Protein AF-A0A7W9QH91-F1 (afdb_monomer_lite)

Secondary structure (DSSP, 8-state):
-PPPHHHHHHHHHTT-PPPP--HHHHHHHHHHS---TT-EEEEET-TTSHHHHHHHHTT-EEEEEES-HHHHHHHHHH-TT--EEEEE--TTTS-SGGG-S--EEEEEEES-GGG-SSHHHHHHHHHTTEEEEEEEEEEEEBGGGS-GGGGGG-B-HHHHHHHHTT-SEEEEEEETTEEEEEEESPPPPP-----SSPP----EEEEEEEEB-TTSPEEEEEETTSSEE-SB----TT--HHHHHHHHHHHHH--EEEEEEEEEEEEEEETTEEEEEEEEEEEEEES----S-TTTEEEEEEE-GGGGGGS--B-HHHHHHHHHHSTTSSTTPPP-EEEE-SS--PPPP---HHHHHHHHHHHHHHHHTTS---HHHHHHHHHS-GGGGSTTS-HHHHT-SSPPEEEEE-TTS-EEEEE--HHHHHHHHHHHTPPTT----

pLDDT: mean 86.79, std 11.4, range [30.81, 98.25]

Structure (mmCIF, N/CA/C/O backbone):
data_AF-A0A7W9QH91-F1
#
_entry.id   AF-A0A7W9QH91-F1
#
loop_
_atom_site.group_PDB
_atom_site.id
_atom_site.type_symbol
_atom_site.label_atom_id
_atom_site.label_alt_id
_atom_site.label_comp_id
_atom_site.label_asym_id
_atom_site.label_entity_id
_atom_site.label_seq_id
_atom_site.pdbx_PDB_ins_code
_atom_site.Cartn_x
_atom_site.Cartn_y
_atom_site.Cartn_z
_atom_site.occupancy
_atom_site.B_iso_or_equiv
_atom_site.auth_seq_id
_atom_site.auth_comp_id
_atom_site.auth_asym_id
_atom_site.auth_atom_id
_atom_site.pdbx_PDB_model_num
ATOM 1 N N . MET A 1 1 ? 11.210 18.051 -19.429 1.00 39.50 1 MET A N 1
ATOM 2 C CA . MET A 1 1 ? 10.645 18.575 -20.689 1.00 39.50 1 MET A CA 1
ATOM 3 C C . MET A 1 1 ? 11.330 17.782 -21.788 1.00 39.50 1 MET A C 1
ATOM 5 O O . MET A 1 1 ? 12.544 17.876 -21.886 1.00 39.50 1 MET A O 1
ATOM 9 N N . GLY A 1 2 ? 10.613 16.846 -22.415 1.00 57.00 2 GLY A N 1
ATOM 10 C CA . GLY A 1 2 ? 11.206 15.866 -23.334 1.00 57.00 2 GLY A CA 1
ATOM 11 C C . GLY A 1 2 ? 11.461 16.463 -24.717 1.00 57.00 2 GLY A C 1
ATOM 12 O O . GLY A 1 2 ? 10.735 17.367 -25.125 1.00 57.00 2 GLY A O 1
ATOM 13 N N . ILE A 1 3 ? 12.482 15.958 -25.407 1.00 70.44 3 ILE A N 1
ATOM 14 C CA . ILE A 1 3 ? 12.780 16.294 -26.805 1.00 70.44 3 ILE A CA 1
ATOM 15 C C . ILE A 1 3 ? 11.671 15.689 -27.682 1.00 70.44 3 ILE A C 1
ATOM 17 O O . ILE A 1 3 ? 11.313 14.524 -27.507 1.00 70.44 3 ILE A O 1
ATOM 21 N N . THR A 1 4 ? 11.084 16.477 -28.581 1.00 80.62 4 THR A N 1
ATOM 22 C CA . THR A 1 4 ? 9.963 16.056 -29.435 1.00 80.62 4 THR A CA 1
ATOM 23 C C . THR A 1 4 ? 10.433 15.413 -30.744 1.00 80.62 4 THR A C 1
ATOM 25 O O . THR A 1 4 ? 11.606 15.473 -31.111 1.00 80.62 4 THR A O 1
ATOM 28 N N . ARG A 1 5 ? 9.497 14.801 -31.487 1.00 79.44 5 ARG A N 1
ATOM 29 C CA . ARG A 1 5 ? 9.769 14.207 -32.812 1.00 79.44 5 ARG A CA 1
ATOM 30 C C . ARG A 1 5 ? 10.289 15.240 -33.806 1.00 79.44 5 ARG A C 1
ATOM 32 O O . ARG A 1 5 ? 11.162 14.939 -34.620 1.00 79.44 5 ARG A O 1
ATOM 39 N N . THR A 1 6 ? 9.744 16.450 -33.720 1.00 75.81 6 THR A N 1
ATOM 40 C CA . THR A 1 6 ? 10.135 17.588 -34.548 1.00 75.81 6 THR A CA 1
ATOM 41 C C . THR A 1 6 ? 11.549 18.041 -34.203 1.00 75.81 6 THR A C 1
ATOM 43 O O . THR A 1 6 ? 12.358 18.164 -35.114 1.00 75.81 6 THR A O 1
ATOM 46 N N . ASP A 1 7 ? 11.881 18.164 -32.913 1.00 79.19 7 ASP A N 1
ATOM 47 C CA . ASP A 1 7 ? 13.221 18.579 -32.468 1.00 79.19 7 ASP A CA 1
ATOM 48 C C . ASP A 1 7 ? 14.314 17.628 -32.988 1.00 79.19 7 ASP A C 1
ATOM 50 O O . ASP A 1 7 ? 15.347 18.068 -33.494 1.00 79.19 7 ASP A O 1
ATOM 54 N N . TRP A 1 8 ? 14.075 16.312 -32.927 1.00 78.00 8 TRP A N 1
ATOM 55 C CA . TRP A 1 8 ? 15.007 15.328 -33.485 1.00 78.00 8 TRP A CA 1
ATOM 56 C C . TRP A 1 8 ? 15.075 15.368 -35.010 1.00 78.00 8 TRP A C 1
ATOM 58 O O . TRP A 1 8 ? 16.164 15.307 -35.577 1.00 78.00 8 TRP A O 1
ATOM 68 N N . SER A 1 9 ? 13.933 15.492 -35.689 1.00 73.94 9 SER A N 1
ATOM 69 C CA . SER A 1 9 ? 13.912 15.566 -37.155 1.00 73.94 9 SER A CA 1
ATOM 70 C C . SER A 1 9 ? 14.670 16.802 -37.656 1.00 73.94 9 SER A C 1
ATOM 72 O O . SER A 1 9 ? 15.427 16.709 -38.623 1.00 73.94 9 SER A O 1
ATOM 74 N N . GLU A 1 10 ? 14.542 17.940 -36.968 1.00 71.81 10 GLU A N 1
ATOM 75 C CA . GLU A 1 10 ? 15.291 19.164 -37.264 1.00 71.81 10 GLU A CA 1
ATOM 76 C C . GLU A 1 10 ? 16.797 19.003 -37.015 1.00 71.81 10 GLU A C 1
ATOM 78 O O . GLU A 1 10 ? 17.588 19.420 -37.861 1.00 71.81 10 GLU A O 1
ATOM 83 N N . HIS A 1 11 ? 17.205 18.349 -35.918 1.00 77.88 11 HIS A N 1
ATOM 84 C CA . HIS A 1 11 ? 18.616 18.065 -35.622 1.00 77.88 11 HIS A CA 1
ATOM 85 C C . HIS A 1 11 ? 19.309 17.329 -36.782 1.00 77.88 11 HIS A C 1
ATOM 87 O O . HIS A 1 11 ? 20.344 17.782 -37.279 1.00 77.88 11 HIS A O 1
ATOM 93 N N . TYR A 1 12 ? 18.698 16.247 -37.275 1.00 73.44 12 TYR A N 1
ATOM 94 C CA . TYR A 1 12 ? 19.248 15.475 -38.393 1.00 73.44 12 TYR A CA 1
ATOM 95 C C . TYR A 1 12 ? 19.186 16.230 -39.725 1.00 73.44 12 TYR A C 1
ATOM 97 O O . TYR A 1 12 ? 20.162 16.223 -40.473 1.00 73.44 12 TYR A O 1
ATOM 105 N N . THR A 1 13 ? 18.093 16.951 -40.000 1.00 71.19 13 THR A N 1
ATOM 106 C CA . THR A 1 13 ? 17.942 17.738 -41.241 1.00 71.19 13 THR A CA 1
ATOM 107 C C . THR A 1 13 ? 18.985 18.860 -41.345 1.00 71.19 13 THR A C 1
ATOM 109 O O . THR A 1 13 ? 19.393 19.245 -42.439 1.00 71.19 13 THR A O 1
ATOM 112 N N . GLN A 1 14 ? 19.476 19.370 -40.211 1.00 66.75 14 GLN A N 1
ATOM 113 C CA . GLN A 1 14 ? 20.559 20.357 -40.151 1.00 66.75 14 GLN A CA 1
ATOM 114 C C . GLN A 1 14 ? 21.968 19.749 -40.307 1.00 66.75 14 GLN A C 1
ATOM 116 O O . GLN A 1 14 ? 22.961 20.466 -40.177 1.00 66.75 14 GLN A O 1
ATOM 121 N N . GLY A 1 15 ? 22.082 18.442 -40.575 1.00 57.88 15 GLY A N 1
ATOM 122 C CA . GLY A 1 15 ? 23.361 17.747 -40.741 1.00 57.88 15 GLY A CA 1
ATOM 123 C C . GLY A 1 15 ? 24.136 17.552 -39.435 1.00 57.88 15 GLY A C 1
ATOM 124 O O . GLY A 1 15 ? 25.331 17.251 -39.468 1.00 57.88 15 GLY A O 1
ATOM 125 N N . GLN A 1 16 ? 23.486 17.732 -38.280 1.00 58.44 16 GLN A N 1
ATOM 126 C CA . GLN A 1 16 ? 24.086 17.435 -36.984 1.00 58.44 16 GLN A CA 1
ATOM 127 C C . GLN A 1 16 ? 23.989 15.923 -36.749 1.00 58.44 16 GLN A C 1
ATOM 129 O O . GLN A 1 16 ? 22.940 15.390 -36.405 1.00 58.44 16 GLN A O 1
ATOM 134 N N . GLY A 1 17 ? 25.082 15.216 -37.038 1.00 59.66 17 GLY A N 1
ATOM 135 C CA . GLY A 1 17 ? 25.190 13.771 -36.842 1.00 59.66 17 GLY A CA 1
ATOM 136 C C . GLY A 1 17 ? 25.764 13.392 -35.476 1.00 59.66 17 GLY A C 1
ATOM 137 O O . GLY A 1 17 ? 26.413 14.192 -34.798 1.00 59.66 17 GLY A O 1
ATOM 138 N N . PHE A 1 18 ? 25.581 12.126 -35.102 1.00 67.00 18 PHE A N 1
ATOM 139 C CA . PHE A 1 18 ? 26.245 11.522 -33.946 1.00 67.00 18 PHE A CA 1
ATOM 140 C C . PHE A 1 18 ? 27.646 11.002 -34.290 1.00 67.00 18 PHE A C 1
ATOM 142 O O . PHE A 1 18 ? 28.084 10.995 -35.441 1.00 67.00 18 PHE A O 1
ATOM 149 N N . ARG A 1 19 ? 28.377 10.564 -33.260 1.00 74.75 19 ARG A N 1
ATOM 150 C CA . ARG A 1 19 ? 29.697 9.938 -33.391 1.00 74.75 19 ARG A CA 1
ATOM 151 C C . ARG A 1 19 ? 29.643 8.746 -34.361 1.00 74.75 19 ARG A C 1
ATOM 153 O O . ARG A 1 19 ? 28.911 7.786 -34.114 1.00 74.75 19 ARG A O 1
ATOM 160 N N . ARG A 1 20 ? 30.482 8.801 -35.404 1.00 80.69 20 ARG A N 1
ATOM 161 C CA . ARG A 1 20 ? 30.681 7.728 -36.397 1.00 80.69 20 ARG A CA 1
ATOM 162 C C . ARG A 1 20 ? 30.977 6.381 -35.732 1.00 80.69 20 ARG A C 1
ATOM 164 O O . ARG A 1 20 ? 31.660 6.340 -34.707 1.00 80.69 20 ARG A O 1
ATOM 171 N N . LEU A 1 21 ? 30.511 5.296 -36.344 1.00 81.06 21 LEU A N 1
ATOM 172 C CA . LEU A 1 21 ? 30.774 3.923 -35.918 1.00 81.06 21 LEU A CA 1
ATOM 173 C C . LEU A 1 21 ? 32.267 3.572 -36.049 1.00 81.06 21 LEU A C 1
ATOM 175 O O . LEU A 1 21 ? 32.806 3.498 -37.158 1.00 81.06 21 LEU A O 1
ATOM 179 N N . GLY A 1 22 ? 32.933 3.342 -34.915 1.00 82.50 22 GLY A N 1
ATOM 180 C CA . GLY A 1 22 ? 34.349 2.976 -34.852 1.00 82.50 22 GLY A CA 1
ATOM 181 C C . GLY A 1 22 ? 34.604 1.474 -35.014 1.00 82.50 22 GLY A C 1
ATOM 182 O O . GLY A 1 22 ? 33.701 0.651 -34.873 1.00 82.50 22 GLY A O 1
ATOM 183 N N . ASP A 1 23 ? 35.856 1.099 -35.281 1.00 83.44 23 ASP A N 1
ATOM 184 C CA . ASP A 1 23 ? 36.238 -0.307 -35.495 1.00 83.44 23 ASP A CA 1
ATOM 185 C C . ASP A 1 23 ? 36.131 -1.165 -34.225 1.00 83.44 23 ASP A C 1
ATOM 187 O O . ASP A 1 23 ? 35.782 -2.340 -34.307 1.00 83.44 23 ASP A O 1
ATOM 191 N N . GLU A 1 24 ? 36.352 -0.571 -33.049 1.00 82.94 24 GLU A N 1
ATOM 192 C CA . GLU A 1 24 ? 36.159 -1.233 -31.749 1.00 82.94 24 GLU A CA 1
ATOM 193 C C . GLU A 1 24 ? 34.698 -1.678 -31.568 1.00 82.94 24 GLU A C 1
ATOM 195 O O . GLU A 1 24 ? 34.418 -2.811 -31.188 1.00 82.94 24 GLU A O 1
ATOM 200 N N . GLU A 1 25 ? 33.751 -0.819 -31.944 1.00 84.75 25 GLU A N 1
ATOM 201 C CA . GLU A 1 25 ? 32.314 -1.071 -31.814 1.00 84.75 25 GLU A CA 1
ATOM 202 C C . GLU A 1 25 ? 31.830 -2.120 -32.824 1.00 84.75 25 GLU A C 1
ATOM 204 O O . GLU A 1 25 ? 31.001 -2.967 -32.491 1.00 84.75 25 GLU A O 1
ATOM 209 N N . LYS A 1 26 ? 32.401 -2.129 -34.036 1.00 85.06 26 LYS A N 1
ATOM 210 C CA . LYS A 1 26 ? 32.183 -3.208 -35.015 1.00 85.06 26 LYS A CA 1
ATOM 211 C C . LYS A 1 26 ? 32.724 -4.545 -34.509 1.00 85.06 26 LYS A C 1
ATOM 213 O O . LYS A 1 26 ? 32.071 -5.569 -34.697 1.00 85.06 26 LYS A O 1
ATOM 218 N N . GLY A 1 27 ? 33.885 -4.538 -33.850 1.00 85.50 27 GLY A N 1
ATOM 219 C CA . GLY A 1 27 ? 34.471 -5.728 -33.230 1.00 85.50 27 GLY A CA 1
ATOM 220 C C . GLY A 1 27 ? 33.530 -6.369 -32.209 1.00 85.50 27 GLY A C 1
ATOM 221 O O . GLY A 1 27 ? 33.305 -7.576 -32.262 1.00 85.50 27 GLY A O 1
ATOM 222 N N . LEU A 1 28 ? 32.889 -5.555 -31.364 1.00 85.69 28 LEU A N 1
ATOM 223 C CA . LEU A 1 28 ? 31.916 -6.032 -30.372 1.00 85.69 28 LEU A CA 1
ATOM 224 C C . LEU A 1 28 ? 30.691 -6.695 -31.001 1.00 85.69 28 LEU A C 1
ATOM 226 O O . LEU A 1 28 ? 30.222 -7.712 -30.489 1.00 85.69 28 LEU A O 1
ATOM 230 N N . LEU A 1 29 ? 30.179 -6.135 -32.104 1.00 85.75 29 LEU A N 1
ATOM 231 C CA . LEU A 1 29 ? 29.064 -6.730 -32.845 1.00 85.75 29 LEU A CA 1
ATOM 232 C C . LEU A 1 29 ? 29.437 -8.125 -33.360 1.00 85.75 29 LEU A C 1
ATOM 234 O O . LEU A 1 29 ? 28.665 -9.063 -33.188 1.00 85.75 29 LEU A O 1
ATOM 238 N N . VAL A 1 30 ? 30.637 -8.279 -33.925 1.00 85.69 30 VAL A N 1
ATOM 239 C CA . VAL A 1 30 ? 31.124 -9.568 -34.441 1.00 85.69 30 VAL A CA 1
ATOM 240 C C . VAL A 1 30 ? 31.369 -10.580 -33.316 1.00 85.69 30 VAL A C 1
ATOM 242 O O . VAL A 1 30 ? 31.029 -11.753 -33.463 1.00 85.69 30 VAL A O 1
ATOM 245 N N . GLU A 1 31 ? 31.950 -10.147 -32.197 1.00 88.56 31 GLU A N 1
ATOM 246 C CA . GLU A 1 31 ? 32.343 -11.033 -31.097 1.00 88.56 31 GLU A CA 1
ATOM 247 C C . GLU A 1 31 ? 31.149 -11.511 -30.257 1.00 88.56 31 GLU A C 1
ATOM 249 O O . GLU A 1 31 ? 31.036 -12.698 -29.941 1.00 88.56 31 GLU A O 1
ATOM 254 N N . HIS A 1 32 ? 30.243 -10.602 -29.887 1.00 85.50 32 HIS A N 1
ATOM 255 C CA . HIS A 1 32 ? 29.190 -10.894 -28.909 1.00 85.50 32 HIS A CA 1
ATOM 256 C C . HIS A 1 32 ? 27.824 -11.199 -29.524 1.00 85.50 32 HIS A C 1
ATOM 258 O O . HIS A 1 32 ? 26.950 -11.707 -28.810 1.00 85.50 32 HIS A O 1
ATOM 264 N N . ALA A 1 33 ? 27.664 -10.949 -30.825 1.00 81.06 33 ALA A N 1
ATOM 265 C CA . ALA A 1 33 ? 26.475 -11.270 -31.601 1.00 81.06 33 ALA A CA 1
ATOM 266 C C . ALA A 1 33 ? 26.855 -11.944 -32.937 1.00 81.06 33 ALA A C 1
ATOM 268 O O . ALA A 1 33 ? 26.673 -11.366 -34.008 1.00 81.06 33 ALA A O 1
ATOM 269 N N . PRO A 1 34 ? 27.401 -13.176 -32.905 1.00 82.44 34 PRO A N 1
ATOM 270 C CA . PRO A 1 34 ? 27.697 -13.909 -34.129 1.00 82.44 34 PRO A CA 1
ATOM 271 C C . PRO A 1 34 ? 26.404 -14.187 -34.903 1.00 82.44 34 PRO A C 1
ATOM 273 O O . PRO A 1 34 ? 25.415 -14.648 -34.329 1.00 82.44 34 PRO A O 1
ATOM 276 N N . VAL A 1 35 ? 26.421 -13.929 -36.211 1.00 85.19 35 VAL A N 1
ATOM 277 C CA . VAL A 1 35 ? 25.226 -14.014 -37.060 1.00 85.19 35 VAL A CA 1
ATOM 278 C C . VAL A 1 35 ? 24.808 -15.478 -37.241 1.00 85.19 35 VAL A C 1
ATOM 280 O O . VAL A 1 35 ? 25.550 -16.253 -37.855 1.00 85.19 35 VAL A O 1
ATOM 283 N N . PRO A 1 36 ? 23.632 -15.904 -36.742 1.00 85.25 36 PRO A N 1
ATOM 284 C CA . PRO A 1 36 ? 23.117 -17.224 -37.062 1.00 85.25 36 PRO A CA 1
ATOM 285 C C . PRO A 1 36 ? 22.621 -17.253 -38.513 1.00 85.25 36 PRO A C 1
ATOM 287 O O . PRO A 1 36 ? 22.356 -16.224 -39.134 1.00 85.25 36 PRO A O 1
ATOM 290 N N . LYS A 1 37 ? 22.455 -18.451 -39.079 1.00 82.56 37 LYS A N 1
ATOM 291 C CA . LYS A 1 37 ? 21.921 -18.594 -40.440 1.00 82.56 37 LYS A CA 1
ATOM 292 C C . LYS A 1 37 ? 20.510 -17.988 -40.520 1.00 82.56 37 LYS A C 1
ATOM 294 O O . LYS A 1 37 ? 19.587 -18.529 -39.919 1.00 82.56 37 LYS A O 1
ATOM 299 N N . GLY A 1 38 ? 20.351 -16.910 -41.293 1.00 84.12 38 GLY A N 1
ATOM 300 C CA . GLY A 1 38 ? 19.089 -16.163 -41.388 1.00 84.12 38 GLY A CA 1
ATOM 301 C C . GLY A 1 38 ? 18.797 -15.294 -40.160 1.00 84.12 38 GLY A C 1
ATOM 302 O O . GLY A 1 38 ? 17.635 -15.137 -39.783 1.00 84.12 38 GLY A O 1
ATOM 303 N N . GLY A 1 39 ? 19.845 -14.795 -39.497 1.00 92.44 39 GLY A N 1
ATOM 304 C CA . GLY A 1 39 ? 19.714 -14.003 -38.284 1.00 92.44 39 GLY A CA 1
ATOM 305 C C . GLY A 1 39 ? 18.920 -12.715 -38.490 1.00 92.44 39 GLY A C 1
ATOM 306 O O . GLY A 1 39 ? 19.026 -12.068 -39.531 1.00 92.44 39 GLY A O 1
ATOM 307 N N . ARG A 1 40 ? 18.150 -12.313 -37.477 1.00 96.31 40 ARG A N 1
ATOM 308 C CA . ARG A 1 40 ? 17.398 -11.053 -37.438 1.00 96.31 40 ARG A CA 1
ATOM 309 C C . ARG A 1 40 ? 17.952 -10.124 -36.372 1.00 96.31 40 ARG A C 1
ATOM 311 O O . ARG A 1 40 ? 18.160 -10.552 -35.234 1.00 96.31 40 ARG A O 1
ATOM 318 N N . ALA A 1 41 ? 18.121 -8.856 -36.730 1.00 97.56 41 ALA A N 1
ATOM 319 C CA . ALA A 1 41 ? 18.550 -7.818 -35.807 1.00 97.56 41 ALA A CA 1
ATOM 320 C C . ALA A 1 41 ? 17.584 -6.627 -35.800 1.00 97.56 41 ALA A C 1
ATOM 322 O O . ALA A 1 41 ? 17.043 -6.258 -36.841 1.00 97.56 41 ALA A O 1
ATOM 323 N N . LEU A 1 42 ? 17.393 -6.035 -34.624 1.00 97.94 42 LEU A N 1
ATOM 324 C CA . LEU A 1 42 ? 16.683 -4.774 -34.431 1.00 97.94 42 LEU A CA 1
ATOM 325 C C . LEU A 1 42 ? 17.672 -3.713 -33.940 1.00 97.94 42 LEU A C 1
ATOM 327 O O . LEU A 1 42 ? 18.285 -3.891 -32.890 1.00 97.94 42 LEU A O 1
ATOM 331 N N . ASP A 1 43 ? 17.805 -2.619 -34.677 1.00 98.06 43 ASP A N 1
ATOM 332 C CA . ASP A 1 43 ? 18.594 -1.443 -34.301 1.00 98.06 43 ASP A CA 1
ATOM 333 C C . ASP A 1 43 ? 17.644 -0.348 -33.797 1.00 98.06 43 ASP A C 1
ATOM 335 O O . ASP A 1 43 ? 16.830 0.174 -34.561 1.00 98.06 43 ASP A O 1
ATOM 339 N N . VAL A 1 44 ? 17.681 -0.059 -32.493 1.00 97.56 44 VAL A N 1
ATOM 340 C CA . VAL A 1 44 ? 16.734 0.838 -31.819 1.00 97.56 44 VAL A CA 1
ATOM 341 C C . VAL A 1 44 ? 17.346 2.219 -31.606 1.00 97.56 44 VAL A C 1
ATOM 343 O O . VAL A 1 44 ? 18.348 2.377 -30.900 1.00 97.56 44 VAL A O 1
ATOM 346 N N . GLY A 1 45 ? 16.683 3.235 -32.156 1.00 95.62 45 GLY A N 1
ATOM 347 C CA . GLY A 1 45 ? 17.256 4.567 -32.321 1.00 95.62 45 GLY A CA 1
ATOM 348 C C . GLY A 1 45 ? 18.354 4.539 -33.381 1.00 95.62 45 GLY A C 1
ATOM 349 O O . GLY A 1 45 ? 19.481 4.947 -33.104 1.00 95.62 45 GLY A O 1
ATOM 350 N N . CYS A 1 46 ? 18.052 3.970 -34.555 1.00 95.44 46 CYS A N 1
ATOM 351 C CA . CYS A 1 46 ? 19.047 3.702 -35.595 1.00 95.44 46 CYS A CA 1
ATOM 352 C C . CYS A 1 46 ? 19.645 4.973 -36.228 1.00 95.44 46 CYS A C 1
ATOM 354 O O . CYS A 1 46 ? 20.670 4.899 -36.914 1.00 95.44 46 CYS A O 1
ATOM 356 N N . GLY A 1 47 ? 19.022 6.139 -36.026 1.00 93.31 47 GLY A N 1
ATOM 357 C CA . GLY A 1 47 ? 19.440 7.409 -36.606 1.00 93.31 47 GLY A CA 1
ATOM 358 C C . GLY A 1 47 ? 19.573 7.317 -38.126 1.00 93.31 47 GLY A C 1
ATOM 359 O O . GLY A 1 47 ? 18.688 6.810 -38.813 1.00 93.31 47 GLY A O 1
ATOM 360 N N . THR A 1 48 ? 20.719 7.758 -38.651 1.00 93.25 48 THR A N 1
ATOM 361 C CA . THR A 1 48 ? 21.043 7.697 -40.087 1.00 93.25 48 THR A CA 1
ATOM 362 C C . THR A 1 48 ? 21.524 6.316 -40.558 1.00 93.25 48 THR A C 1
ATOM 364 O O . THR A 1 48 ? 21.941 6.176 -41.703 1.00 93.25 48 THR A O 1
ATOM 367 N N . GLY A 1 49 ? 21.482 5.284 -39.705 1.00 91.94 49 GLY A N 1
ATOM 368 C CA . GLY A 1 49 ? 21.570 3.889 -40.141 1.00 91.94 49 GLY A CA 1
ATOM 369 C C . GLY A 1 49 ? 22.955 3.236 -40.152 1.00 91.94 49 GLY A C 1
ATOM 370 O O . GLY A 1 49 ? 23.076 2.124 -40.662 1.00 91.94 49 GLY A O 1
ATOM 371 N N . GLU A 1 50 ? 23.999 3.850 -39.580 1.00 91.81 50 GLU A N 1
ATOM 372 C CA . GLU A 1 50 ? 25.366 3.287 -39.624 1.00 91.81 50 GLU A CA 1
ATOM 373 C C . GLU A 1 50 ? 25.460 1.866 -39.029 1.00 91.81 50 GLU A C 1
ATOM 375 O O . GLU A 1 50 ? 26.106 0.988 -39.608 1.00 91.81 50 GLU A O 1
ATOM 380 N N . VAL A 1 51 ? 24.801 1.617 -37.889 1.00 93.94 51 VAL A N 1
ATOM 381 C CA . VAL A 1 51 ? 24.751 0.279 -37.269 1.00 93.94 51 VAL A CA 1
ATOM 382 C C . VAL A 1 51 ? 23.890 -0.661 -38.092 1.00 93.94 51 VAL A C 1
ATOM 384 O O . VAL A 1 51 ? 24.328 -1.770 -38.389 1.00 93.94 51 VAL A O 1
ATOM 387 N N . SER A 1 52 ? 22.708 -0.212 -38.507 1.00 96.75 52 SER A N 1
ATOM 388 C CA . SER A 1 52 ? 21.799 -0.995 -39.342 1.00 96.75 52 SER A CA 1
ATOM 389 C C . SER A 1 52 ? 22.478 -1.530 -40.613 1.00 96.75 52 SER A C 1
ATOM 391 O O . SER A 1 52 ? 22.382 -2.720 -40.913 1.00 96.75 52 SER A O 1
ATOM 393 N N . VAL A 1 53 ? 23.239 -0.692 -41.324 1.00 95.06 53 VAL A N 1
ATOM 394 C CA . VAL A 1 53 ? 23.984 -1.093 -42.531 1.00 95.06 53 VAL A CA 1
ATOM 395 C C . VAL A 1 53 ? 25.135 -2.041 -42.197 1.00 95.06 53 VAL A C 1
ATOM 397 O O . VAL A 1 53 ? 25.348 -3.029 -42.903 1.00 95.06 53 VAL A O 1
ATOM 400 N N . CYS A 1 54 ? 25.859 -1.788 -41.101 1.00 93.38 54 CYS A N 1
ATOM 401 C CA . CYS A 1 54 ? 26.897 -2.700 -40.625 1.00 93.38 54 CYS A CA 1
ATOM 402 C C . CYS A 1 54 ? 26.318 -4.098 -40.355 1.00 93.38 54 CYS A C 1
ATOM 404 O O . CYS A 1 54 ? 26.860 -5.091 -40.837 1.00 93.38 54 CYS A O 1
ATOM 406 N N . LEU A 1 55 ? 25.193 -4.185 -39.643 1.00 95.06 55 LEU A N 1
ATOM 407 C CA . LEU A 1 55 ? 24.508 -5.444 -39.350 1.00 95.06 55 LEU A CA 1
ATOM 408 C C . LEU A 1 55 ? 24.047 -6.164 -40.626 1.00 95.06 55 LEU A C 1
ATOM 410 O O . LEU A 1 55 ? 24.254 -7.372 -40.746 1.00 95.06 55 LEU A O 1
ATOM 414 N N . ALA A 1 56 ? 23.499 -5.433 -41.601 1.00 94.69 56 ALA A N 1
ATOM 415 C CA . ALA A 1 56 ? 23.097 -6.002 -42.886 1.00 94.69 56 ALA A CA 1
ATOM 416 C C . ALA A 1 56 ? 24.302 -6.598 -43.638 1.00 94.69 56 ALA A C 1
ATOM 418 O O . ALA A 1 56 ? 24.243 -7.733 -44.109 1.00 94.69 56 ALA A O 1
ATOM 419 N N . SER A 1 57 ? 25.442 -5.893 -43.666 1.00 91.50 57 SER A N 1
ATOM 420 C CA . SER A 1 57 ? 26.685 -6.391 -44.286 1.00 91.50 57 SER A CA 1
ATOM 421 C C . SER A 1 57 ? 27.289 -7.618 -43.592 1.00 91.50 57 SER A C 1
ATOM 423 O O . SER A 1 57 ? 27.996 -8.399 -44.228 1.00 91.50 57 SER A O 1
ATOM 425 N N . LEU A 1 58 ? 26.986 -7.817 -42.305 1.00 90.94 58 LEU A N 1
ATOM 426 C CA . LEU A 1 58 ? 27.346 -9.024 -41.557 1.00 90.94 58 LEU A CA 1
ATOM 427 C C . LEU A 1 58 ? 26.395 -10.202 -41.847 1.00 90.94 58 LEU A C 1
ATOM 429 O O . LEU A 1 58 ? 26.690 -11.330 -41.457 1.00 90.94 58 LEU A O 1
ATOM 433 N N . GLY A 1 59 ? 25.285 -9.964 -42.555 1.00 92.81 59 GLY A N 1
ATOM 434 C CA . GLY A 1 59 ? 24.329 -10.983 -42.987 1.00 92.81 59 GLY A CA 1
ATOM 435 C C . GLY A 1 59 ? 23.041 -11.059 -42.162 1.00 92.81 59 GLY A C 1
ATOM 436 O O . GLY A 1 59 ? 22.302 -12.036 -42.298 1.00 92.81 59 GLY A O 1
ATOM 437 N N . TYR A 1 60 ? 22.759 -10.068 -41.309 1.00 95.56 60 TYR A N 1
ATOM 438 C CA . TYR A 1 60 ? 21.461 -9.964 -40.641 1.00 95.56 60 TYR A CA 1
ATOM 439 C C . TYR A 1 60 ? 20.374 -9.458 -41.593 1.00 95.56 60 TYR A C 1
ATOM 441 O O . TYR A 1 60 ? 20.604 -8.578 -42.415 1.00 95.56 60 TYR A O 1
ATOM 449 N N . THR A 1 61 ? 19.146 -9.936 -41.405 1.00 96.12 61 THR A N 1
ATOM 450 C CA . THR A 1 61 ? 17.945 -9.198 -41.813 1.00 96.12 61 THR A CA 1
ATOM 451 C C . THR A 1 61 ? 17.653 -8.138 -40.752 1.00 96.12 61 THR A C 1
ATOM 453 O O . THR A 1 61 ? 17.438 -8.488 -39.588 1.00 96.12 61 THR A O 1
ATOM 456 N N . VAL A 1 62 ? 17.679 -6.859 -41.133 1.00 97.56 62 VAL A N 1
ATOM 457 C CA . VAL A 1 62 ? 17.703 -5.743 -40.176 1.00 97.56 62 VAL A CA 1
ATOM 458 C C . VAL A 1 62 ? 16.425 -4.918 -40.218 1.00 97.56 62 VAL A C 1
ATOM 460 O O . VAL A 1 62 ? 16.014 -4.435 -41.274 1.00 97.56 62 VAL A O 1
ATOM 463 N N . ASP A 1 63 ? 15.866 -4.698 -39.031 1.00 98.12 63 ASP A N 1
ATOM 464 C CA . ASP A 1 63 ? 14.859 -3.681 -38.761 1.00 98.12 63 ASP A CA 1
ATOM 465 C C . ASP A 1 63 ? 15.541 -2.491 -38.072 1.00 98.12 63 ASP A C 1
ATOM 467 O O . ASP A 1 63 ? 16.062 -2.631 -36.967 1.00 98.12 63 ASP A O 1
ATOM 471 N N . GLY A 1 64 ? 15.575 -1.332 -38.730 1.00 97.56 64 GLY A N 1
ATOM 472 C CA . GLY A 1 64 ? 16.081 -0.081 -38.161 1.00 97.56 64 GLY A CA 1
ATOM 473 C C . GLY A 1 64 ? 14.911 0.775 -37.698 1.00 97.56 64 GLY A C 1
ATOM 474 O O . GLY A 1 64 ? 14.138 1.244 -38.534 1.00 97.56 64 GLY A O 1
ATOM 475 N N . ALA A 1 65 ? 14.749 0.945 -36.386 1.00 97.56 65 ALA A N 1
ATOM 476 C CA . ALA A 1 65 ? 13.653 1.705 -35.799 1.00 97.56 65 ALA A CA 1
ATOM 477 C C . ALA A 1 65 ? 14.152 3.038 -35.236 1.00 97.56 65 ALA A C 1
ATOM 479 O O . ALA A 1 65 ? 15.048 3.055 -34.392 1.00 97.56 65 ALA A O 1
ATOM 480 N N . ASP A 1 66 ? 13.541 4.147 -35.647 1.00 96.31 66 ASP A N 1
ATOM 481 C CA . ASP A 1 66 ? 13.825 5.468 -35.081 1.00 96.31 66 ASP A CA 1
ATOM 482 C C . ASP A 1 66 ? 12.549 6.296 -34.922 1.00 96.31 66 ASP A C 1
ATOM 484 O O . ASP A 1 66 ? 11.602 6.187 -35.703 1.00 96.31 66 ASP A O 1
ATOM 488 N N . PHE A 1 67 ? 12.527 7.149 -33.905 1.00 92.62 67 PHE A N 1
ATOM 489 C CA . PHE A 1 67 ? 11.416 8.051 -33.636 1.00 92.62 67 PHE A CA 1
ATOM 490 C C . PHE A 1 67 ? 11.364 9.223 -34.633 1.00 92.62 67 PHE A C 1
ATOM 492 O O . PHE A 1 67 ? 10.290 9.770 -34.893 1.00 92.62 67 PHE A O 1
ATOM 499 N N . ALA A 1 68 ? 12.503 9.615 -35.211 1.00 92.06 68 ALA A N 1
ATOM 500 C CA . ALA A 1 68 ? 12.630 10.766 -36.096 1.00 92.06 68 ALA A CA 1
ATOM 501 C C . ALA A 1 68 ? 12.583 10.361 -37.578 1.00 92.06 68 ALA A C 1
ATOM 503 O O . ALA A 1 68 ? 13.517 9.758 -38.102 1.00 92.06 68 ALA A O 1
ATOM 504 N N . GLU A 1 69 ? 11.526 10.761 -38.294 1.00 90.44 69 GLU A N 1
ATOM 505 C CA . GLU A 1 69 ? 11.392 10.439 -39.727 1.00 90.44 69 GLU A CA 1
ATOM 506 C C . GLU A 1 69 ? 12.533 11.054 -40.551 1.00 90.44 69 GLU A C 1
ATOM 508 O O . GLU A 1 69 ? 13.073 10.390 -41.430 1.00 90.44 69 GLU A O 1
ATOM 513 N N . GLY A 1 70 ? 12.973 12.274 -40.213 1.00 89.25 70 GLY A N 1
ATOM 514 C CA . GLY A 1 70 ? 14.084 12.930 -40.912 1.00 89.25 70 GLY A CA 1
ATOM 515 C C . GLY A 1 70 ? 15.401 12.143 -40.837 1.00 89.25 70 GLY A C 1
ATOM 516 O O . GLY A 1 70 ? 16.174 12.142 -41.792 1.00 89.25 70 GLY A O 1
ATOM 517 N N . ALA A 1 71 ? 15.639 11.405 -39.745 1.00 90.44 71 ALA A N 1
ATOM 518 C CA . ALA A 1 71 ? 16.804 10.527 -39.632 1.00 90.44 71 ALA A CA 1
ATOM 519 C C . ALA A 1 71 ? 16.720 9.354 -40.621 1.00 90.44 71 ALA A C 1
ATOM 521 O O . ALA A 1 71 ? 17.704 9.018 -41.280 1.00 90.44 71 ALA A O 1
ATOM 522 N N . LEU A 1 72 ? 15.524 8.777 -40.775 1.00 93.75 72 LEU A N 1
ATOM 523 C CA . LEU A 1 72 ? 15.261 7.664 -41.688 1.00 93.75 72 LEU A CA 1
ATOM 524 C C . LEU A 1 72 ? 15.281 8.099 -43.158 1.00 93.75 72 LEU A C 1
ATOM 526 O O . LEU A 1 72 ? 15.748 7.352 -44.015 1.00 93.75 72 LEU A O 1
ATOM 530 N N . GLU A 1 73 ? 14.794 9.298 -43.480 1.00 93.31 73 GLU A N 1
ATOM 531 C CA . GLU A 1 73 ? 14.922 9.889 -44.820 1.00 93.31 73 GLU A CA 1
ATOM 532 C C . GLU A 1 73 ? 16.393 10.069 -45.215 1.00 93.31 73 GLU A C 1
ATOM 534 O O . GLU A 1 73 ? 16.791 9.689 -46.323 1.00 93.31 73 GLU A O 1
ATOM 539 N N . GLN A 1 74 ? 17.220 10.568 -44.290 1.00 91.31 74 GLN A N 1
ATOM 540 C CA . GLN A 1 74 ? 18.661 10.674 -44.501 1.00 91.31 74 GLN A CA 1
ATOM 541 C C . GLN A 1 74 ? 19.313 9.290 -44.632 1.00 91.31 74 GLN A C 1
ATOM 543 O O . GLN A 1 74 ? 20.088 9.081 -45.561 1.00 91.31 74 GLN A O 1
ATOM 548 N N . ALA A 1 75 ? 18.942 8.317 -43.789 1.00 93.44 75 ALA A N 1
ATOM 549 C CA . ALA A 1 75 ? 19.445 6.942 -43.873 1.00 93.44 75 ALA A CA 1
ATOM 550 C C . ALA A 1 75 ? 19.188 6.314 -45.253 1.00 93.44 75 ALA A C 1
ATOM 552 O O . ALA A 1 75 ? 20.089 5.731 -45.855 1.00 93.44 75 ALA A O 1
ATOM 553 N N . ARG A 1 76 ? 17.973 6.482 -45.795 1.00 94.19 76 ARG A N 1
ATOM 554 C CA . ARG A 1 76 ? 17.602 6.002 -47.140 1.00 94.19 76 ARG A CA 1
ATOM 555 C C . ARG A 1 76 ? 18.392 6.701 -48.250 1.00 94.19 76 ARG A C 1
ATOM 557 O O . ARG A 1 76 ? 18.665 6.086 -49.276 1.00 94.19 76 ARG A O 1
ATOM 564 N N . THR A 1 77 ? 18.747 7.970 -48.051 1.00 93.38 77 THR A N 1
ATOM 565 C CA . THR A 1 77 ? 19.520 8.764 -49.017 1.00 93.38 77 THR A CA 1
ATOM 566 C C . THR A 1 77 ? 21.000 8.384 -49.011 1.00 93.38 77 THR A C 1
ATOM 568 O O . THR A 1 77 ? 21.595 8.229 -50.076 1.00 93.38 77 THR A O 1
ATOM 571 N N . ASP A 1 78 ? 21.587 8.202 -47.827 1.00 91.88 78 ASP A N 1
ATOM 572 C CA . ASP A 1 78 ? 23.003 7.858 -47.657 1.00 91.88 78 ASP A CA 1
ATOM 573 C C . ASP A 1 78 ? 23.292 6.390 -47.999 1.00 91.88 78 ASP A C 1
ATOM 575 O O . ASP A 1 78 ? 24.411 6.042 -48.391 1.00 91.88 78 ASP A O 1
ATOM 579 N N . HIS A 1 79 ? 22.283 5.524 -47.869 1.00 92.56 79 HIS A N 1
ATOM 580 C CA . HIS A 1 79 ? 22.403 4.078 -48.039 1.00 92.56 79 HIS A CA 1
ATOM 581 C C . HIS A 1 79 ? 21.322 3.504 -48.976 1.00 92.56 79 HIS A C 1
ATOM 583 O O . HIS A 1 79 ? 20.543 2.642 -48.560 1.00 92.56 79 HIS A O 1
ATOM 589 N N . PRO A 1 80 ? 21.274 3.932 -50.254 1.00 90.69 80 PRO A N 1
ATOM 590 C CA . PRO A 1 80 ? 20.216 3.535 -51.187 1.00 90.69 80 PRO A CA 1
ATOM 591 C C . PRO A 1 80 ? 20.220 2.034 -51.514 1.00 90.69 80 PRO A C 1
ATOM 593 O O . PRO A 1 80 ? 19.172 1.476 -51.827 1.00 90.69 80 PRO A O 1
ATOM 596 N N . ASP A 1 81 ? 21.381 1.382 -51.410 1.00 91.69 81 ASP A N 1
ATOM 597 C CA . ASP A 1 81 ? 21.566 -0.040 -51.725 1.00 91.69 81 ASP A CA 1
ATOM 598 C C . ASP A 1 81 ? 21.482 -0.954 -50.484 1.00 91.69 81 ASP A C 1
ATOM 600 O O . ASP A 1 81 ? 21.706 -2.160 -50.583 1.00 91.69 81 ASP A O 1
ATOM 604 N N . ALA A 1 82 ? 21.206 -0.404 -49.294 1.00 90.81 82 ALA A N 1
ATOM 605 C CA . ALA A 1 82 ? 21.151 -1.193 -48.068 1.00 90.81 82 ALA A CA 1
ATOM 606 C C . ALA A 1 82 ? 19.816 -1.940 -47.923 1.00 90.81 82 ALA A C 1
ATOM 608 O O . ALA A 1 82 ? 18.744 -1.336 -47.896 1.00 90.81 82 ALA A O 1
ATOM 609 N N . GLU A 1 83 ? 19.884 -3.260 -47.734 1.00 91.81 83 GLU A N 1
ATOM 610 C CA . GLU A 1 83 ? 18.722 -4.109 -47.440 1.00 91.81 83 GLU A CA 1
ATOM 611 C C . GLU A 1 83 ? 18.308 -3.997 -45.958 1.00 91.81 83 GLU A C 1
ATOM 613 O O . GLU A 1 83 ? 18.466 -4.926 -45.166 1.00 91.81 83 GLU A O 1
ATOM 618 N N . VAL A 1 84 ? 17.789 -2.828 -45.568 1.00 96.56 84 VAL A N 1
ATOM 619 C CA . VAL A 1 84 ? 17.302 -2.531 -44.209 1.00 96.56 84 VAL A CA 1
ATOM 620 C C . VAL A 1 84 ? 15.844 -2.084 -44.258 1.00 96.56 84 VAL A C 1
ATOM 622 O O . VAL A 1 84 ? 15.458 -1.243 -45.074 1.00 96.56 84 VAL A O 1
ATOM 625 N N . ARG A 1 85 ? 15.017 -2.603 -43.343 1.00 96.81 85 ARG A N 1
ATOM 626 C CA . ARG A 1 85 ? 13.648 -2.118 -43.153 1.00 96.81 85 ARG A CA 1
ATOM 627 C C . ARG A 1 85 ? 13.640 -0.949 -42.167 1.00 96.81 85 ARG A C 1
ATOM 629 O O . ARG A 1 85 ? 13.753 -1.144 -40.962 1.00 96.81 85 ARG A O 1
ATOM 636 N N . TRP A 1 86 ? 13.476 0.263 -42.691 1.00 97.12 86 TRP A N 1
ATOM 637 C CA . TRP A 1 86 ? 13.412 1.505 -41.913 1.00 97.12 86 TRP A CA 1
ATOM 638 C C . TRP A 1 86 ? 11.999 1.762 -41.375 1.00 97.12 86 TRP A C 1
ATOM 640 O O . TRP A 1 86 ? 11.074 1.997 -42.159 1.00 97.12 86 TRP A O 1
ATOM 650 N N . LEU A 1 87 ? 11.836 1.738 -40.054 1.00 96.31 87 LEU A N 1
ATOM 651 C CA . LEU A 1 87 ? 10.560 1.855 -39.352 1.00 96.31 87 LEU A CA 1
ATOM 652 C C . LEU A 1 87 ? 10.539 3.129 -38.508 1.00 96.31 87 LEU A C 1
ATOM 654 O O . LEU A 1 87 ? 11.306 3.254 -37.556 1.00 96.31 87 LEU A O 1
ATOM 658 N N . CYS A 1 88 ? 9.633 4.059 -38.816 1.00 95.62 88 CYS A N 1
ATOM 659 C CA . CYS A 1 88 ? 9.427 5.193 -37.926 1.00 95.62 88 CYS A CA 1
ATOM 660 C C . CYS A 1 88 ? 8.520 4.783 -36.768 1.00 95.62 88 CYS A C 1
ATOM 662 O O . CYS A 1 88 ? 7.322 4.574 -36.967 1.00 95.62 88 CYS A O 1
ATOM 664 N N . LEU A 1 89 ? 9.115 4.604 -35.590 1.00 94.75 89 LEU A N 1
ATOM 665 C CA . LEU A 1 89 ? 8.464 4.005 -34.432 1.00 94.75 89 LEU A CA 1
ATOM 666 C C . LEU A 1 89 ? 8.996 4.623 -33.137 1.00 94.75 89 LEU A C 1
ATOM 668 O O . LEU A 1 89 ? 10.196 4.572 -32.864 1.00 94.75 89 LEU A O 1
ATOM 672 N N . ASP A 1 90 ? 8.096 5.143 -32.302 1.00 93.38 90 ASP A N 1
ATOM 673 C CA . ASP A 1 90 ? 8.399 5.404 -30.898 1.00 93.38 90 ASP A CA 1
ATOM 674 C C . ASP A 1 90 ? 8.421 4.070 -30.142 1.00 93.38 90 ASP A C 1
ATOM 676 O O . ASP A 1 90 ? 7.384 3.552 -29.728 1.00 93.38 90 ASP A O 1
ATOM 680 N N . ILE A 1 91 ? 9.611 3.501 -29.946 1.00 93.81 91 ILE A N 1
ATOM 681 C CA . ILE A 1 91 ? 9.769 2.206 -29.267 1.00 93.81 91 ILE A CA 1
ATOM 682 C C . ILE A 1 91 ? 9.223 2.203 -27.828 1.00 93.81 91 ILE A C 1
ATOM 684 O O . ILE A 1 91 ? 8.977 1.141 -27.253 1.00 93.81 91 ILE A O 1
ATOM 688 N N . GLU A 1 92 ? 9.066 3.382 -27.223 1.00 91.38 92 GLU A N 1
ATOM 689 C CA . GLU A 1 92 ? 8.571 3.535 -25.867 1.00 91.38 92 GLU A CA 1
ATOM 690 C C . GLU A 1 92 ? 7.034 3.541 -25.828 1.00 91.38 92 GLU A C 1
ATOM 692 O O . GLU A 1 92 ? 6.452 3.032 -24.862 1.00 91.38 92 GLU A O 1
ATOM 697 N N . ARG A 1 93 ? 6.365 4.085 -26.854 1.00 89.69 93 ARG A N 1
ATOM 698 C CA . ARG A 1 93 ? 4.928 4.421 -26.796 1.00 89.69 93 ARG A CA 1
ATOM 699 C C . ARG A 1 93 ? 4.058 3.792 -27.876 1.00 89.69 93 ARG A C 1
ATOM 701 O O . ARG A 1 93 ? 2.875 3.575 -27.615 1.00 89.69 93 ARG A O 1
ATOM 708 N N . ASP A 1 94 ? 4.606 3.530 -29.054 1.00 90.19 94 ASP A N 1
ATOM 709 C CA . ASP A 1 94 ? 3.833 3.030 -30.185 1.00 90.19 94 ASP A CA 1
ATOM 710 C C . ASP A 1 94 ? 3.567 1.519 -30.076 1.00 90.19 94 ASP A C 1
ATOM 712 O O . ASP A 1 94 ? 4.229 0.777 -29.345 1.00 90.19 94 ASP A O 1
ATOM 716 N N . ASP A 1 95 ? 2.577 1.048 -30.837 1.00 85.50 95 ASP A N 1
ATOM 717 C CA . ASP A 1 95 ? 2.305 -0.380 -30.995 1.00 85.50 95 ASP A CA 1
ATOM 718 C C . ASP A 1 95 ? 3.488 -1.060 -31.715 1.00 85.50 95 ASP A C 1
ATOM 720 O O . ASP A 1 95 ? 3.828 -0.655 -32.830 1.00 85.50 95 ASP A O 1
ATOM 724 N N . PRO A 1 96 ? 4.109 -2.114 -31.145 1.00 86.62 96 PRO A N 1
ATOM 725 C CA . PRO A 1 96 ? 5.200 -2.832 -31.793 1.00 86.62 96 PRO A CA 1
ATOM 726 C C . PRO A 1 96 ? 4.756 -3.697 -32.985 1.00 86.62 96 PRO A C 1
ATOM 728 O O . PRO A 1 96 ? 5.605 -4.357 -33.580 1.00 86.62 96 PRO A O 1
ATOM 731 N N . ALA A 1 97 ? 3.471 -3.729 -33.360 1.00 87.06 97 ALA A N 1
ATOM 732 C CA . ALA A 1 97 ? 2.971 -4.478 -34.516 1.00 87.06 97 ALA A CA 1
ATOM 733 C C . ALA A 1 97 ? 3.810 -4.329 -35.812 1.00 87.06 97 ALA A C 1
ATOM 735 O O . ALA A 1 97 ? 4.021 -5.351 -36.474 1.00 87.06 97 ALA A O 1
ATOM 736 N N . PRO A 1 98 ? 4.366 -3.150 -36.178 1.00 90.50 98 PRO A N 1
ATOM 737 C CA . PRO A 1 98 ? 5.238 -3.007 -37.350 1.00 90.50 98 PRO A CA 1
ATOM 738 C C . PRO A 1 98 ? 6.523 -3.852 -37.299 1.00 90.50 98 PRO A C 1
ATOM 740 O O . PRO A 1 98 ? 7.023 -4.278 -38.345 1.00 90.50 98 PRO A O 1
ATOM 743 N N . LEU A 1 99 ? 7.033 -4.156 -36.099 1.00 90.00 99 LEU A N 1
ATOM 744 C CA . LEU A 1 99 ? 8.185 -5.045 -35.895 1.00 90.00 99 LEU A CA 1
ATOM 745 C C . LEU A 1 99 ? 7.864 -6.504 -36.263 1.00 90.00 99 LEU A C 1
ATOM 747 O O . LEU A 1 99 ? 8.774 -7.297 -36.503 1.00 90.00 99 LEU A O 1
ATOM 751 N N . GLY A 1 100 ? 6.578 -6.852 -36.363 1.00 89.44 100 GLY A N 1
ATOM 752 C CA . GLY A 1 100 ? 6.106 -8.208 -36.602 1.00 89.44 100 GLY A CA 1
ATOM 753 C C . GLY A 1 100 ? 6.165 -9.091 -35.352 1.00 89.44 100 GLY A C 1
ATOM 754 O O . GLY A 1 100 ? 6.491 -8.653 -34.248 1.00 89.44 100 GLY A O 1
ATOM 755 N N . ASN A 1 101 ? 5.816 -10.366 -35.528 1.00 87.19 101 ASN A N 1
ATOM 756 C CA . ASN A 1 101 ? 5.800 -11.349 -34.438 1.00 87.19 101 ASN A CA 1
ATOM 757 C C . ASN A 1 101 ? 7.080 -12.182 -34.342 1.00 87.19 101 ASN A C 1
ATOM 759 O O . ASN A 1 101 ? 7.281 -12.868 -33.341 1.00 87.19 101 ASN A O 1
ATOM 763 N N . ASP A 1 102 ? 7.935 -12.115 -35.359 1.00 90.69 102 ASP A N 1
ATOM 764 C CA . ASP A 1 102 ? 9.176 -12.869 -35.398 1.00 90.69 102 ASP A CA 1
ATOM 765 C C . ASP A 1 102 ? 10.154 -12.361 -34.333 1.00 90.69 102 ASP A C 1
ATOM 767 O O . ASP A 1 102 ? 10.315 -11.156 -34.118 1.00 90.69 102 ASP A O 1
ATOM 771 N N . LEU A 1 103 ? 10.845 -13.301 -33.691 1.00 93.94 103 LEU A N 1
ATOM 772 C CA . LEU A 1 103 ? 11.868 -13.012 -32.691 1.00 93.94 103 LEU A CA 1
ATOM 773 C C . LEU A 1 103 ? 13.187 -12.563 -33.346 1.00 93.94 103 LEU A C 1
ATOM 775 O O . LEU A 1 103 ? 13.458 -12.878 -34.512 1.00 93.94 103 LEU A O 1
ATOM 779 N N . TYR A 1 104 ? 14.005 -11.850 -32.577 1.00 95.88 104 TYR A N 1
ATOM 780 C CA . TYR A 1 104 ? 15.321 -11.339 -32.953 1.00 95.88 104 TYR A CA 1
ATOM 781 C C . TYR A 1 104 ? 16.440 -12.167 -32.322 1.00 95.88 104 TYR A C 1
ATOM 783 O O . TYR A 1 104 ? 16.306 -12.672 -31.209 1.00 95.88 104 TYR A O 1
ATOM 791 N N . ASP A 1 105 ? 17.568 -12.277 -33.013 1.00 95.69 105 ASP A N 1
ATOM 792 C CA . ASP A 1 105 ? 18.804 -12.817 -32.436 1.00 95.69 105 ASP A CA 1
ATOM 793 C C . ASP A 1 105 ? 19.621 -11.711 -31.762 1.00 95.69 105 ASP A C 1
ATOM 795 O O . ASP A 1 105 ? 20.377 -11.975 -30.827 1.00 95.69 105 ASP A O 1
ATOM 799 N N . LEU A 1 106 ? 19.441 -10.470 -32.222 1.00 97.00 106 LEU A N 1
ATOM 800 C CA . LEU A 1 106 ? 20.127 -9.292 -31.717 1.00 97.00 106 LEU A CA 1
ATOM 801 C C . LEU A 1 106 ? 19.168 -8.100 -31.623 1.00 97.00 106 LEU A C 1
ATOM 803 O O . LEU A 1 106 ? 18.463 -7.782 -32.576 1.00 97.00 106 LEU A O 1
ATOM 807 N N . VAL A 1 107 ? 19.183 -7.404 -30.492 1.00 97.31 107 VAL A N 1
ATOM 808 C CA . VAL A 1 107 ? 18.612 -6.058 -30.359 1.00 97.31 107 VAL A CA 1
ATOM 809 C C . VAL A 1 107 ? 19.736 -5.127 -29.920 1.00 97.31 107 VAL A C 1
ATOM 811 O O . VAL A 1 107 ? 20.422 -5.426 -28.944 1.00 97.31 107 VAL A O 1
ATOM 814 N N . VAL A 1 108 ? 19.947 -4.026 -30.637 1.00 97.50 108 VAL A N 1
ATOM 815 C CA . VAL A 1 108 ? 21.019 -3.062 -30.368 1.00 97.50 108 VAL A CA 1
ATOM 816 C C . VAL A 1 108 ? 20.433 -1.713 -29.980 1.00 97.50 108 VAL A C 1
ATOM 818 O O . VAL A 1 108 ? 19.550 -1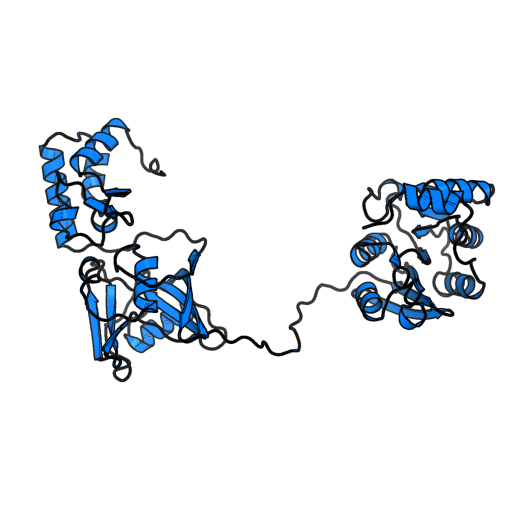.192 -30.650 1.00 97.50 108 VAL A O 1
ATOM 821 N N . PHE A 1 109 ? 20.975 -1.132 -28.915 1.00 96.88 109 PHE A N 1
ATOM 822 C CA . PHE A 1 109 ? 20.830 0.274 -28.561 1.00 96.88 109 PHE A CA 1
ATOM 823 C C . PHE A 1 109 ? 22.205 0.920 -28.628 1.00 96.88 109 PHE A C 1
ATOM 825 O O . PHE A 1 109 ? 23.031 0.709 -27.739 1.00 96.88 109 PHE A O 1
ATOM 832 N N . ARG A 1 110 ? 22.474 1.720 -29.657 1.00 95.06 110 ARG A N 1
ATOM 833 C CA . ARG A 1 110 ? 23.723 2.478 -29.752 1.00 95.06 110 ARG A CA 1
ATOM 834 C C . ARG A 1 110 ? 23.454 3.947 -29.481 1.00 95.06 110 ARG A C 1
ATOM 836 O O . ARG A 1 110 ? 22.805 4.609 -30.275 1.00 95.06 110 ARG A O 1
ATOM 843 N N . LEU A 1 111 ? 24.008 4.464 -28.385 1.00 93.19 111 LEU A N 1
ATOM 844 C CA . LEU A 1 111 ? 23.920 5.873 -27.979 1.00 93.19 111 LEU A CA 1
ATOM 845 C C . LEU A 1 111 ? 22.475 6.406 -27.881 1.00 93.19 111 LEU A C 1
ATOM 847 O O . LEU A 1 111 ? 22.274 7.612 -27.815 1.00 93.19 111 LEU A O 1
ATOM 851 N N . SER A 1 112 ? 21.478 5.517 -27.840 1.00 94.19 112 SER A N 1
ATOM 852 C CA . SER A 1 112 ? 20.053 5.851 -27.892 1.00 94.19 112 SER A CA 1
ATOM 853 C C . SER A 1 112 ? 19.342 5.629 -26.554 1.00 94.19 112 SER A C 1
ATOM 855 O O . SER A 1 112 ? 18.415 6.360 -26.211 1.00 94.19 112 SER A O 1
ATOM 857 N N . VAL A 1 113 ? 19.808 4.673 -25.739 1.00 94.44 113 VAL A N 1
ATOM 858 C CA . VAL A 1 113 ? 19.143 4.273 -24.482 1.00 94.44 113 VAL A CA 1
ATOM 859 C C . VAL A 1 113 ? 19.003 5.425 -23.476 1.00 94.44 113 VAL A C 1
ATOM 861 O O . VAL A 1 113 ? 18.038 5.472 -22.715 1.00 94.44 113 VAL A O 1
ATOM 864 N N . ALA A 1 114 ? 19.934 6.386 -23.482 1.00 93.56 114 ALA A N 1
ATOM 865 C CA . ALA A 1 114 ? 19.901 7.544 -22.591 1.00 93.56 114 ALA A CA 1
ATOM 866 C C . ALA A 1 114 ? 18.691 8.459 -22.857 1.00 93.56 114 ALA A C 1
ATOM 868 O O . ALA A 1 114 ? 18.253 9.158 -21.948 1.00 93.56 114 ALA A O 1
ATOM 869 N N . PHE A 1 115 ? 18.102 8.408 -24.054 1.00 92.31 115 PHE A N 1
ATOM 870 C CA . PHE A 1 115 ? 16.953 9.236 -24.428 1.00 92.31 115 PHE A CA 1
ATOM 871 C C . PHE A 1 115 ? 15.591 8.610 -24.098 1.00 92.31 115 PHE A C 1
ATOM 873 O O . PHE A 1 115 ? 14.581 9.307 -24.153 1.00 92.31 115 PHE A O 1
ATOM 880 N N . LEU A 1 116 ? 15.551 7.327 -23.724 1.00 93.38 116 LEU A N 1
ATOM 881 C CA . LEU A 1 116 ? 14.326 6.676 -23.253 1.00 93.38 116 LEU A CA 1
ATOM 882 C C . LEU A 1 116 ? 14.000 7.103 -21.820 1.00 93.38 116 LEU A C 1
ATOM 884 O O . LEU A 1 116 ? 14.914 7.241 -21.001 1.00 93.38 116 LEU A O 1
ATOM 888 N N . HIS A 1 117 ? 12.711 7.232 -21.492 1.00 91.75 117 HIS A N 1
ATOM 889 C CA . HIS A 1 117 ? 12.290 7.469 -20.107 1.00 91.75 117 HIS A CA 1
ATOM 890 C C . HIS A 1 117 ? 12.122 6.129 -19.376 1.00 91.75 117 HIS A C 1
ATOM 892 O O . HIS A 1 117 ? 12.785 5.888 -18.369 1.00 91.75 117 HIS A O 1
ATOM 898 N N . ASP A 1 118 ? 11.338 5.205 -19.935 1.00 91.75 118 ASP A N 1
ATOM 899 C CA . ASP A 1 118 ? 11.075 3.882 -19.354 1.00 91.75 118 ASP A CA 1
ATOM 900 C C . ASP A 1 118 ? 12.095 2.800 -19.788 1.00 91.75 118 ASP A C 1
ATOM 902 O O . ASP A 1 118 ? 11.719 1.719 -20.260 1.00 91.75 118 ASP A O 1
ATOM 906 N N . ARG A 1 119 ? 13.405 3.057 -19.638 1.00 93.44 119 ARG A N 1
ATOM 907 C CA . ARG A 1 119 ? 14.499 2.181 -20.133 1.00 93.44 119 ARG A CA 1
ATOM 908 C C . ARG A 1 119 ? 14.315 0.703 -19.782 1.00 93.44 119 ARG A C 1
ATOM 910 O O . ARG A 1 119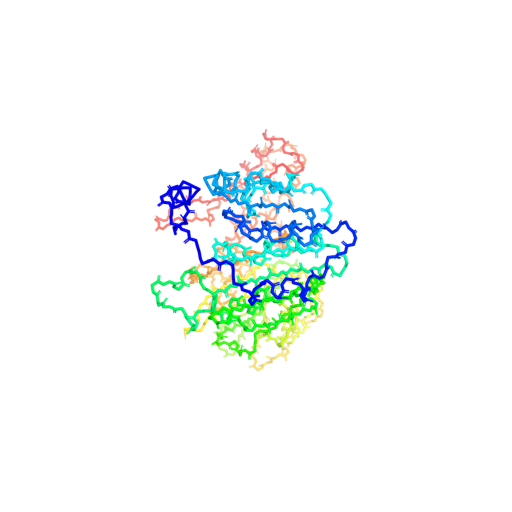 ? 14.308 -0.145 -20.672 1.00 93.44 119 ARG A O 1
ATOM 917 N N . THR A 1 120 ? 14.122 0.392 -18.500 1.00 89.81 120 THR A N 1
ATOM 918 C CA . THR A 1 120 ? 13.963 -0.986 -18.006 1.00 89.81 120 THR A CA 1
ATOM 919 C C . THR A 1 120 ? 12.743 -1.676 -18.626 1.00 89.81 120 THR A C 1
ATOM 921 O O . THR A 1 120 ? 12.836 -2.829 -19.050 1.00 89.81 120 THR A O 1
ATOM 924 N N . ARG A 1 121 ? 11.608 -0.970 -18.770 1.00 90.50 121 ARG A N 1
ATOM 925 C CA . ARG A 1 121 ? 10.401 -1.504 -19.431 1.00 90.50 121 ARG A CA 1
ATOM 926 C C . ARG A 1 121 ? 10.681 -1.841 -20.891 1.00 90.50 121 ARG A C 1
ATOM 928 O O . ARG A 1 121 ? 10.320 -2.933 -21.334 1.00 90.50 121 ARG A O 1
ATOM 935 N N . VAL A 1 122 ? 11.301 -0.920 -21.631 1.00 93.06 122 VAL A N 1
ATOM 936 C CA . VAL A 1 122 ? 11.614 -1.100 -23.057 1.00 93.06 122 VAL A CA 1
ATOM 937 C C . VAL A 1 122 ? 12.562 -2.282 -23.245 1.00 93.06 122 VAL A C 1
ATOM 939 O O . VAL A 1 122 ? 12.260 -3.194 -24.016 1.00 93.06 122 VAL A O 1
ATOM 942 N N . LEU A 1 123 ? 13.657 -2.332 -22.482 1.00 92.88 123 LEU A N 1
ATOM 943 C CA . LEU A 1 123 ? 14.635 -3.414 -22.561 1.00 92.88 123 LEU A CA 1
ATOM 944 C C . LEU A 1 123 ? 14.027 -4.781 -22.233 1.00 92.88 123 LEU A C 1
ATOM 946 O O . LEU A 1 123 ? 14.277 -5.733 -22.966 1.00 92.88 123 LEU A O 1
ATOM 950 N N . HIS A 1 124 ? 13.189 -4.902 -21.198 1.00 89.12 124 HIS A N 1
ATOM 951 C CA . HIS A 1 124 ? 12.509 -6.170 -20.910 1.00 89.12 124 HIS A CA 1
ATOM 952 C C . HIS A 1 124 ? 11.451 -6.533 -21.959 1.00 89.12 124 HIS A C 1
ATOM 954 O O . HIS A 1 124 ? 11.283 -7.712 -22.275 1.00 89.12 124 HIS A O 1
ATOM 960 N N . THR A 1 125 ? 10.746 -5.548 -22.521 1.00 90.31 125 THR A N 1
ATOM 961 C CA . THR A 1 125 ? 9.750 -5.778 -23.582 1.00 90.31 125 THR A CA 1
ATOM 962 C C . THR A 1 125 ? 10.417 -6.330 -24.837 1.00 90.31 125 THR A C 1
ATOM 964 O O . THR A 1 125 ? 9.965 -7.333 -25.389 1.00 90.31 125 THR A O 1
ATOM 967 N N . LEU A 1 126 ? 11.533 -5.732 -25.249 1.00 92.38 126 LEU A N 1
ATOM 968 C CA . LEU A 1 126 ? 12.325 -6.209 -26.381 1.00 92.38 126 LEU A CA 1
ATOM 969 C C . LEU A 1 126 ? 13.125 -7.469 -26.045 1.00 92.38 126 LEU A C 1
ATOM 971 O O . LEU A 1 126 ? 13.305 -8.321 -26.908 1.00 92.38 126 LEU A O 1
ATOM 975 N N . GLY A 1 127 ? 13.517 -7.660 -24.786 1.00 91.56 127 GLY A N 1
ATOM 976 C CA . GLY A 1 127 ? 14.111 -8.904 -24.301 1.00 91.56 127 GLY A CA 1
ATOM 977 C C . GLY A 1 127 ? 13.185 -10.108 -24.497 1.00 91.56 127 GLY A C 1
ATOM 978 O O . GLY A 1 127 ? 13.644 -11.174 -24.890 1.00 91.56 127 GLY A O 1
ATOM 979 N N . ARG A 1 128 ? 11.863 -9.939 -24.342 1.00 89.88 128 ARG A N 1
ATOM 980 C CA . ARG A 1 128 ? 10.864 -10.980 -24.679 1.00 89.88 128 ARG A CA 1
ATOM 981 C C . ARG A 1 128 ? 10.734 -11.243 -26.181 1.00 89.88 128 ARG A C 1
ATOM 983 O O . ARG A 1 128 ? 10.145 -12.248 -26.569 1.00 89.88 128 ARG A O 1
ATOM 990 N N . ARG A 1 129 ? 11.241 -10.338 -27.019 1.00 91.81 129 ARG A N 1
ATOM 991 C CA . ARG A 1 129 ? 11.318 -10.500 -28.475 1.00 91.81 129 ARG A CA 1
ATOM 992 C C . ARG A 1 129 ? 12.645 -11.123 -28.913 1.00 91.81 129 ARG A C 1
ATOM 994 O O . ARG A 1 129 ? 12.816 -11.336 -30.107 1.00 91.81 129 ARG A O 1
ATOM 1001 N N . LEU A 1 130 ? 13.562 -11.439 -27.995 1.00 93.31 130 LEU A N 1
ATOM 1002 C CA . LEU A 1 130 ? 14.763 -12.207 -28.314 1.00 93.31 130 LEU A CA 1
ATOM 1003 C C . LEU A 1 130 ? 14.446 -13.703 -28.408 1.00 93.31 130 LEU A C 1
ATOM 1005 O O . LEU A 1 130 ? 13.622 -14.234 -27.662 1.00 93.31 130 LEU A O 1
ATOM 1009 N N . ARG A 1 131 ? 15.133 -14.398 -29.316 1.00 92.81 131 ARG A N 1
ATOM 1010 C CA . ARG A 1 131 ? 15.196 -15.863 -29.323 1.00 92.81 131 ARG A CA 1
ATOM 1011 C C . ARG A 1 131 ? 15.951 -16.370 -28.099 1.00 92.81 131 ARG A C 1
ATOM 1013 O O . ARG A 1 131 ? 16.703 -15.637 -27.458 1.00 92.81 131 ARG A O 1
ATOM 1020 N N . GLU A 1 132 ? 15.793 -17.655 -27.803 1.00 88.69 132 GLU A N 1
ATOM 1021 C CA . GLU A 1 132 ? 16.663 -18.325 -26.841 1.00 88.69 132 GLU A CA 1
ATOM 1022 C C . GLU A 1 132 ? 18.130 -18.194 -27.290 1.00 88.69 132 GLU A C 1
ATOM 1024 O O . GLU A 1 132 ? 18.463 -18.460 -28.443 1.00 88.69 132 GLU A O 1
ATOM 1029 N N . GLY A 1 133 ? 18.995 -17.711 -26.395 1.00 87.62 133 GLY A N 1
ATOM 1030 C CA . GLY A 1 133 ? 20.389 -17.379 -26.717 1.00 87.62 133 GLY A CA 1
ATOM 1031 C C . GLY A 1 133 ? 20.598 -16.039 -27.440 1.00 87.62 133 GLY A C 1
ATOM 1032 O O . GLY A 1 133 ? 21.746 -15.652 -27.656 1.00 87.62 133 GLY A O 1
ATOM 1033 N N . GLY A 1 134 ? 19.525 -15.312 -27.771 1.00 93.19 134 GLY A N 1
ATOM 1034 C CA . GLY A 1 134 ? 19.589 -13.969 -28.344 1.00 93.19 134 GLY A CA 1
ATOM 1035 C C . GLY A 1 134 ? 20.227 -12.951 -27.395 1.00 93.19 134 GLY A C 1
ATOM 1036 O O . GLY A 1 134 ? 20.284 -13.148 -26.177 1.00 93.19 134 GLY A O 1
ATOM 1037 N N . THR A 1 135 ? 20.730 -11.857 -27.965 1.00 95.50 135 THR A N 1
ATOM 1038 C CA . THR A 1 135 ? 21.519 -10.852 -27.245 1.00 95.50 135 THR A CA 1
ATOM 1039 C C . THR A 1 135 ? 20.891 -9.464 -27.337 1.00 95.50 135 THR A C 1
ATOM 1041 O O . THR A 1 135 ? 20.518 -9.002 -28.412 1.00 95.50 135 THR A O 1
ATOM 1044 N N . MET A 1 136 ? 20.816 -8.778 -26.198 1.00 96.12 136 MET A N 1
ATOM 1045 C CA . MET A 1 136 ? 20.578 -7.339 -26.116 1.00 96.12 136 MET A CA 1
ATOM 1046 C C . MET A 1 136 ? 21.930 -6.644 -25.939 1.00 96.12 136 MET A C 1
ATOM 1048 O O . MET A 1 136 ? 22.627 -6.908 -24.959 1.00 96.12 136 MET A O 1
ATOM 1052 N N . LEU A 1 137 ? 22.306 -5.776 -26.875 1.00 96.88 137 LEU A N 1
ATOM 1053 C CA . LEU A 1 137 ? 23.548 -5.011 -26.826 1.00 96.88 137 LEU A CA 1
ATOM 1054 C C . LEU A 1 137 ? 23.240 -3.530 -26.619 1.00 96.88 137 LEU A C 1
ATOM 1056 O O . LEU A 1 137 ? 22.635 -2.894 -27.476 1.00 96.88 137 LEU A O 1
ATOM 1060 N N . VAL A 1 138 ? 23.701 -2.963 -25.509 1.00 96.88 138 VAL A N 1
ATOM 1061 C CA . VAL A 1 138 ? 23.545 -1.535 -25.216 1.00 96.88 138 VAL A CA 1
ATOM 1062 C C . VAL A 1 138 ? 24.909 -0.869 -25.162 1.00 96.88 138 VAL A C 1
ATOM 1064 O O . VAL A 1 138 ? 25.720 -1.218 -24.315 1.00 96.88 138 VAL A O 1
ATOM 1067 N N . ILE A 1 139 ? 25.156 0.106 -26.029 1.00 95.44 139 ILE A N 1
ATOM 1068 C CA . ILE A 1 139 ? 26.364 0.934 -26.029 1.00 95.44 139 ILE A CA 1
ATOM 1069 C C . ILE A 1 139 ? 25.958 2.344 -25.615 1.00 95.44 139 ILE A C 1
ATOM 1071 O O . ILE A 1 139 ? 25.183 2.994 -26.316 1.00 95.44 139 ILE A O 1
ATOM 1075 N N . THR A 1 140 ? 26.462 2.825 -24.482 1.00 94.94 140 THR A N 1
ATOM 1076 C CA . THR A 1 140 ? 26.058 4.122 -23.920 1.00 94.94 140 THR A CA 1
ATOM 1077 C C . THR A 1 140 ? 27.231 4.856 -23.264 1.00 94.94 140 THR A C 1
ATOM 1079 O O . THR A 1 140 ? 28.063 4.205 -22.623 1.00 94.94 140 THR A O 1
ATOM 1082 N N . PRO A 1 141 ? 27.305 6.198 -23.360 1.00 94.12 141 PRO A N 1
ATOM 1083 C CA . PRO A 1 141 ? 28.302 6.984 -22.640 1.00 94.12 141 PRO A CA 1
ATOM 1084 C C . PRO A 1 141 ? 28.145 6.840 -21.124 1.00 94.12 141 PRO A C 1
ATOM 1086 O O . PRO A 1 141 ? 27.023 6.723 -20.616 1.00 94.12 141 PRO A O 1
ATOM 1089 N N . LEU A 1 142 ? 29.263 6.891 -20.397 1.00 93.81 142 LEU A N 1
ATOM 1090 C CA . LEU A 1 142 ? 29.268 6.878 -18.933 1.00 93.81 142 LEU A CA 1
ATOM 1091 C C . LEU A 1 142 ? 29.317 8.298 -18.368 1.00 93.81 142 LEU A C 1
ATOM 1093 O O . LEU A 1 142 ? 30.089 9.146 -18.822 1.00 93.81 142 LEU A O 1
ATOM 1097 N N . ALA A 1 143 ? 28.528 8.548 -17.325 1.00 92.62 143 ALA A N 1
ATOM 1098 C CA . ALA A 1 143 ? 28.442 9.846 -16.664 1.00 92.62 143 ALA A CA 1
ATOM 1099 C C . ALA A 1 143 ? 29.802 10.328 -16.141 1.00 92.62 143 ALA A C 1
ATOM 1101 O O . ALA A 1 143 ? 30.120 11.506 -16.258 1.00 92.62 143 ALA A O 1
ATOM 1102 N N . ALA A 1 144 ? 30.624 9.410 -15.620 1.00 90.56 144 ALA A N 1
ATOM 1103 C CA . ALA A 1 144 ? 31.958 9.711 -15.100 1.00 90.56 144 ALA A CA 1
ATOM 1104 C C . ALA A 1 144 ? 32.939 10.225 -16.173 1.00 90.56 144 ALA A C 1
ATOM 1106 O O . ALA A 1 144 ? 33.893 10.926 -15.845 1.00 90.56 144 ALA A O 1
ATOM 1107 N N . SER A 1 145 ? 32.700 9.894 -17.444 1.00 88.75 145 SER A N 1
ATOM 1108 C CA . SER A 1 145 ? 33.545 10.270 -18.585 1.00 88.75 145 SER A CA 1
ATOM 1109 C C . SER A 1 145 ? 32.915 11.359 -19.460 1.00 88.75 145 SER A C 1
ATOM 1111 O O . SER A 1 145 ? 33.500 11.757 -20.464 1.00 88.75 145 SER A O 1
ATOM 1113 N N . THR A 1 146 ? 31.739 11.866 -19.079 1.00 88.19 146 THR A N 1
ATOM 1114 C CA . THR A 1 146 ? 30.963 12.842 -19.852 1.00 88.19 146 THR A CA 1
ATOM 1115 C C . THR A 1 146 ? 30.939 14.193 -19.137 1.00 88.19 146 THR A C 1
ATOM 1117 O O . THR A 1 146 ? 30.768 14.264 -17.922 1.00 88.19 146 THR A O 1
ATOM 1120 N N . SER A 1 147 ? 31.097 15.295 -19.879 1.00 87.06 147 SER A N 1
ATOM 1121 C CA . SER A 1 147 ? 31.022 16.640 -19.295 1.00 87.06 147 SER A CA 1
ATOM 1122 C C . SER A 1 147 ? 29.633 16.934 -18.712 1.00 87.06 147 SER A C 1
ATOM 1124 O O . SER A 1 147 ? 28.622 16.407 -19.177 1.00 87.06 147 SER A O 1
ATOM 1126 N N . ALA A 1 148 ? 29.563 17.831 -17.723 1.00 84.44 148 ALA A N 1
ATOM 1127 C CA . ALA A 1 148 ? 28.307 18.175 -17.048 1.00 84.44 148 ALA A CA 1
ATOM 1128 C C . ALA A 1 148 ? 27.205 18.654 -18.018 1.00 84.44 148 ALA A C 1
ATOM 1130 O O . ALA A 1 148 ? 26.047 18.271 -17.873 1.00 84.44 148 ALA A O 1
ATOM 1131 N N . GLU A 1 149 ? 27.567 19.418 -19.054 1.00 84.31 149 GLU A N 1
ATOM 1132 C CA . GLU A 1 149 ? 26.643 19.908 -20.093 1.00 84.31 149 GLU A CA 1
ATOM 1133 C C . GLU A 1 149 ? 25.988 18.770 -20.897 1.00 84.31 149 GLU A C 1
ATOM 1135 O O . GLU A 1 149 ? 24.854 18.888 -21.359 1.00 84.31 149 GLU A O 1
ATOM 1140 N N . LYS A 1 150 ? 26.683 17.635 -21.024 1.00 84.31 150 LYS A N 1
ATOM 1141 C CA . LYS A 1 150 ? 26.239 16.446 -21.760 1.00 84.31 150 LYS A CA 1
ATOM 1142 C C . LYS A 1 150 ? 25.771 15.319 -20.834 1.00 84.31 150 LYS A C 1
ATOM 1144 O O . LYS A 1 150 ? 25.544 14.205 -21.288 1.00 84.31 150 LYS A O 1
ATOM 1149 N N . ARG A 1 151 ? 25.569 15.576 -19.537 1.00 85.19 151 ARG A N 1
ATOM 1150 C CA . ARG A 1 151 ? 25.172 14.536 -18.568 1.00 85.19 151 ARG A CA 1
ATOM 1151 C C . ARG A 1 151 ? 23.891 13.790 -18.966 1.00 85.19 151 ARG A C 1
ATOM 1153 O O . ARG A 1 151 ? 23.758 12.618 -18.629 1.00 85.19 151 ARG A O 1
ATOM 1160 N N . HIS A 1 152 ? 22.984 14.455 -19.681 1.00 85.94 152 HIS A N 1
ATOM 1161 C CA . HIS A 1 152 ? 21.698 13.911 -20.121 1.00 85.94 152 HIS A CA 1
ATOM 1162 C C . HIS A 1 152 ? 21.801 12.817 -21.201 1.00 85.94 152 HIS A C 1
ATOM 1164 O O . HIS A 1 152 ? 20.819 12.120 -21.424 1.00 85.94 152 HIS A O 1
ATOM 1170 N N . ILE A 1 153 ? 22.965 12.640 -21.841 1.00 89.44 153 ILE A N 1
ATOM 1171 C CA . ILE A 1 153 ? 23.205 11.578 -22.839 1.00 89.44 153 ILE A CA 1
ATOM 1172 C C . ILE A 1 153 ? 24.031 10.407 -22.289 1.00 89.44 153 ILE A C 1
ATOM 1174 O O . ILE A 1 153 ? 24.516 9.581 -23.056 1.00 89.44 153 ILE A O 1
ATOM 1178 N N . ALA A 1 154 ? 24.241 10.353 -20.974 1.00 92.50 154 ALA A N 1
ATOM 1179 C CA . ALA A 1 154 ? 25.098 9.370 -20.326 1.00 92.50 154 ALA A CA 1
ATOM 1180 C C . ALA A 1 154 ? 24.378 8.684 -19.160 1.00 92.50 154 ALA A C 1
ATOM 1182 O O . ALA A 1 154 ? 23.498 9.273 -18.532 1.00 92.50 154 ALA A O 1
ATOM 1183 N N . LEU A 1 155 ? 24.783 7.459 -18.832 1.00 94.25 155 LEU A N 1
ATOM 1184 C CA . LEU A 1 155 ? 24.285 6.725 -17.664 1.00 94.25 155 LEU A CA 1
ATOM 1185 C C . LEU A 1 155 ? 25.356 6.687 -16.568 1.00 94.25 155 LEU A C 1
ATOM 1187 O O . LEU A 1 155 ? 26.548 6.600 -16.865 1.00 94.25 155 LEU A O 1
ATOM 1191 N N . ASP A 1 156 ? 24.947 6.795 -15.306 1.00 94.31 156 ASP A N 1
ATOM 1192 C CA . ASP A 1 156 ? 25.832 6.529 -14.166 1.00 94.31 156 ASP A CA 1
ATOM 1193 C C . ASP A 1 156 ? 25.724 5.066 -13.720 1.00 94.31 156 ASP A C 1
ATOM 1195 O O . ASP A 1 156 ? 24.995 4.269 -14.307 1.00 94.31 156 ASP A O 1
ATOM 1199 N N . GLU A 1 157 ? 26.496 4.695 -12.702 1.00 93.94 157 GLU A N 1
ATOM 1200 C CA . GLU A 1 157 ? 26.545 3.319 -12.206 1.00 93.94 157 GLU A CA 1
ATOM 1201 C C . GLU A 1 157 ? 25.203 2.839 -11.636 1.00 93.94 157 GLU A C 1
ATOM 1203 O O . GLU A 1 157 ? 24.882 1.659 -11.774 1.00 93.94 157 GLU A O 1
ATOM 1208 N N . ASP A 1 158 ? 24.394 3.738 -11.068 1.00 94.00 158 ASP A N 1
ATOM 1209 C CA . ASP A 1 158 ? 23.070 3.395 -10.545 1.00 94.00 158 ASP A CA 1
ATOM 1210 C C . ASP A 1 158 ? 22.099 3.078 -11.692 1.00 94.00 158 ASP A C 1
ATOM 1212 O O . ASP A 1 158 ? 21.414 2.054 -11.657 1.00 94.00 158 ASP A O 1
ATOM 1216 N N . GLU A 1 159 ? 22.102 3.882 -12.761 1.00 94.56 159 GLU A N 1
ATOM 1217 C CA . GLU A 1 159 ? 21.318 3.606 -13.971 1.00 94.56 159 GLU A CA 1
ATOM 1218 C C . GLU A 1 159 ? 21.778 2.321 -14.675 1.00 94.56 159 GLU A C 1
ATOM 1220 O O . GLU A 1 159 ? 20.947 1.523 -15.107 1.00 94.56 159 GLU A O 1
ATOM 1225 N N . ILE A 1 160 ? 23.089 2.069 -14.767 1.00 94.62 160 ILE A N 1
ATOM 1226 C CA . ILE A 1 160 ? 23.619 0.819 -15.337 1.00 94.62 160 ILE A CA 1
ATOM 1227 C C . ILE A 1 160 ? 23.195 -0.382 -14.479 1.00 94.62 160 ILE A C 1
ATOM 1229 O O . ILE A 1 160 ? 22.777 -1.410 -15.018 1.00 94.62 160 ILE A O 1
ATOM 1233 N N . SER A 1 161 ? 23.250 -0.259 -13.152 1.00 92.69 161 SER A N 1
ATOM 1234 C CA . SER A 1 161 ? 22.777 -1.289 -12.223 1.00 92.69 161 SER A CA 1
ATOM 1235 C C . SER A 1 161 ? 21.285 -1.580 -12.427 1.00 92.69 161 SER A C 1
ATOM 1237 O O . SER A 1 161 ? 20.902 -2.735 -12.611 1.00 92.69 161 SER A O 1
ATOM 1239 N N . ALA A 1 162 ? 20.443 -0.546 -12.517 1.00 91.62 162 ALA A N 1
ATOM 1240 C CA . ALA A 1 162 ? 19.009 -0.696 -12.767 1.00 91.62 162 ALA A CA 1
ATOM 1241 C C . ALA A 1 162 ? 18.695 -1.319 -14.141 1.00 91.62 162 ALA A C 1
ATOM 1243 O O . ALA A 1 162 ? 17.776 -2.130 -14.256 1.00 91.62 162 ALA A O 1
ATOM 1244 N N . LEU A 1 163 ? 19.461 -0.964 -15.177 1.00 91.94 163 LEU A N 1
ATOM 1245 C CA . LEU A 1 163 ? 19.273 -1.447 -16.549 1.00 91.94 163 LEU A CA 1
ATOM 1246 C C . LEU A 1 163 ? 19.656 -2.924 -16.721 1.00 91.94 163 LEU A C 1
ATOM 1248 O O . LEU A 1 163 ? 19.064 -3.643 -17.527 1.00 91.94 163 LEU A O 1
ATOM 1252 N N . THR A 1 164 ? 20.676 -3.356 -15.979 1.00 91.88 164 THR A N 1
ATOM 1253 C CA . THR A 1 164 ? 21.220 -4.720 -16.022 1.00 91.88 164 THR A CA 1
ATOM 1254 C C . THR A 1 164 ? 20.586 -5.651 -14.990 1.00 91.88 164 THR A C 1
ATOM 1256 O O . THR A 1 164 ? 20.702 -6.873 -15.111 1.00 91.88 164 THR A O 1
ATOM 1259 N N . CYS A 1 165 ? 19.877 -5.095 -14.005 1.00 87.62 165 CYS A N 1
ATOM 1260 C CA . CYS A 1 165 ? 19.095 -5.860 -13.047 1.00 87.62 165 CYS A CA 1
ATOM 1261 C C . CYS A 1 165 ? 18.048 -6.713 -13.772 1.00 87.62 165 CYS A C 1
ATOM 1263 O O . CYS A 1 165 ? 17.370 -6.257 -14.692 1.00 87.62 165 CYS A O 1
ATOM 1265 N N . GLY A 1 166 ? 17.923 -7.975 -13.360 1.00 86.06 166 GLY A N 1
ATOM 1266 C CA . GLY A 1 166 ? 16.962 -8.879 -13.972 1.00 86.06 166 GLY A CA 1
ATOM 1267 C C . GLY A 1 166 ? 17.366 -9.338 -15.373 1.00 86.06 166 GLY A C 1
ATOM 1268 O O . GLY A 1 166 ? 16.508 -9.556 -16.211 1.00 86.06 166 GLY A O 1
ATOM 1269 N N . TRP A 1 167 ? 18.651 -9.507 -15.662 1.00 90.38 167 TRP A N 1
ATOM 1270 C CA . TRP A 1 167 ? 19.099 -10.308 -16.804 1.00 90.38 167 TRP A CA 1
ATOM 1271 C C . TRP A 1 167 ? 19.842 -11.533 -16.283 1.00 90.38 167 TRP A C 1
ATOM 1273 O O . TRP A 1 167 ? 20.569 -11.448 -15.296 1.00 90.38 167 TRP A O 1
ATOM 1283 N N . THR A 1 168 ? 19.657 -12.687 -16.930 1.00 89.38 168 THR A N 1
ATOM 1284 C CA . THR A 1 168 ? 20.309 -13.937 -16.493 1.00 89.38 168 THR A CA 1
ATOM 1285 C C . THR A 1 168 ? 21.830 -13.843 -16.622 1.00 89.38 168 THR A C 1
ATOM 1287 O O . THR A 1 168 ? 22.575 -14.389 -15.810 1.00 89.38 168 THR A O 1
ATOM 1290 N N . SER A 1 169 ? 22.301 -13.147 -17.656 1.00 91.38 169 SER A N 1
ATOM 1291 C CA . SER A 1 169 ? 23.714 -12.887 -17.883 1.00 91.38 169 SER A CA 1
ATOM 1292 C C . SER A 1 169 ? 23.913 -11.434 -18.282 1.00 91.38 169 SER A C 1
ATOM 1294 O O . SER A 1 169 ? 23.216 -10.924 -19.161 1.00 91.38 169 SER A O 1
ATOM 1296 N N . VAL A 1 170 ? 24.881 -10.797 -17.627 1.00 94.38 170 VAL A N 1
ATOM 1297 C CA . VAL A 1 170 ? 25.311 -9.424 -17.875 1.00 94.38 170 VAL A CA 1
ATOM 1298 C C . VAL A 1 170 ? 26.818 -9.451 -18.064 1.00 94.38 170 VAL A C 1
ATOM 1300 O O . VAL A 1 170 ? 27.551 -9.910 -17.186 1.00 94.38 170 VAL A O 1
ATOM 1303 N N . HIS A 1 171 ? 27.290 -8.945 -19.197 1.00 95.00 171 HIS A N 1
ATOM 1304 C CA . HIS A 1 171 ? 28.709 -8.734 -19.440 1.00 95.00 171 HIS A CA 1
ATOM 1305 C C . HIS A 1 171 ? 28.950 -7.280 -19.845 1.00 95.00 171 HIS A C 1
ATOM 1307 O O . HIS A 1 171 ? 28.349 -6.787 -20.797 1.00 95.00 171 HIS A O 1
ATOM 1313 N N . ARG A 1 172 ? 29.803 -6.582 -19.089 1.00 95.12 172 ARG A N 1
ATOM 1314 C CA . ARG A 1 172 ? 30.135 -5.170 -19.302 1.00 95.12 172 ARG A CA 1
ATOM 1315 C C . ARG A 1 172 ? 31.541 -5.047 -19.871 1.00 95.12 172 ARG A C 1
ATOM 1317 O O . ARG A 1 172 ? 32.480 -5.598 -19.303 1.00 95.12 172 ARG A O 1
ATOM 1324 N N . ILE A 1 173 ? 31.670 -4.265 -20.934 1.00 94.50 173 ILE A N 1
ATOM 1325 C CA . ILE A 1 173 ? 32.922 -4.014 -21.647 1.00 94.50 173 ILE A CA 1
ATOM 1326 C C . ILE A 1 173 ? 33.134 -2.502 -21.729 1.00 94.50 173 ILE A C 1
ATOM 1328 O O . ILE A 1 173 ? 32.195 -1.750 -22.000 1.00 94.50 173 ILE A O 1
ATOM 1332 N N . ALA A 1 174 ? 34.355 -2.043 -21.461 1.00 91.06 174 ALA A N 1
ATOM 1333 C CA . ALA A 1 174 ? 34.728 -0.643 -21.641 1.00 91.06 174 ALA A CA 1
ATOM 1334 C C . ALA A 1 174 ? 35.021 -0.369 -23.122 1.00 91.06 174 ALA A C 1
ATOM 1336 O O . ALA A 1 174 ? 35.731 -1.150 -23.748 1.00 91.06 174 ALA A O 1
ATOM 1337 N N . VAL A 1 175 ? 34.481 0.726 -23.661 1.00 86.94 175 VAL A N 1
ATOM 1338 C CA . VAL A 1 175 ? 34.617 1.113 -25.075 1.00 86.94 175 VAL A CA 1
ATOM 1339 C C . VAL A 1 175 ? 34.898 2.609 -25.134 1.00 86.94 175 VAL A C 1
ATOM 1341 O O . VAL A 1 175 ? 33.980 3.432 -25.121 1.00 86.94 175 VAL A O 1
ATOM 1344 N N . GLY A 1 176 ? 36.176 2.985 -25.112 1.00 84.06 176 GLY A N 1
ATOM 1345 C CA . GLY A 1 176 ? 36.587 4.381 -24.940 1.00 84.06 176 GLY A CA 1
ATOM 1346 C C . GLY A 1 176 ? 35.991 5.031 -23.678 1.00 84.06 176 GLY A C 1
ATOM 1347 O O . GLY A 1 176 ? 36.307 4.638 -22.559 1.00 84.06 176 GLY A O 1
ATOM 1348 N N . ASP A 1 177 ? 35.141 6.042 -23.868 1.00 84.44 177 ASP A N 1
ATOM 1349 C CA . ASP A 1 177 ? 34.391 6.793 -22.842 1.00 84.44 177 ASP A CA 1
ATOM 1350 C C . ASP A 1 177 ? 32.975 6.236 -22.570 1.00 84.44 177 ASP A C 1
ATOM 1352 O O . ASP A 1 177 ? 32.183 6.823 -21.825 1.00 84.44 177 ASP A O 1
ATOM 1356 N N . SER A 1 178 ? 32.646 5.105 -23.190 1.00 90.31 178 SER A N 1
ATOM 1357 C CA . SER A 1 178 ? 31.348 4.439 -23.132 1.00 90.31 178 SER A CA 1
ATOM 1358 C C . SER A 1 178 ? 31.463 3.046 -22.510 1.00 90.31 178 SER A C 1
ATOM 1360 O O . SER A 1 178 ? 32.549 2.483 -22.355 1.00 90.31 178 SER A O 1
ATOM 1362 N N . ALA A 1 179 ? 30.319 2.468 -22.159 1.00 93.62 179 ALA A N 1
ATOM 1363 C CA . ALA A 1 179 ? 30.201 1.060 -21.812 1.00 93.62 179 ALA A CA 1
ATOM 1364 C C . ALA A 1 179 ? 29.345 0.336 -22.851 1.00 93.62 179 ALA A C 1
ATOM 1366 O O . ALA A 1 179 ? 28.308 0.853 -23.270 1.00 93.62 179 ALA A O 1
ATOM 1367 N N . ALA A 1 180 ? 29.764 -0.875 -23.210 1.00 95.81 180 ALA A N 1
ATOM 1368 C CA . ALA A 1 180 ? 28.929 -1.852 -23.887 1.00 95.81 180 ALA A CA 1
ATOM 1369 C C . ALA A 1 180 ? 28.421 -2.880 -22.869 1.00 95.81 180 ALA A C 1
ATOM 1371 O O . ALA A 1 180 ? 29.199 -3.466 -22.114 1.00 95.81 180 ALA A O 1
ATOM 1372 N N . LEU A 1 181 ? 27.109 -3.084 -22.839 1.00 96.25 181 LEU A N 1
ATOM 1373 C CA . LEU A 1 181 ? 26.419 -4.048 -21.996 1.00 96.25 181 LEU A CA 1
ATOM 1374 C C . LEU A 1 181 ? 25.843 -5.143 -22.891 1.00 96.25 181 LEU A C 1
ATOM 1376 O O . LEU A 1 181 ? 24.999 -4.870 -23.742 1.00 96.25 181 LEU A O 1
ATOM 1380 N N . VAL A 1 182 ? 26.295 -6.373 -22.685 1.00 96.06 182 VAL A N 1
ATOM 1381 C CA . VAL A 1 182 ? 25.800 -7.574 -23.360 1.00 96.06 182 VAL A CA 1
ATOM 1382 C C . VAL A 1 182 ? 24.884 -8.302 -22.384 1.00 96.06 182 VAL A C 1
ATOM 1384 O O . VAL A 1 182 ? 25.350 -8.824 -21.368 1.00 96.06 182 VAL A O 1
ATOM 1387 N N . LEU A 1 183 ? 23.584 -8.317 -22.674 1.00 94.69 183 LEU A N 1
ATOM 1388 C CA . LEU A 1 183 ? 22.553 -8.869 -21.795 1.00 94.69 183 LEU A CA 1
ATOM 1389 C C . LEU A 1 183 ? 21.874 -10.069 -22.460 1.00 94.69 183 LEU A C 1
ATOM 1391 O O . LEU A 1 183 ? 21.540 -10.024 -23.648 1.00 94.69 183 LEU A O 1
ATOM 1395 N N . ARG A 1 184 ? 21.686 -11.156 -21.703 1.00 92.31 184 ARG A N 1
ATOM 1396 C CA . ARG A 1 184 ? 21.092 -12.408 -22.204 1.00 92.31 184 ARG A CA 1
ATOM 1397 C C . ARG A 1 184 ? 20.157 -13.060 -21.189 1.00 92.31 184 ARG A C 1
ATOM 1399 O O . ARG A 1 184 ? 20.371 -12.972 -19.978 1.00 92.31 184 ARG A O 1
ATOM 1406 N N . GLY A 1 185 ? 19.187 -13.803 -21.723 1.00 81.25 185 GLY A N 1
ATOM 1407 C CA . GLY A 1 185 ? 18.212 -14.588 -20.963 1.00 81.25 185 GLY A CA 1
ATOM 1408 C C . GLY A 1 185 ? 17.091 -13.743 -20.341 1.00 81.25 185 GLY A C 1
ATOM 1409 O O . GLY A 1 185 ? 17.234 -12.528 -20.210 1.00 81.25 185 GLY A O 1
ATOM 1410 N N . PRO A 1 186 ? 15.955 -14.369 -19.985 1.00 64.38 186 PRO A N 1
ATOM 1411 C CA . PRO A 1 186 ? 14.813 -13.671 -19.407 1.00 64.38 186 PRO A CA 1
ATOM 1412 C C . PRO A 1 186 ? 15.127 -13.090 -18.023 1.00 64.38 186 PRO A C 1
ATOM 1414 O O . PRO A 1 186 ? 16.132 -13.420 -17.385 1.00 64.38 186 PRO A O 1
ATOM 1417 N N . CYS A 1 187 ? 14.220 -12.222 -17.574 1.00 63.56 187 CYS A N 1
ATOM 1418 C CA . CYS A 1 187 ? 14.291 -11.595 -16.266 1.00 63.56 187 CYS A CA 1
ATOM 1419 C C . CYS A 1 187 ? 14.047 -12.593 -15.141 1.00 63.56 187 CYS A C 1
ATOM 1421 O O . CYS A 1 187 ? 13.117 -13.394 -15.221 1.00 63.56 187 CYS A O 1
ATOM 1423 N N . ALA A 1 188 ? 14.916 -12.557 -14.127 1.00 62.66 188 ALA A N 1
ATOM 1424 C CA . ALA A 1 188 ? 14.728 -13.304 -12.892 1.00 62.66 188 ALA A CA 1
ATOM 1425 C C . ALA A 1 188 ? 13.375 -12.937 -12.254 1.00 62.66 188 ALA A C 1
ATOM 1427 O O . ALA A 1 188 ? 12.859 -11.837 -12.461 1.00 62.66 188 ALA A O 1
ATOM 1428 N N . GLU A 1 189 ? 12.791 -13.854 -11.482 1.00 70.62 189 GLU A N 1
ATOM 1429 C CA . GLU A 1 189 ? 11.562 -13.565 -10.740 1.00 70.62 189 GLU A CA 1
ATOM 1430 C C . GLU A 1 189 ? 11.766 -12.375 -9.790 1.00 70.62 189 GLU A C 1
ATOM 1432 O O . GLU A 1 189 ? 12.848 -12.173 -9.236 1.00 70.62 189 GLU A O 1
ATOM 1437 N N . THR A 1 190 ? 10.719 -11.571 -9.597 1.00 77.88 190 THR A N 1
ATOM 1438 C CA . THR A 1 190 ? 10.756 -10.476 -8.625 1.00 77.88 190 THR A CA 1
ATOM 1439 C C . THR A 1 190 ? 10.898 -11.047 -7.217 1.00 77.88 190 THR A C 1
ATOM 1441 O O . THR A 1 190 ? 10.041 -11.798 -6.759 1.00 77.88 190 THR A O 1
ATOM 1444 N N . VAL A 1 191 ? 11.956 -10.648 -6.512 1.00 78.25 191 VAL A N 1
ATOM 1445 C CA . VAL A 1 191 ? 12.201 -11.032 -5.117 1.00 78.25 191 VAL A CA 1
ATOM 1446 C C . VAL A 1 191 ? 11.887 -9.847 -4.207 1.00 78.25 191 VAL A C 1
ATOM 1448 O O . VAL A 1 191 ? 12.394 -8.746 -4.419 1.00 78.25 191 VAL A O 1
ATOM 1451 N N . ALA A 1 192 ? 11.060 -10.067 -3.184 1.00 78.88 192 ALA A N 1
ATOM 1452 C CA . ALA A 1 192 ? 10.838 -9.077 -2.134 1.00 78.88 192 ALA A CA 1
ATOM 1453 C C . ALA A 1 192 ? 12.093 -8.969 -1.255 1.00 78.88 192 ALA A C 1
ATOM 1455 O O . ALA A 1 192 ? 12.587 -9.975 -0.743 1.00 78.88 192 ALA A O 1
ATOM 1456 N N . MET A 1 193 ? 12.611 -7.754 -1.086 1.00 80.25 193 MET A N 1
ATOM 1457 C CA . MET A 1 193 ? 13.795 -7.479 -0.273 1.00 80.25 193 MET A CA 1
ATOM 1458 C C . MET A 1 193 ? 13.490 -6.383 0.744 1.00 80.25 193 MET A C 1
ATOM 1460 O O . MET A 1 193 ? 12.873 -5.373 0.408 1.00 80.25 193 MET A O 1
ATOM 1464 N N . GLU A 1 194 ? 13.964 -6.569 1.973 1.00 78.56 194 GLU A N 1
ATOM 1465 C CA . GLU A 1 194 ? 13.910 -5.544 3.013 1.00 78.56 194 GLU A CA 1
ATOM 1466 C C . GLU A 1 194 ? 15.040 -4.529 2.842 1.00 78.56 194 GLU A C 1
ATOM 1468 O O . GLU A 1 194 ? 16.145 -4.859 2.398 1.00 78.56 194 GLU A O 1
ATOM 1473 N N . ARG A 1 195 ? 14.791 -3.275 3.233 1.00 73.81 195 ARG A N 1
ATOM 1474 C CA . ARG A 1 195 ? 15.860 -2.272 3.270 1.00 73.81 195 ARG A CA 1
ATOM 1475 C C . ARG A 1 195 ? 16.848 -2.644 4.371 1.00 73.81 195 ARG A C 1
ATOM 1477 O O . ARG A 1 195 ? 16.469 -2.809 5.523 1.00 73.81 195 ARG A O 1
ATOM 1484 N N . SER A 1 196 ? 18.137 -2.660 4.046 1.00 77.12 196 SER A N 1
ATOM 1485 C CA . SER A 1 196 ? 19.205 -2.975 5.009 1.00 77.12 196 SER A CA 1
ATOM 1486 C C . SER A 1 196 ? 19.412 -1.913 6.100 1.00 77.12 196 SER A C 1
ATOM 1488 O O . SER A 1 196 ? 20.243 -2.102 6.986 1.00 77.12 196 SER A O 1
ATOM 1490 N N . VAL A 1 197 ? 18.709 -0.776 6.028 1.00 75.56 197 VAL A N 1
ATOM 1491 C CA . VAL A 1 197 ? 18.798 0.307 7.015 1.00 75.56 197 VAL A CA 1
ATOM 1492 C C . VAL A 1 197 ? 17.635 0.177 8.003 1.00 75.56 197 VAL A C 1
ATOM 1494 O O . VAL A 1 197 ? 16.489 0.122 7.553 1.00 75.56 197 VAL A O 1
ATOM 1497 N N . PRO A 1 198 ? 17.893 0.175 9.326 1.00 70.50 198 PRO A N 1
ATOM 1498 C CA . PRO A 1 198 ? 16.838 0.129 10.333 1.00 70.50 198 PRO A CA 1
ATOM 1499 C C . PRO A 1 198 ? 15.843 1.285 10.182 1.00 70.50 198 PRO A C 1
ATOM 1501 O O . PRO A 1 198 ? 16.235 2.420 9.899 1.00 70.50 198 PRO A O 1
ATOM 1504 N N . ALA A 1 199 ? 14.557 1.011 10.409 1.00 68.44 199 ALA A N 1
ATOM 1505 C CA . ALA A 1 199 ? 13.529 2.045 10.437 1.00 68.44 199 ALA A CA 1
ATOM 1506 C C . ALA A 1 199 ? 13.827 3.080 11.539 1.00 68.44 199 ALA A C 1
ATOM 1508 O O . ALA A 1 199 ? 14.167 2.724 12.666 1.00 68.44 199 ALA A O 1
ATOM 1509 N N . THR A 1 200 ? 13.704 4.368 11.211 1.00 65.44 200 THR A N 1
ATOM 1510 C CA . THR A 1 200 ? 14.055 5.487 12.107 1.00 65.44 200 THR A CA 1
ATOM 1511 C C . THR A 1 200 ? 12.851 6.135 12.799 1.00 65.44 200 THR A C 1
ATOM 1513 O O . THR A 1 200 ? 13.032 7.050 13.601 1.00 65.44 200 THR A O 1
ATOM 1516 N N . GLY A 1 201 ? 11.626 5.685 12.509 1.00 63.53 201 GLY A N 1
ATOM 1517 C CA . GLY A 1 201 ? 10.395 6.185 13.126 1.00 63.53 201 GLY A CA 1
ATOM 1518 C C . GLY A 1 201 ? 9.901 5.280 14.255 1.00 63.53 201 GLY A C 1
ATOM 1519 O O . GLY A 1 201 ? 9.857 4.065 14.088 1.00 63.53 201 GLY A O 1
ATOM 1520 N N . TYR A 1 202 ? 9.479 5.878 15.372 1.00 74.69 202 TYR A N 1
ATOM 1521 C CA . TYR A 1 202 ? 8.806 5.177 16.468 1.00 74.69 202 TYR A CA 1
ATOM 1522 C C . TYR A 1 202 ? 7.369 5.689 16.585 1.00 74.69 202 TYR A C 1
ATOM 1524 O O . TYR A 1 202 ? 7.146 6.885 16.767 1.00 74.69 202 TYR A O 1
ATOM 1532 N N . ALA A 1 203 ? 6.403 4.781 16.491 1.00 83.38 203 ALA A N 1
ATOM 1533 C CA . ALA A 1 203 ? 5.020 5.016 16.882 1.00 83.38 203 ALA A CA 1
ATOM 1534 C C . ALA A 1 203 ? 4.658 4.013 17.976 1.00 83.38 203 ALA A C 1
ATOM 1536 O O . ALA A 1 203 ? 5.138 2.878 17.966 1.00 83.38 203 ALA A O 1
ATOM 1537 N N . VAL A 1 204 ? 3.817 4.424 18.922 1.00 88.31 204 VAL A N 1
ATOM 1538 C CA . VAL A 1 204 ? 3.249 3.494 19.901 1.00 88.31 204 VAL A CA 1
ATOM 1539 C C . VAL A 1 204 ? 1.968 2.934 19.311 1.00 88.31 204 VAL A C 1
ATOM 1541 O O . VAL A 1 204 ? 1.044 3.694 19.030 1.00 88.31 204 VAL A O 1
ATOM 1544 N N . ALA A 1 205 ? 1.917 1.620 19.124 1.00 91.38 205 ALA A N 1
ATOM 1545 C CA . ALA A 1 205 ? 0.731 0.933 18.646 1.00 91.38 205 ALA A CA 1
ATOM 1546 C C . ALA A 1 205 ? 0.104 0.108 19.776 1.00 91.38 205 ALA A C 1
ATOM 1548 O O . ALA A 1 205 ? 0.814 -0.619 20.477 1.00 91.38 205 ALA A O 1
ATOM 1549 N N . GLY A 1 206 ? -1.210 0.243 19.954 1.00 93.44 206 GLY A N 1
ATOM 1550 C CA . GLY A 1 206 ? -1.946 -0.454 21.004 1.00 93.44 206 GLY A CA 1
ATOM 1551 C C . GLY A 1 206 ? -3.355 -0.868 20.572 1.00 93.44 206 GLY A C 1
ATOM 1552 O O . GLY A 1 206 ? -4.064 -0.061 19.961 1.00 93.44 206 GLY A O 1
ATOM 1553 N N . PRO A 1 207 ? -3.776 -2.111 20.852 1.00 96.62 207 PRO A N 1
ATOM 1554 C CA . PRO A 1 207 ? -5.163 -2.528 20.704 1.00 96.62 207 PRO A CA 1
ATOM 1555 C C . PRO A 1 207 ? -6.020 -2.037 21.874 1.00 96.62 207 PRO A C 1
ATOM 1557 O O . PRO A 1 207 ? -5.551 -1.981 23.008 1.00 96.62 207 PRO A O 1
ATOM 1560 N N . LEU A 1 208 ? -7.295 -1.762 21.612 1.00 97.94 208 LEU A N 1
ATOM 1561 C CA . LEU A 1 208 ? -8.307 -1.552 22.640 1.00 97.94 208 LEU A CA 1
ATOM 1562 C C . LEU A 1 208 ? -9.557 -2.383 22.340 1.00 97.94 208 LEU A C 1
ATOM 1564 O O . LEU A 1 208 ? -10.176 -2.227 21.284 1.00 97.94 208 LEU A O 1
ATOM 1568 N N . ALA A 1 209 ? -9.931 -3.252 23.276 1.00 97.12 209 ALA A N 1
ATOM 1569 C CA . ALA A 1 209 ? -11.049 -4.173 23.152 1.00 97.12 209 ALA A CA 1
ATOM 1570 C C . ALA A 1 209 ? -12.336 -3.570 23.737 1.00 97.12 209 ALA A C 1
ATOM 1572 O O . ALA A 1 209 ? -12.521 -3.479 24.947 1.00 97.12 209 ALA A O 1
ATOM 1573 N N . VAL A 1 210 ? -13.269 -3.193 22.870 1.00 95.62 210 VAL A N 1
ATOM 1574 C CA . VAL A 1 210 ? -14.628 -2.796 23.238 1.00 95.62 210 VAL A CA 1
ATOM 1575 C C . VAL A 1 210 ? -15.472 -4.055 23.425 1.00 95.62 210 VAL A C 1
ATOM 1577 O O . VAL A 1 210 ? -15.753 -4.781 22.465 1.00 95.62 210 VAL A O 1
ATOM 1580 N N . VAL A 1 211 ? -15.877 -4.308 24.670 1.00 95.12 211 VAL A N 1
ATOM 1581 C CA . VAL A 1 211 ? -16.663 -5.484 25.070 1.00 95.12 211 VAL A CA 1
ATOM 1582 C C . VAL A 1 211 ? -18.036 -5.052 25.551 1.00 95.12 211 VAL A C 1
ATOM 1584 O O . VAL A 1 211 ? -18.137 -4.163 26.397 1.00 95.12 211 VAL A O 1
ATOM 1587 N N . THR A 1 212 ? -19.079 -5.718 25.057 1.00 91.19 212 THR A N 1
ATOM 1588 C CA . THR A 1 212 ? -20.451 -5.560 25.548 1.00 91.19 212 THR A CA 1
ATOM 1589 C C . THR A 1 212 ? -20.995 -6.862 26.109 1.00 91.19 212 THR A C 1
ATOM 1591 O O . THR A 1 212 ? -20.762 -7.924 25.530 1.00 91.19 212 THR A O 1
ATOM 1594 N N . ASP A 1 213 ? -21.739 -6.787 27.208 1.00 88.25 213 ASP A N 1
ATOM 1595 C CA . ASP A 1 213 ? -22.469 -7.936 27.742 1.00 88.25 213 ASP A CA 1
ATOM 1596 C C . ASP A 1 213 ? -23.808 -8.173 27.018 1.00 88.25 213 ASP A C 1
ATOM 1598 O O . ASP A 1 213 ? -24.194 -7.448 26.099 1.00 88.25 213 ASP A O 1
ATOM 1602 N N . GLU A 1 214 ? -24.549 -9.195 27.452 1.00 80.56 214 GLU A N 1
ATOM 1603 C CA . GLU A 1 214 ? -25.870 -9.543 26.906 1.00 80.56 214 GLU A CA 1
ATOM 1604 C C . GLU A 1 214 ? -26.945 -8.456 27.104 1.00 80.56 214 GLU A C 1
ATOM 1606 O O . GLU A 1 214 ? -27.992 -8.488 26.455 1.00 80.56 214 GLU A O 1
ATOM 1611 N N . HIS A 1 215 ? -26.686 -7.470 27.964 1.00 79.12 215 HIS A N 1
ATOM 1612 C CA . HIS A 1 215 ? -27.557 -6.327 28.217 1.00 79.12 215 HIS A CA 1
ATOM 1613 C C . HIS A 1 215 ? -27.114 -5.065 27.462 1.00 79.12 215 HIS A C 1
ATOM 1615 O O . HIS A 1 215 ? -27.762 -4.030 27.595 1.00 79.12 215 HIS A O 1
ATOM 1621 N N . GLY A 1 216 ? -26.049 -5.132 26.656 1.00 76.44 216 GLY A N 1
ATOM 1622 C CA . GLY A 1 216 ? -25.521 -3.992 25.906 1.00 76.44 216 GLY A CA 1
ATOM 1623 C C . GLY A 1 216 ? -24.723 -2.997 26.757 1.00 76.44 216 GLY A C 1
ATOM 1624 O O . GLY A 1 216 ? -24.487 -1.874 26.310 1.00 76.44 216 GLY A O 1
ATOM 1625 N N . ARG A 1 217 ? -24.308 -3.383 27.970 1.00 88.81 217 ARG A N 1
ATOM 1626 C CA . ARG A 1 217 ? -23.426 -2.576 28.827 1.00 88.81 217 ARG A CA 1
ATOM 1627 C C . ARG A 1 217 ? -21.979 -2.765 28.402 1.00 88.81 217 ARG A C 1
ATOM 1629 O O . ARG A 1 217 ? -21.597 -3.869 28.024 1.00 88.81 217 ARG A O 1
ATOM 1636 N N . VAL A 1 218 ? -21.169 -1.716 28.501 1.00 93.69 218 VAL A N 1
ATOM 1637 C CA . VAL A 1 218 ? -19.746 -1.746 28.146 1.00 93.69 218 VAL A CA 1
ATOM 1638 C C . VAL A 1 218 ? -18.866 -2.048 29.356 1.00 93.69 218 VAL A C 1
ATOM 1640 O O . VAL A 1 218 ? -19.130 -1.566 30.459 1.00 93.69 218 VAL A O 1
ATOM 1643 N N . LEU A 1 219 ? -17.822 -2.848 29.151 1.00 97.94 219 LEU A N 1
ATOM 1644 C CA . LEU A 1 219 ? -16.839 -3.175 30.181 1.00 97.94 219 LEU A CA 1
ATOM 1645 C C . LEU A 1 219 ? -15.818 -2.044 30.354 1.00 97.94 219 LEU A C 1
ATOM 1647 O O . LEU A 1 219 ? -15.141 -1.685 29.391 1.00 97.94 219 LEU A O 1
ATOM 1651 N N . LEU A 1 220 ? -15.660 -1.533 31.577 1.00 98.25 220 LEU A N 1
ATOM 1652 C CA . LEU A 1 220 ? -14.633 -0.545 31.924 1.00 98.25 220 LEU A CA 1
ATOM 1653 C C . LEU A 1 220 ? -13.895 -0.928 33.206 1.00 98.25 220 LEU A C 1
ATOM 1655 O O . LEU A 1 220 ? -14.478 -1.459 34.153 1.00 98.25 220 LEU A O 1
ATOM 1659 N N . GLY A 1 221 ? -12.598 -0.643 33.235 1.00 98.06 221 GLY A N 1
ATOM 1660 C CA . GLY A 1 221 ? -11.708 -0.888 34.360 1.00 98.06 221 GLY A CA 1
ATOM 1661 C C . GLY A 1 221 ? -11.283 0.421 35.005 1.00 98.06 221 GLY A C 1
ATOM 1662 O O . GLY A 1 221 ? -10.871 1.352 34.315 1.00 98.06 221 GLY A O 1
ATOM 1663 N N . TRP A 1 222 ? -11.347 0.503 36.335 1.00 98.06 222 TRP A N 1
ATOM 1664 C CA . TRP A 1 222 ? -10.781 1.639 37.066 1.00 98.06 222 TRP A CA 1
ATOM 1665 C C . TRP A 1 222 ? -9.283 1.422 37.270 1.00 98.06 222 TRP A C 1
ATOM 1667 O O . TRP A 1 222 ? -8.879 0.600 38.109 1.00 98.06 222 TRP A O 1
ATOM 1677 N N . SER A 1 223 ? -8.452 2.132 36.510 1.00 97.19 223 SER A N 1
ATOM 1678 C CA . SER A 1 223 ? -7.002 1.947 36.537 1.00 97.19 223 SER A CA 1
ATOM 1679 C C . SER A 1 223 ? -6.359 2.537 37.794 1.00 97.19 223 SER A C 1
ATOM 1681 O O . SER A 1 223 ? -6.914 3.404 38.478 1.00 97.19 223 SER A O 1
ATOM 1683 N N . LYS A 1 224 ? -5.146 2.079 38.129 1.00 96.44 224 LYS A N 1
ATOM 1684 C CA . LYS A 1 224 ? -4.351 2.655 39.231 1.00 96.44 224 LYS A CA 1
ATOM 1685 C C . LYS A 1 224 ? -3.937 4.109 38.983 1.00 96.44 224 LYS A C 1
ATOM 1687 O O . LYS A 1 224 ? -3.547 4.782 39.934 1.00 96.44 224 LYS A O 1
ATOM 1692 N N . CYS A 1 225 ? -4.083 4.603 37.754 1.00 95.06 225 CYS A N 1
ATOM 1693 C CA . CYS A 1 225 ? -3.877 6.003 37.391 1.00 95.06 225 CYS A CA 1
ATOM 1694 C C . CYS A 1 225 ? -5.093 6.895 37.707 1.00 95.06 225 CYS A C 1
ATOM 1696 O O . CYS A 1 225 ? -5.007 8.109 37.539 1.00 95.06 225 CYS A O 1
ATOM 1698 N N . GLY A 1 226 ? -6.200 6.327 38.204 1.00 96.50 226 GLY A N 1
ATOM 1699 C CA . GLY A 1 226 ? -7.370 7.090 38.647 1.00 96.50 226 GLY A CA 1
ATOM 1700 C C . GLY A 1 226 ? -8.310 7.501 37.514 1.00 96.50 226 GLY A C 1
ATOM 1701 O O . GLY A 1 226 ? -8.880 8.591 37.562 1.00 96.50 226 GLY A O 1
ATOM 1702 N N . MET A 1 227 ? -8.453 6.653 36.496 1.00 97.50 227 MET A N 1
ATOM 1703 C CA . MET A 1 227 ? -9.351 6.878 35.365 1.00 97.50 227 MET A CA 1
ATOM 1704 C C . MET A 1 227 ? -9.952 5.568 34.850 1.00 97.50 227 MET A C 1
ATOM 1706 O O . MET A 1 227 ? -9.447 4.484 35.143 1.00 97.50 227 MET A O 1
ATOM 1710 N N . TRP A 1 228 ? -11.045 5.676 34.097 1.00 98.19 228 TRP A N 1
ATOM 1711 C CA . TRP A 1 228 ? -11.670 4.552 33.405 1.00 98.19 228 TRP A CA 1
ATOM 1712 C C . TRP A 1 228 ? -10.952 4.230 32.098 1.00 98.19 228 TRP A C 1
ATOM 1714 O O . TRP A 1 228 ? -10.633 5.137 31.324 1.00 98.19 228 TRP A O 1
ATOM 1724 N N . GLU A 1 229 ? -10.742 2.942 31.839 1.00 98.12 229 GLU A N 1
ATOM 1725 C CA . GLU A 1 229 ? -10.108 2.432 30.620 1.00 98.12 229 GLU A CA 1
ATOM 1726 C C . GLU A 1 229 ? -10.858 1.190 30.119 1.00 98.12 229 GLU A C 1
ATOM 1728 O O . GLU A 1 229 ? -11.478 0.467 30.902 1.00 98.12 229 GLU A O 1
ATOM 1733 N N . ILE A 1 230 ? -10.822 0.950 28.810 1.00 97.81 230 ILE A N 1
ATOM 1734 C CA . ILE A 1 230 ? -11.218 -0.343 28.225 1.00 97.81 230 ILE A CA 1
ATOM 1735 C C . ILE A 1 230 ? -9.999 -1.276 28.185 1.00 97.81 230 ILE A C 1
ATOM 1737 O O . ILE A 1 230 ? -8.881 -0.757 28.144 1.00 97.81 230 ILE A O 1
ATOM 1741 N N . PRO A 1 231 ? -10.185 -2.611 28.168 1.00 98.00 231 PRO A N 1
ATOM 1742 C CA . PRO A 1 231 ? -9.070 -3.551 28.110 1.00 98.00 231 PRO A CA 1
ATOM 1743 C C . PRO A 1 231 ? -8.162 -3.292 26.908 1.00 98.00 231 PRO A C 1
ATOM 1745 O O . PRO A 1 231 ? -8.653 -3.071 25.793 1.00 98.00 231 PRO A O 1
ATOM 1748 N N . GLY A 1 232 ? -6.850 -3.333 27.116 1.00 96.62 232 GLY A N 1
ATOM 1749 C CA . GLY A 1 232 ? -5.893 -3.111 26.040 1.00 96.62 232 GLY A CA 1
ATOM 1750 C C . GLY A 1 232 ? -4.489 -2.752 26.504 1.00 96.62 232 GLY A C 1
ATOM 1751 O O . GLY A 1 232 ? -4.244 -2.425 27.660 1.00 96.62 232 GLY A O 1
ATOM 1752 N N . GLY A 1 233 ? -3.550 -2.764 25.562 1.00 93.38 233 GLY A N 1
ATOM 1753 C CA . GLY A 1 233 ? -2.137 -2.637 25.897 1.00 93.38 233 GLY A CA 1
ATOM 1754 C C . GLY A 1 233 ? -1.249 -2.409 24.689 1.00 93.38 233 GLY A C 1
ATOM 1755 O O . GLY A 1 233 ? -1.529 -1.545 23.855 1.00 93.38 233 GLY A O 1
ATOM 1756 N N . LYS A 1 234 ? -0.128 -3.126 24.620 1.00 92.62 234 LYS A N 1
ATOM 1757 C CA . LYS A 1 234 ? 0.860 -2.972 23.542 1.00 92.62 234 LYS A CA 1
ATOM 1758 C C . LYS A 1 234 ? 0.787 -4.157 22.598 1.00 92.62 234 LYS A C 1
ATOM 1760 O O . LYS A 1 234 ? 0.455 -5.260 23.008 1.00 92.62 234 LYS A O 1
ATOM 1765 N N . ILE A 1 235 ? 1.155 -3.918 21.346 1.00 92.75 235 ILE A N 1
ATOM 1766 C CA . ILE A 1 235 ? 1.395 -5.000 20.391 1.00 92.75 235 ILE A CA 1
ATOM 1767 C C . ILE A 1 235 ? 2.776 -5.601 20.666 1.00 92.75 235 ILE A C 1
ATOM 1769 O O . ILE A 1 235 ? 3.766 -4.871 20.779 1.00 92.75 235 ILE A O 1
ATOM 1773 N N . GLU A 1 236 ? 2.844 -6.925 20.736 1.00 90.44 236 GLU A N 1
ATOM 1774 C CA . GLU A 1 236 ? 4.064 -7.695 20.935 1.00 90.44 236 GLU A CA 1
ATOM 1775 C C . GLU A 1 236 ? 4.521 -8.380 19.638 1.00 90.44 236 GLU A C 1
ATOM 1777 O O . GLU A 1 236 ? 3.809 -9.169 19.016 1.00 90.44 236 GLU A O 1
ATOM 1782 N N . GLY A 1 237 ? 5.760 -8.105 19.221 1.00 86.44 237 GLY A N 1
ATOM 1783 C CA . GLY A 1 237 ? 6.340 -8.721 18.028 1.00 86.44 237 GLY A CA 1
ATOM 1784 C C . GLY A 1 237 ? 5.546 -8.409 16.755 1.00 86.44 237 GLY A C 1
ATOM 1785 O O . GLY A 1 237 ? 5.358 -7.247 16.408 1.00 86.44 237 GLY A O 1
ATOM 1786 N N . ALA A 1 238 ? 5.134 -9.458 16.041 1.00 88.12 238 ALA A N 1
ATOM 1787 C CA . ALA A 1 238 ? 4.400 -9.376 14.775 1.00 88.12 238 ALA A CA 1
ATOM 1788 C C . ALA A 1 238 ? 2.966 -9.930 14.892 1.00 88.12 238 ALA A C 1
ATOM 1790 O O . ALA A 1 238 ? 2.420 -10.448 13.917 1.00 88.12 238 ALA A O 1
ATOM 1791 N N . GLU A 1 239 ? 2.376 -9.890 16.090 1.00 93.62 239 GLU A N 1
ATOM 1792 C CA . GLU A 1 239 ? 1.002 -10.351 16.294 1.00 93.62 239 GLU A CA 1
ATOM 1793 C C . GLU A 1 239 ? -0.021 -9.453 15.561 1.00 93.62 239 GLU A C 1
ATOM 1795 O O . GLU A 1 239 ? 0.221 -8.256 15.364 1.00 93.62 239 GLU A O 1
ATOM 1800 N N . PRO A 1 240 ? -1.172 -10.003 15.132 1.00 93.44 240 PRO A N 1
ATOM 1801 C CA . PRO A 1 240 ? -2.221 -9.209 14.503 1.00 93.44 240 PRO A CA 1
ATOM 1802 C C . PRO A 1 240 ? -2.947 -8.325 15.533 1.00 93.44 240 PRO A C 1
ATOM 1804 O O . PRO A 1 240 ? -3.004 -8.644 16.721 1.00 93.44 240 PRO A O 1
ATOM 1807 N N . LEU A 1 241 ? -3.525 -7.209 15.071 1.00 93.19 241 LEU A N 1
ATOM 1808 C CA . LEU A 1 241 ? -4.139 -6.183 15.930 1.00 93.19 241 LEU A CA 1
ATOM 1809 C C . LEU A 1 241 ? -5.258 -6.736 16.821 1.00 93.19 241 LEU A C 1
ATOM 1811 O O . LEU A 1 241 ? -5.293 -6.473 18.019 1.00 93.19 241 LEU A O 1
ATOM 1815 N N . ASP A 1 242 ? -6.172 -7.498 16.229 1.00 91.88 242 ASP A N 1
ATOM 1816 C CA . ASP A 1 242 ? -7.256 -8.186 16.927 1.00 91.88 242 ASP A CA 1
ATOM 1817 C C . ASP A 1 242 ? -6.730 -9.247 17.897 1.00 91.88 242 ASP A C 1
ATOM 1819 O O . ASP A 1 242 ? -7.210 -9.317 19.026 1.00 91.88 242 ASP A O 1
ATOM 1823 N N . GLY A 1 243 ? -5.708 -10.008 17.496 1.00 94.38 243 GLY A N 1
ATOM 1824 C CA . GLY A 1 243 ? -5.012 -10.962 18.363 1.00 94.38 243 GLY A CA 1
ATOM 1825 C C . GLY A 1 243 ? -4.459 -10.308 19.630 1.00 94.38 243 GLY A C 1
ATOM 1826 O O . GLY A 1 243 ? -4.723 -10.797 20.729 1.00 94.38 243 GLY A O 1
ATOM 1827 N N . ALA A 1 244 ? -3.795 -9.160 19.485 1.00 96.56 244 ALA A N 1
ATOM 1828 C CA . ALA A 1 244 ? -3.282 -8.383 20.609 1.00 96.56 244 ALA A CA 1
ATOM 1829 C C . ALA A 1 244 ? -4.415 -7.934 21.552 1.00 96.56 244 ALA A C 1
ATOM 1831 O O . ALA A 1 244 ? -4.315 -8.086 22.764 1.00 96.56 244 ALA A O 1
ATOM 1832 N N . GLY A 1 245 ? -5.538 -7.437 21.016 1.00 96.25 245 GLY A N 1
ATOM 1833 C CA . GLY A 1 245 ? -6.679 -7.035 21.850 1.00 96.25 245 GLY A CA 1
ATOM 1834 C C . GLY A 1 245 ? -7.374 -8.200 22.557 1.00 96.25 245 GLY A C 1
ATOM 1835 O O . GLY A 1 245 ? -7.826 -8.044 23.689 1.00 96.25 245 GLY A O 1
ATOM 1836 N N . VAL A 1 246 ? -7.443 -9.376 21.924 1.00 96.62 246 VAL A N 1
ATOM 1837 C CA . VAL A 1 246 ? -7.968 -10.601 22.552 1.00 96.62 246 VAL A CA 1
ATOM 1838 C C . VAL A 1 246 ? -7.058 -11.076 23.684 1.00 96.62 246 VAL A C 1
ATOM 1840 O O . VAL A 1 246 ? -7.564 -11.495 24.727 1.00 96.62 246 VAL A O 1
ATOM 1843 N N . ARG A 1 247 ? -5.735 -10.997 23.496 1.00 97.12 247 ARG A N 1
ATOM 1844 C CA . ARG A 1 247 ? -4.746 -11.322 24.528 1.00 97.12 247 ARG A CA 1
ATOM 1845 C C . ARG A 1 247 ? -4.879 -10.387 25.730 1.00 97.12 247 ARG A C 1
ATOM 1847 O O . ARG A 1 247 ? -5.101 -10.879 26.831 1.00 97.12 247 ARG A O 1
ATOM 1854 N N . GLU A 1 248 ? -4.837 -9.073 25.509 1.00 97.62 248 GLU A N 1
ATOM 1855 C CA . GLU A 1 248 ? -4.957 -8.073 26.583 1.00 97.62 248 GLU A CA 1
ATOM 1856 C C . GLU A 1 248 ? -6.288 -8.218 27.340 1.00 97.62 248 GLU A C 1
ATOM 1858 O O . GLU A 1 248 ? -6.312 -8.198 28.568 1.00 97.62 248 GLU A O 1
ATOM 1863 N N . LEU A 1 249 ? -7.404 -8.473 26.639 1.00 97.88 249 LEU A N 1
ATOM 1864 C CA . LEU A 1 249 ? -8.683 -8.760 27.296 1.00 97.88 249 LEU A CA 1
ATOM 1865 C C . LEU A 1 249 ? -8.568 -9.937 28.275 1.00 97.88 249 LEU A C 1
ATOM 1867 O O . LEU A 1 249 ? -9.035 -9.840 29.414 1.00 97.88 249 LEU A O 1
ATOM 1871 N N . ALA A 1 250 ? -7.976 -11.048 27.837 1.00 97.50 250 ALA A N 1
ATOM 1872 C CA . ALA A 1 250 ? -7.841 -12.243 28.659 1.00 97.50 250 ALA A CA 1
ATOM 1873 C C . ALA A 1 250 ? -6.903 -12.016 29.850 1.00 97.50 250 ALA A C 1
ATOM 1875 O O . ALA A 1 250 ? -7.242 -12.407 30.968 1.00 97.50 250 ALA A O 1
ATOM 1876 N N . GLU A 1 251 ? -5.766 -11.360 29.621 1.00 96.94 251 GLU A N 1
ATOM 1877 C CA . GLU A 1 251 ? -4.763 -11.051 30.643 1.00 96.94 251 GLU A CA 1
ATOM 1878 C C . GLU A 1 251 ? -5.321 -10.122 31.724 1.00 96.94 251 GLU A C 1
ATOM 1880 O O . GLU A 1 251 ? -5.130 -10.384 32.909 1.00 96.94 251 GLU A O 1
ATOM 1885 N N . GLU A 1 252 ? -6.080 -9.090 31.349 1.00 97.88 252 GLU A N 1
ATOM 1886 C CA . GLU A 1 252 ? -6.533 -8.059 32.287 1.00 97.88 252 GLU A CA 1
ATOM 1887 C C . GLU A 1 252 ? -7.840 -8.414 33.019 1.00 97.88 252 GLU A C 1
ATOM 1889 O O . GLU A 1 252 ? -8.040 -8.015 34.178 1.00 97.88 252 GLU A O 1
ATOM 1894 N N . THR A 1 253 ? -8.731 -9.169 32.361 1.00 97.94 253 THR A N 1
ATOM 1895 C CA . THR A 1 253 ? -10.117 -9.394 32.821 1.00 97.94 253 THR A CA 1
ATOM 1896 C C . THR A 1 253 ? -10.463 -10.858 33.113 1.00 97.94 253 THR A C 1
ATOM 1898 O O . THR A 1 253 ? -11.463 -11.140 33.780 1.00 97.94 253 THR A O 1
ATOM 1901 N N . GLY A 1 254 ? -9.677 -11.812 32.605 1.00 96.88 254 GLY A N 1
ATOM 1902 C CA . GLY A 1 254 ? -10.013 -13.240 32.626 1.00 96.88 254 GLY A CA 1
ATOM 1903 C C . GLY A 1 254 ? -11.138 -13.652 31.660 1.00 96.88 254 GLY A C 1
ATOM 1904 O O . GLY A 1 254 ? -11.587 -14.798 31.708 1.00 96.88 254 GLY A O 1
ATOM 1905 N N . LEU A 1 255 ? -11.613 -12.747 30.794 1.00 97.69 255 LEU A N 1
ATOM 1906 C CA . LEU A 1 255 ? -12.590 -13.056 29.749 1.00 97.69 255 LEU A CA 1
ATOM 1907 C C . LEU A 1 255 ? -11.897 -13.542 28.473 1.00 97.69 255 LEU A C 1
ATOM 1909 O O . LEU A 1 255 ? -10.910 -12.968 28.025 1.00 97.69 255 LEU A O 1
ATOM 1913 N N . HIS A 1 256 ? -12.461 -14.563 27.832 1.00 97.06 256 HIS A N 1
ATOM 1914 C CA . HIS A 1 256 ? -11.945 -15.106 26.576 1.00 97.06 256 HIS A CA 1
ATOM 1915 C C . HIS A 1 256 ? -12.890 -14.778 25.425 1.00 97.06 256 HIS A C 1
ATOM 1917 O O . HIS A 1 256 ? -14.037 -15.229 25.421 1.00 97.06 256 HIS A O 1
ATOM 1923 N N . ALA A 1 257 ? -12.412 -14.014 24.442 1.00 94.94 257 ALA A N 1
ATOM 1924 C CA . ALA A 1 257 ? -13.199 -13.641 23.273 1.00 94.94 257 ALA A CA 1
ATOM 1925 C C . ALA A 1 257 ? -13.547 -14.863 22.401 1.00 94.94 257 ALA A C 1
ATOM 1927 O O . ALA A 1 257 ? -12.693 -15.700 22.117 1.00 94.94 257 ALA A O 1
ATOM 1928 N N . THR A 1 258 ? -14.791 -14.938 21.926 1.00 90.12 258 THR A N 1
ATOM 1929 C CA . THR A 1 258 ? -15.245 -15.926 20.925 1.00 90.12 258 THR A CA 1
ATOM 1930 C C . THR A 1 258 ? -15.277 -15.357 19.505 1.00 90.12 258 THR A C 1
ATOM 1932 O O . THR A 1 258 ? -15.501 -16.089 18.544 1.00 90.12 258 THR A O 1
ATOM 1935 N N . GLY A 1 259 ? -15.021 -14.055 19.364 1.00 87.19 259 GLY A N 1
ATOM 1936 C CA . GLY A 1 259 ? -14.824 -13.368 18.095 1.00 87.19 259 GLY A CA 1
ATOM 1937 C C . GLY A 1 259 ? -14.360 -11.932 18.325 1.00 87.19 259 GLY A C 1
ATOM 1938 O O . GLY A 1 259 ? -14.768 -11.297 19.298 1.00 87.19 259 GLY A O 1
ATOM 1939 N N . ALA A 1 260 ? -13.520 -11.422 17.430 1.00 90.50 260 ALA A N 1
ATOM 1940 C CA . ALA A 1 260 ? -12.971 -10.072 17.484 1.00 90.50 260 ALA A CA 1
ATOM 1941 C C . ALA A 1 260 ? -12.947 -9.467 16.078 1.00 90.50 260 ALA A C 1
ATOM 1943 O O . ALA A 1 260 ? -12.703 -10.170 15.099 1.00 90.50 260 ALA A O 1
ATOM 1944 N N . ILE A 1 261 ? -13.255 -8.175 15.972 1.00 88.62 261 ILE A N 1
ATOM 1945 C CA . ILE A 1 261 ? -13.316 -7.455 14.697 1.00 88.62 261 ILE A CA 1
ATOM 1946 C C . ILE A 1 261 ? -12.623 -6.107 14.870 1.00 88.62 261 ILE A C 1
ATOM 1948 O O . ILE A 1 261 ? -13.014 -5.328 15.738 1.00 88.62 261 ILE A O 1
ATOM 1952 N N . VAL A 1 262 ? -11.640 -5.799 14.021 1.00 92.12 262 VAL A N 1
ATOM 1953 C CA . VAL A 1 262 ? -11.046 -4.455 13.962 1.00 92.12 262 VAL A CA 1
ATOM 1954 C C . VAL A 1 262 ? -12.035 -3.501 13.289 1.00 92.12 262 VAL A C 1
ATOM 1956 O O . VAL A 1 262 ? -12.340 -3.628 12.102 1.00 92.12 262 VAL A O 1
ATOM 1959 N N . VAL A 1 263 ? -12.542 -2.543 14.058 1.00 88.88 263 VAL A N 1
ATOM 1960 C CA . VAL A 1 263 ? -13.557 -1.570 13.633 1.00 88.88 263 VAL A CA 1
ATOM 1961 C C . VAL A 1 263 ? -12.920 -0.406 12.886 1.00 88.88 263 VAL A C 1
ATOM 1963 O O . VAL A 1 263 ? -13.379 0.003 11.824 1.00 88.88 263 VAL A O 1
ATOM 1966 N N . THR A 1 264 ? -11.851 0.142 13.450 1.00 92.44 264 THR A N 1
ATOM 1967 C CA . THR A 1 264 ? -11.139 1.285 12.886 1.00 92.44 264 THR A CA 1
ATOM 1968 C C . THR A 1 264 ? -9.739 1.349 13.465 1.00 92.44 264 THR A C 1
ATOM 1970 O O . THR A 1 264 ? -9.473 0.820 14.549 1.00 92.44 264 THR A O 1
ATOM 1973 N N . ILE A 1 265 ? -8.860 2.058 12.766 1.00 95.31 265 ILE A N 1
ATOM 1974 C CA . ILE A 1 265 ? -7.606 2.537 13.333 1.00 95.31 265 ILE A CA 1
ATOM 1975 C C . ILE A 1 265 ? -7.744 4.025 13.626 1.00 95.31 265 ILE A C 1
ATOM 1977 O O . ILE A 1 265 ? -8.266 4.787 12.812 1.00 95.31 265 ILE A O 1
ATOM 1981 N N . LEU A 1 266 ? -7.299 4.431 14.805 1.00 95.44 266 LEU A N 1
ATOM 1982 C CA . LEU A 1 266 ? -7.270 5.812 15.250 1.00 95.44 266 LEU A CA 1
ATOM 1983 C C . LEU A 1 266 ? -5.822 6.278 15.333 1.00 95.44 266 LEU A C 1
ATOM 1985 O O . LEU A 1 266 ? -4.963 5.539 15.820 1.00 95.44 266 LEU A O 1
ATOM 1989 N N . THR A 1 267 ? -5.546 7.500 14.889 1.00 95.19 267 THR A N 1
ATOM 1990 C CA . THR A 1 267 ? -4.215 8.094 15.048 1.00 95.19 267 THR A CA 1
ATOM 1991 C C . THR A 1 267 ? -4.294 9.462 15.686 1.00 95.19 267 THR A C 1
ATOM 1993 O O . THR A 1 267 ? -5.006 10.340 15.187 1.00 95.19 267 THR A O 1
ATOM 1996 N N . ASP A 1 268 ? -3.501 9.651 16.729 1.00 93.12 268 ASP A N 1
ATOM 1997 C CA . ASP A 1 268 ? -3.280 10.931 17.383 1.00 93.12 268 ASP A CA 1
ATOM 1998 C C . ASP A 1 268 ? -1.813 11.061 17.826 1.00 93.12 268 ASP A C 1
ATOM 2000 O O . ASP A 1 268 ? -0.936 10.301 17.399 1.00 93.12 268 ASP A O 1
ATOM 2004 N N . ALA A 1 269 ? -1.525 12.070 18.645 1.00 90.44 269 ALA A N 1
ATOM 2005 C CA . ALA A 1 269 ? -0.216 12.247 19.245 1.00 90.44 269 ALA A CA 1
ATOM 2006 C C . ALA A 1 269 ? -0.358 12.520 20.741 1.00 90.44 269 ALA A C 1
ATOM 2008 O O . ALA A 1 269 ? -1.116 13.395 21.161 1.00 90.44 269 ALA A O 1
ATOM 2009 N N . ALA A 1 270 ? 0.433 11.813 21.542 1.00 84.75 270 ALA A N 1
ATOM 2010 C CA . ALA A 1 270 ? 0.547 12.051 22.972 1.00 84.75 270 ALA A CA 1
ATOM 2011 C C . ALA A 1 270 ? 1.976 12.503 23.278 1.00 84.75 270 ALA A C 1
ATOM 2013 O O . ALA A 1 270 ? 2.931 11.777 23.016 1.00 84.75 270 ALA A O 1
ATOM 2014 N N . GLN A 1 271 ? 2.130 13.720 23.808 1.00 85.25 271 GLN A N 1
ATOM 2015 C CA . GLN A 1 271 ? 3.438 14.288 24.182 1.00 85.25 271 GLN A CA 1
ATOM 2016 C C . GLN A 1 271 ? 4.480 14.251 23.040 1.00 85.25 271 GLN A C 1
ATOM 2018 O O . GLN A 1 271 ? 5.664 14.022 23.268 1.00 85.25 271 GLN A O 1
ATOM 2023 N N . GLY A 1 272 ? 4.034 14.465 21.796 1.00 84.44 272 GLY A N 1
ATOM 2024 C CA . GLY A 1 272 ? 4.894 14.461 20.606 1.00 84.44 272 GLY A CA 1
ATOM 2025 C C . GLY A 1 272 ? 5.201 13.075 20.030 1.00 84.44 272 GLY A C 1
ATOM 2026 O O . GLY A 1 272 ? 5.862 12.992 18.998 1.00 84.44 272 GLY A O 1
ATOM 2027 N N . VAL A 1 273 ? 4.700 11.999 20.644 1.00 88.81 273 VAL A N 1
ATOM 2028 C CA . VAL A 1 273 ? 4.840 10.631 20.134 1.00 88.81 273 VAL A CA 1
ATOM 2029 C C . VAL A 1 273 ? 3.584 10.253 19.342 1.00 88.81 273 VAL A C 1
ATOM 2031 O O . VAL A 1 273 ? 2.488 10.290 19.914 1.00 88.81 273 VAL A O 1
ATOM 2034 N N . PRO A 1 274 ? 3.705 9.888 18.050 1.00 92.00 274 PRO A N 1
ATOM 2035 C CA . PRO A 1 274 ? 2.590 9.349 17.282 1.00 92.00 274 PRO A CA 1
ATOM 2036 C C . PRO A 1 274 ? 2.054 8.075 17.929 1.00 92.00 274 PRO A C 1
ATOM 2038 O O . PRO A 1 274 ? 2.819 7.162 18.264 1.00 92.00 274 PRO A O 1
ATOM 2041 N N . ARG A 1 275 ? 0.735 8.006 18.084 1.00 92.69 275 ARG A N 1
ATOM 2042 C CA . ARG A 1 275 ? 0.046 6.844 18.632 1.00 92.69 275 ARG A CA 1
ATOM 2043 C C . ARG A 1 275 ? -0.954 6.301 17.622 1.00 92.69 275 ARG A C 1
ATOM 2045 O O . ARG A 1 275 ? -1.736 7.048 17.038 1.00 92.69 275 ARG A O 1
ATOM 2052 N N . LEU A 1 276 ? -0.912 4.986 17.445 1.00 94.44 276 LEU A N 1
ATOM 2053 C CA . LEU A 1 276 ? -1.814 4.203 16.616 1.00 94.44 276 LEU A CA 1
ATOM 2054 C C . LEU A 1 276 ? -2.674 3.328 17.535 1.00 94.44 276 LEU A C 1
ATOM 2056 O O . LEU A 1 276 ? -2.148 2.466 18.235 1.00 94.44 276 LEU A O 1
ATOM 2060 N N . THR A 1 277 ? -3.985 3.538 17.542 1.00 96.06 277 THR A N 1
ATOM 2061 C CA . THR A 1 277 ? -4.910 2.765 18.379 1.00 96.06 277 THR A CA 1
ATOM 2062 C C . THR A 1 277 ? -5.816 1.922 17.496 1.00 96.06 277 THR A C 1
ATOM 2064 O O . THR A 1 277 ? -6.576 2.463 16.694 1.00 96.06 277 THR A O 1
ATOM 2067 N N . ALA A 1 278 ? -5.742 0.600 17.627 1.00 96.06 278 ALA A N 1
ATOM 2068 C CA . ALA A 1 278 ? -6.658 -0.305 16.944 1.00 96.06 278 ALA A CA 1
ATOM 2069 C C . ALA A 1 278 ? -7.902 -0.522 17.808 1.00 96.06 278 ALA A C 1
ATOM 2071 O O . ALA A 1 278 ? -7.804 -1.049 18.915 1.00 96.06 278 ALA A O 1
ATOM 2072 N N . VAL A 1 279 ? -9.072 -0.124 17.308 1.00 96.00 279 VAL A N 1
ATOM 2073 C CA . VAL A 1 279 ? -10.346 -0.317 18.013 1.00 96.00 279 VAL A CA 1
ATOM 2074 C C . VAL A 1 279 ? -10.911 -1.669 17.622 1.00 96.00 279 VAL A C 1
ATOM 2076 O O . VAL A 1 279 ? -11.237 -1.901 16.456 1.00 96.00 279 VAL A O 1
ATOM 2079 N N . ILE A 1 280 ? -11.022 -2.567 18.591 1.00 94.50 280 ILE A N 1
ATOM 2080 C CA . ILE A 1 280 ? -11.427 -3.952 18.374 1.00 94.50 280 ILE A CA 1
ATOM 2081 C C . ILE A 1 280 ? -12.745 -4.168 19.083 1.00 94.50 280 ILE A C 1
ATOM 2083 O O . ILE A 1 280 ? -12.853 -3.970 20.285 1.00 94.50 280 ILE A O 1
ATOM 2087 N N . ARG A 1 281 ? -13.757 -4.610 18.352 1.00 91.38 281 ARG A N 1
ATOM 2088 C CA . ARG A 1 281 ? -15.026 -5.009 18.943 1.00 91.38 281 ARG A CA 1
ATOM 2089 C C . ARG A 1 281 ? -15.023 -6.503 19.203 1.00 91.38 281 ARG A C 1
ATOM 2091 O O . ARG A 1 281 ? -14.802 -7.291 18.283 1.00 91.38 281 ARG A O 1
ATOM 2098 N N . ILE A 1 282 ? -15.332 -6.881 20.436 1.00 91.44 282 ILE A N 1
ATOM 2099 C CA . ILE A 1 282 ? -15.479 -8.275 20.842 1.00 91.44 282 ILE A CA 1
ATOM 2100 C C . ILE A 1 282 ? -16.918 -8.714 20.575 1.00 91.44 282 ILE A C 1
ATOM 2102 O O . ILE A 1 282 ? -17.864 -8.144 21.110 1.00 91.44 282 ILE A O 1
ATOM 2106 N N . ALA A 1 283 ? -17.086 -9.704 19.697 1.00 82.38 283 ALA A N 1
ATOM 2107 C CA . ALA A 1 283 ? -18.396 -10.184 19.249 1.00 82.38 283 ALA A CA 1
ATOM 2108 C C . ALA A 1 283 ? -19.114 -11.038 20.309 1.00 82.38 283 ALA A C 1
ATOM 2110 O O . ALA A 1 283 ? -20.338 -11.145 20.301 1.00 82.38 283 ALA A O 1
ATOM 2111 N N . GLY A 1 284 ? -18.346 -11.645 21.211 1.00 84.19 284 GLY A N 1
ATOM 2112 C CA . GLY A 1 284 ? -18.823 -12.453 22.325 1.00 84.19 284 GLY A CA 1
ATOM 2113 C C . GLY A 1 284 ? -17.651 -12.915 23.182 1.00 84.19 284 GLY A C 1
ATOM 2114 O O . GLY A 1 284 ? -16.492 -12.808 22.769 1.00 84.19 284 GLY A O 1
ATOM 2115 N N . PHE A 1 285 ? -17.939 -13.416 24.380 1.00 93.88 285 PHE A N 1
ATOM 2116 C CA . PHE A 1 285 ? -16.915 -13.894 25.301 1.00 93.88 285 PHE A CA 1
ATOM 2117 C C . PHE A 1 285 ? -17.407 -15.060 26.166 1.00 93.88 285 PHE A C 1
ATOM 2119 O O . PHE A 1 285 ? -18.602 -15.324 26.282 1.00 93.88 285 PHE A O 1
ATOM 2126 N N . THR A 1 286 ? -16.455 -15.752 26.784 1.00 94.56 286 THR A N 1
ATOM 2127 C CA . THR A 1 286 ? -16.660 -16.764 27.827 1.00 94.56 286 THR A CA 1
ATOM 2128 C C . THR A 1 286 ? -15.769 -16.451 29.030 1.00 94.56 286 THR A C 1
ATOM 2130 O O . THR A 1 286 ? -14.925 -15.557 28.966 1.00 94.56 286 THR A O 1
ATOM 2133 N N . GLY A 1 287 ? -15.941 -17.190 30.126 1.00 93.38 287 GLY A N 1
ATOM 2134 C CA . GLY A 1 287 ? -15.184 -16.985 31.361 1.00 93.38 287 GLY A CA 1
ATOM 2135 C C . GLY A 1 287 ? -15.929 -16.125 32.379 1.00 93.38 287 GLY A C 1
ATOM 2136 O O . GLY A 1 287 ? -17.097 -15.782 32.197 1.00 93.38 287 GLY A O 1
ATOM 2137 N N . THR A 1 288 ? -15.243 -15.811 33.474 1.00 94.25 288 THR A N 1
ATOM 2138 C CA . THR A 1 288 ? -15.787 -15.027 34.587 1.00 94.25 288 THR A CA 1
ATOM 2139 C C . THR A 1 288 ? -14.980 -13.750 34.711 1.00 94.25 288 THR A C 1
ATOM 2141 O O . THR A 1 288 ? -13.755 -13.809 34.773 1.00 94.25 288 THR A O 1
ATOM 2144 N N . LEU A 1 289 ? -15.663 -12.607 34.785 1.00 97.25 289 LEU A N 1
ATOM 2145 C CA . LEU A 1 289 ? -14.998 -11.323 34.964 1.00 97.25 289 LEU A CA 1
ATOM 2146 C C . LEU A 1 289 ? -14.237 -11.301 36.296 1.00 97.25 289 LEU A C 1
ATOM 2148 O O . LEU A 1 289 ? -14.818 -11.490 37.367 1.00 97.25 289 LEU A O 1
ATOM 2152 N N . THR A 1 290 ? -12.937 -11.047 36.217 1.00 95.56 290 THR A N 1
ATOM 2153 C CA . THR A 1 290 ? -12.022 -10.923 37.352 1.00 95.56 290 THR A CA 1
ATOM 2154 C C . THR A 1 290 ? -11.090 -9.734 37.141 1.00 95.56 290 THR A C 1
ATOM 2156 O O . THR A 1 290 ? -10.953 -9.223 36.036 1.00 95.56 290 THR A O 1
ATOM 2159 N N . THR A 1 291 ? -10.425 -9.278 38.200 1.00 96.44 291 THR A N 1
ATOM 2160 C CA . THR A 1 291 ? -9.289 -8.355 38.068 1.00 96.44 291 THR A CA 1
ATOM 2161 C C . THR A 1 291 ? -8.011 -9.187 38.037 1.00 96.44 291 THR A C 1
ATOM 2163 O O . THR A 1 291 ? -7.353 -9.340 39.067 1.00 96.44 291 THR A O 1
ATOM 2166 N N . ALA A 1 292 ? -7.702 -9.785 36.884 1.00 95.50 292 ALA A N 1
ATOM 2167 C CA . ALA A 1 292 ? -6.562 -10.693 36.734 1.00 95.50 292 ALA A CA 1
ATOM 2168 C C . ALA A 1 292 ? -5.211 -9.968 36.908 1.00 95.50 292 ALA A C 1
ATOM 2170 O O . ALA A 1 292 ? -4.261 -10.539 37.445 1.00 95.50 292 ALA A O 1
ATOM 2171 N N . GLU A 1 293 ? -5.170 -8.666 36.607 1.00 95.31 293 GLU A N 1
ATOM 2172 C CA . GLU A 1 293 ? -4.018 -7.794 36.848 1.00 95.31 293 GLU A CA 1
ATOM 2173 C C . GLU A 1 293 ? -4.313 -6.698 37.891 1.00 95.31 293 GLU A C 1
ATOM 2175 O O . GLU A 1 293 ? -4.464 -5.515 37.563 1.00 95.31 293 GLU A O 1
ATOM 2180 N N . PRO A 1 294 ? -4.341 -7.035 39.197 1.00 95.88 294 PRO A N 1
ATOM 2181 C CA . PRO A 1 294 ? -4.691 -6.088 40.266 1.00 95.88 294 PRO A CA 1
ATOM 2182 C C . PRO A 1 294 ? -3.665 -4.958 40.461 1.00 95.88 294 PRO A C 1
ATOM 2184 O O . PRO A 1 294 ? -3.898 -4.010 41.219 1.00 95.88 294 PRO A O 1
ATOM 2187 N N . HIS A 1 295 ? -2.510 -5.064 39.801 1.00 95.94 295 HIS A N 1
ATOM 2188 C CA . HIS A 1 295 ? -1.470 -4.044 39.775 1.00 95.94 295 HIS A CA 1
ATOM 2189 C C . HIS A 1 295 ? -1.734 -2.954 38.718 1.00 95.94 295 HIS A C 1
ATOM 2191 O O . HIS A 1 295 ? -1.253 -1.839 38.902 1.00 95.94 295 HIS A O 1
ATOM 2197 N N . LYS A 1 296 ? -2.532 -3.233 37.674 1.00 95.12 296 LYS A N 1
ATOM 2198 C CA . LYS A 1 296 ? -2.990 -2.240 36.683 1.00 95.12 296 LYS A CA 1
ATOM 2199 C C . LYS A 1 296 ? -4.369 -1.676 37.022 1.00 95.12 296 LYS A C 1
ATOM 2201 O O . LYS A 1 296 ? -4.582 -0.46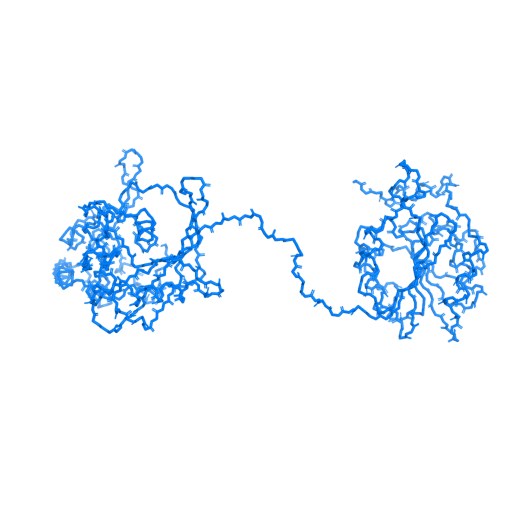6 36.945 1.00 95.12 296 LYS A O 1
ATOM 2206 N N . PHE A 1 297 ? -5.281 -2.538 37.473 1.00 97.88 297 PHE A N 1
ATOM 2207 C CA . PHE A 1 297 ? -6.682 -2.189 37.705 1.00 97.88 297 PHE A CA 1
ATOM 2208 C C . PHE A 1 297 ? -7.116 -2.433 39.147 1.00 97.88 297 PHE A C 1
ATOM 2210 O O . PHE A 1 297 ? -6.617 -3.307 39.851 1.00 97.88 297 PHE A O 1
ATOM 2217 N N . THR A 1 298 ? -8.058 -1.622 39.620 1.00 97.56 298 THR A N 1
ATOM 2218 C CA . THR A 1 298 ? -8.689 -1.812 40.931 1.00 97.56 298 THR A CA 1
ATOM 2219 C C . THR A 1 298 ? -9.883 -2.751 40.832 1.00 97.56 298 THR A C 1
ATOM 2221 O O . THR A 1 298 ? -10.031 -3.629 41.677 1.00 97.56 298 THR A O 1
ATOM 2224 N N . ARG A 1 299 ? -10.726 -2.565 39.814 1.00 96.94 299 ARG A N 1
ATOM 2225 C CA . ARG A 1 299 ? -11.880 -3.415 39.510 1.00 96.94 299 ARG A CA 1
ATOM 2226 C C . ARG A 1 299 ? -12.395 -3.140 38.102 1.00 96.94 299 ARG A C 1
ATOM 2228 O O . ARG A 1 299 ? -12.085 -2.091 37.539 1.00 96.94 299 ARG A O 1
ATOM 2235 N N . TRP A 1 300 ? -13.209 -4.066 37.618 1.00 98.25 300 TRP A N 1
ATOM 2236 C CA . TRP A 1 300 ? -13.932 -3.989 36.357 1.00 98.25 300 TRP A CA 1
ATOM 2237 C C . TRP A 1 300 ? -15.439 -3.892 36.611 1.00 98.25 300 TRP A C 1
ATOM 2239 O O . TRP A 1 300 ? -15.956 -4.554 37.513 1.00 98.25 300 TRP A O 1
ATOM 2249 N N . GLU A 1 301 ? -16.131 -3.072 35.826 1.00 97.50 301 GLU A N 1
ATOM 2250 C CA . GLU A 1 301 ? -17.566 -2.802 35.937 1.00 97.50 301 GLU A CA 1
ATOM 2251 C C . GLU A 1 301 ? -18.236 -2.757 34.555 1.00 97.50 301 GLU A C 1
ATOM 2253 O O . GLU A 1 301 ? -17.613 -2.419 33.548 1.00 97.50 301 GLU A O 1
ATOM 2258 N N . TRP A 1 302 ? -19.527 -3.097 34.523 1.00 96.19 302 TRP A N 1
ATOM 2259 C CA . TRP A 1 302 ? -20.379 -2.975 33.341 1.00 96.19 302 TRP A CA 1
ATOM 2260 C C . TRP A 1 302 ? -21.195 -1.686 33.432 1.00 96.19 302 TRP A C 1
ATOM 2262 O O . TRP A 1 302 ? -21.977 -1.525 34.371 1.00 96.19 302 TRP A O 1
ATOM 2272 N N . HIS A 1 303 ? -21.053 -0.803 32.446 1.00 92.50 303 HIS A N 1
ATOM 2273 C CA . HIS A 1 303 ? -21.716 0.502 32.409 1.00 92.50 303 HIS A CA 1
ATOM 2274 C C . HIS A 1 303 ? -22.704 0.609 31.252 1.00 92.50 303 HIS A C 1
ATOM 2276 O O . HIS A 1 303 ? -22.406 0.218 30.124 1.00 92.50 303 HIS A O 1
ATOM 2282 N N . ASP A 1 304 ? -23.874 1.187 31.508 1.00 83.06 304 ASP A N 1
ATOM 2283 C CA . ASP A 1 304 ? -24.800 1.546 30.437 1.00 83.06 304 ASP A CA 1
ATOM 2284 C C . ASP A 1 304 ? -24.226 2.697 29.595 1.00 83.06 304 ASP A C 1
ATOM 2286 O O . ASP A 1 304 ? -23.668 3.653 30.140 1.00 83.06 304 ASP A O 1
ATOM 2290 N N . LEU A 1 305 ? -24.413 2.645 28.271 1.00 80.75 305 LEU A N 1
ATOM 2291 C CA . LEU A 1 305 ? -23.850 3.629 27.329 1.00 80.75 305 LEU A CA 1
ATOM 2292 C C . LEU A 1 305 ? -24.209 5.085 27.676 1.00 80.75 305 LEU A C 1
ATOM 2294 O O . LEU A 1 305 ? -23.347 5.958 27.632 1.00 80.75 305 LEU A O 1
ATOM 2298 N N . HIS A 1 306 ? -25.447 5.341 28.108 1.00 75.44 306 HIS A N 1
ATOM 2299 C CA . HIS A 1 306 ? -25.915 6.685 28.466 1.00 75.44 306 HIS A CA 1
ATOM 2300 C C . HIS A 1 306 ? -25.205 7.276 29.700 1.00 75.44 306 HIS A C 1
ATOM 2302 O O . HIS A 1 306 ? -25.254 8.483 29.924 1.00 75.44 306 HIS A O 1
ATOM 2308 N N . THR A 1 307 ? -24.531 6.451 30.510 1.00 82.94 307 THR A N 1
ATOM 2309 C CA . THR A 1 307 ? -23.799 6.911 31.705 1.00 82.94 307 THR A CA 1
ATOM 2310 C C . THR A 1 307 ? -22.383 7.393 31.388 1.00 82.94 307 THR A C 1
ATOM 2312 O O . THR A 1 307 ? -21.772 8.091 32.200 1.00 82.94 307 THR A O 1
ATOM 2315 N N . LEU A 1 308 ? -21.855 7.063 30.202 1.00 86.00 308 LEU A N 1
ATOM 2316 C CA . LEU A 1 308 ? -20.463 7.334 29.834 1.00 86.00 308 LEU A CA 1
ATOM 2317 C C . LEU A 1 308 ? -20.144 8.833 29.778 1.00 86.00 308 LEU A C 1
ATOM 2319 O O . LEU A 1 308 ? -19.054 9.239 30.176 1.00 86.00 308 LEU A O 1
ATOM 2323 N N . GLY A 1 309 ? -21.113 9.666 29.383 1.00 82.19 309 GLY A N 1
ATOM 2324 C CA . GLY A 1 309 ? -20.965 11.124 29.341 1.00 82.19 309 GLY A CA 1
ATOM 2325 C C . GLY A 1 309 ? -20.767 11.793 30.711 1.00 82.19 309 GLY A C 1
ATOM 2326 O O . GLY A 1 309 ? -20.363 12.954 30.764 1.00 82.19 309 GLY A O 1
ATOM 2327 N N . CYS A 1 310 ? -21.020 11.088 31.822 1.00 84.50 310 CYS A N 1
ATOM 2328 C CA . CYS A 1 310 ? -20.879 11.618 33.184 1.00 84.50 310 CYS A CA 1
ATOM 2329 C C . CYS A 1 310 ? -20.077 10.716 34.141 1.00 84.50 310 CYS A C 1
ATOM 2331 O O . CYS A 1 310 ? -20.118 10.924 35.353 1.00 84.50 310 CYS A O 1
ATOM 2333 N N . LEU A 1 311 ? -19.342 9.723 33.627 1.00 89.44 311 LEU A N 1
ATOM 2334 C CA . LEU A 1 311 ? -18.678 8.696 34.444 1.00 89.44 311 LEU A CA 1
ATOM 2335 C C . LEU A 1 311 ? -17.422 9.192 35.197 1.00 89.44 311 LEU A C 1
ATOM 2337 O O . LEU A 1 311 ? -16.940 8.540 36.125 1.00 89.44 311 LEU A O 1
ATOM 2341 N N . GLY A 1 312 ? -16.898 10.360 34.816 1.00 91.25 312 GLY A N 1
ATOM 2342 C CA . GLY A 1 312 ? -15.681 10.948 35.376 1.00 91.25 312 GLY A CA 1
ATOM 2343 C C . GLY A 1 312 ? -14.466 10.797 34.449 1.00 91.25 312 GLY A C 1
ATOM 2344 O O . GLY A 1 312 ? -14.639 10.711 33.233 1.00 91.25 312 GLY A O 1
ATOM 2345 N N . PRO A 1 313 ? -13.230 10.814 34.987 1.00 95.44 313 PRO A N 1
ATOM 2346 C CA . PRO A 1 313 ? -12.012 10.744 34.182 1.00 95.44 313 PRO A CA 1
ATOM 2347 C C . PRO A 1 313 ? -11.919 9.440 33.383 1.00 95.44 313 PRO A C 1
ATOM 2349 O O . PRO A 1 313 ? -12.067 8.356 33.945 1.00 95.44 313 PRO A O 1
ATOM 2352 N N . MET A 1 314 ? -11.611 9.546 32.092 1.00 95.81 314 MET A N 1
ATOM 2353 C CA . MET A 1 314 ? -11.439 8.409 31.186 1.00 95.81 314 MET A CA 1
ATOM 2354 C C . MET A 1 314 ? -10.178 8.590 30.346 1.00 95.81 314 MET A C 1
ATOM 2356 O O . MET A 1 314 ? -9.844 9.708 29.944 1.00 95.81 314 MET A O 1
ATOM 2360 N N . PHE A 1 315 ? -9.457 7.499 30.099 1.00 95.38 315 PHE A N 1
ATOM 2361 C CA . PHE A 1 315 ? -8.270 7.527 29.255 1.00 95.38 315 PHE A CA 1
ATOM 2362 C C . PHE A 1 315 ? -8.655 7.882 27.816 1.00 95.38 315 PHE A C 1
ATOM 2364 O O . PHE A 1 315 ? -9.559 7.284 27.236 1.00 95.38 315 PHE A O 1
ATOM 2371 N N . THR A 1 316 ? -7.987 8.883 27.236 1.00 94.75 316 THR A N 1
ATOM 2372 C CA . THR A 1 316 ? -8.380 9.467 25.944 1.00 94.75 316 THR A CA 1
ATOM 2373 C C . THR A 1 316 ? -8.517 8.433 24.816 1.00 94.75 316 THR A C 1
ATOM 2375 O O . THR A 1 316 ? -9.555 8.459 24.159 1.00 94.75 316 THR A O 1
ATOM 2378 N N . PRO A 1 317 ? -7.574 7.489 24.609 1.00 94.88 317 PRO A N 1
ATOM 2379 C CA . PRO A 1 317 ? -7.748 6.414 23.630 1.00 94.88 317 PRO A CA 1
ATOM 2380 C C . PRO A 1 317 ? -8.976 5.545 23.877 1.00 94.88 317 PRO A C 1
ATOM 2382 O O . PRO A 1 317 ? -9.670 5.199 22.928 1.00 94.88 317 PRO A O 1
ATOM 2385 N N . SER A 1 318 ? -9.278 5.221 25.139 1.00 96.50 318 SER A N 1
ATOM 2386 C CA . SER A 1 318 ? -10.483 4.465 25.490 1.00 96.50 318 SER A CA 1
ATOM 2387 C C . SER A 1 318 ? -11.741 5.244 25.125 1.00 96.50 318 SER A C 1
ATOM 2389 O O . SER A 1 318 ? -12.641 4.691 24.505 1.00 96.50 318 SER A O 1
ATOM 2391 N N . ALA A 1 319 ? -11.779 6.543 25.421 1.00 95.00 319 ALA A N 1
ATOM 2392 C CA . ALA A 1 319 ? -12.914 7.390 25.078 1.00 95.00 319 ALA A CA 1
ATOM 2393 C C . ALA A 1 319 ? -13.097 7.540 23.555 1.00 95.00 319 ALA A C 1
ATOM 2395 O O . ALA A 1 319 ? -14.211 7.417 23.055 1.00 95.00 319 ALA A O 1
ATOM 2396 N N . GLN A 1 320 ? -12.006 7.730 22.804 1.00 94.44 320 GLN A N 1
ATOM 2397 C CA . GLN A 1 320 ? -12.033 7.791 21.337 1.00 94.44 320 GLN A CA 1
ATOM 2398 C C . GLN A 1 320 ? -12.432 6.449 20.704 1.00 94.44 320 GLN A C 1
ATOM 2400 O O . GLN A 1 320 ? -13.132 6.428 19.697 1.00 94.44 320 GLN A O 1
ATOM 2405 N N . ALA A 1 321 ? -12.020 5.321 21.288 1.00 94.12 321 ALA A N 1
ATOM 2406 C CA . ALA A 1 321 ? -12.431 3.995 20.837 1.00 94.12 321 ALA A CA 1
ATOM 2407 C C . ALA A 1 321 ? -13.930 3.752 21.052 1.00 94.12 321 ALA A C 1
ATOM 2409 O O . ALA A 1 321 ? -14.595 3.207 20.173 1.00 94.12 321 ALA A O 1
ATOM 2410 N N . LEU A 1 322 ? -14.472 4.190 22.191 1.00 91.62 322 LEU A N 1
ATOM 2411 C CA . LEU A 1 322 ? -15.909 4.137 22.457 1.00 91.62 322 LEU A CA 1
ATOM 2412 C C . LEU A 1 322 ? -16.684 5.044 21.500 1.00 91.62 322 LEU A C 1
ATOM 2414 O O . LEU A 1 322 ? -17.686 4.597 20.956 1.00 91.62 322 LEU A O 1
ATOM 2418 N N . ASP A 1 323 ? -16.197 6.258 21.232 1.00 87.19 323 ASP A N 1
ATOM 2419 C CA . ASP A 1 323 ? -16.799 7.178 20.257 1.00 87.19 323 ASP A CA 1
ATOM 2420 C C . ASP A 1 323 ? -16.742 6.628 18.822 1.00 87.19 323 ASP A C 1
ATOM 2422 O O . ASP A 1 323 ? -17.685 6.774 18.054 1.00 87.19 323 ASP A O 1
ATOM 2426 N N . ALA A 1 324 ? -15.690 5.891 18.463 1.00 85.88 324 ALA A N 1
ATOM 2427 C CA . ALA A 1 324 ? -15.616 5.225 17.166 1.00 85.88 324 ALA A CA 1
ATOM 2428 C C . ALA A 1 324 ? -16.670 4.114 16.990 1.00 85.88 324 ALA A C 1
ATOM 2430 O O . ALA A 1 324 ? -17.095 3.845 15.866 1.00 85.88 324 ALA A O 1
ATOM 2431 N N . VAL A 1 325 ? -17.084 3.455 18.079 1.00 83.94 325 VAL A N 1
ATOM 2432 C CA . VAL A 1 325 ? -18.148 2.433 18.058 1.00 83.94 325 VAL A CA 1
ATOM 2433 C C . VAL A 1 325 ? -19.533 3.066 18.228 1.00 83.94 325 VAL A C 1
ATOM 2435 O O . VAL A 1 325 ? -20.487 2.634 17.578 1.00 83.94 325 VAL A O 1
ATOM 2438 N N . TRP A 1 326 ? -19.640 4.099 19.063 1.00 80.94 326 TRP A N 1
ATOM 2439 C CA . TRP A 1 326 ? -20.858 4.851 19.357 1.00 80.94 326 TRP A CA 1
ATOM 2440 C C . TRP A 1 326 ? -20.588 6.365 19.301 1.00 80.94 326 TRP A C 1
ATOM 2442 O O . TRP A 1 326 ? -20.347 6.989 20.340 1.00 80.94 326 TRP A O 1
ATOM 2452 N N . PRO A 1 327 ? -20.642 6.971 18.101 1.00 76.44 327 PRO A N 1
ATOM 2453 C CA . PRO A 1 327 ? -20.328 8.385 17.925 1.00 76.44 327 PRO A CA 1
ATOM 2454 C C . PRO A 1 327 ? -21.229 9.300 18.752 1.00 76.44 327 PRO A C 1
ATOM 2456 O O . PRO A 1 327 ? -22.451 9.169 18.718 1.00 76.44 327 PRO A O 1
ATOM 2459 N N . GLY A 1 328 ? -20.627 10.262 19.450 1.00 70.56 328 GLY A N 1
ATOM 2460 C CA . GLY A 1 328 ? -21.322 11.299 20.214 1.00 70.56 328 GLY A CA 1
ATOM 2461 C C . GLY A 1 328 ? -21.635 10.943 21.668 1.00 70.56 328 GLY A C 1
ATOM 2462 O O . GLY A 1 328 ? -22.106 11.811 22.402 1.00 70.56 328 GLY A O 1
ATOM 2463 N N . VAL A 1 329 ? -21.338 9.719 22.118 1.00 73.50 329 VAL A N 1
ATOM 2464 C CA . VAL A 1 329 ? -21.632 9.282 23.496 1.00 73.50 329 VAL A CA 1
ATOM 2465 C C . VAL A 1 329 ? -20.785 10.012 24.542 1.00 73.50 329 VAL A C 1
ATOM 2467 O O . VAL A 1 329 ? -21.247 10.246 25.661 1.00 73.50 329 VAL A O 1
ATOM 2470 N N . ILE A 1 330 ? -19.553 10.396 24.193 1.00 82.25 330 ILE A N 1
ATOM 2471 C CA . ILE A 1 330 ? -18.652 11.128 25.088 1.00 82.25 330 ILE A CA 1
ATOM 2472 C C . ILE A 1 330 ? -18.407 12.528 24.506 1.00 82.25 330 ILE A C 1
ATOM 2474 O O . ILE A 1 330 ? -17.782 12.658 23.452 1.00 82.25 330 ILE A O 1
ATOM 2478 N N . PRO A 1 331 ? -18.878 13.601 25.166 1.00 76.75 331 PRO A N 1
ATOM 2479 C CA . PRO A 1 331 ? -18.723 14.955 24.649 1.00 76.75 331 PRO A CA 1
ATOM 2480 C C . PRO A 1 331 ? -17.286 15.476 24.812 1.00 76.75 331 PRO A C 1
ATOM 2482 O O . PRO A 1 331 ? -16.585 15.140 25.763 1.00 76.75 331 PRO A O 1
ATOM 2485 N N . GLY A 1 332 ? -16.872 16.381 23.918 1.00 82.06 332 GLY A N 1
ATOM 2486 C CA . GLY A 1 332 ? -15.651 17.180 24.091 1.00 82.06 332 GLY A CA 1
ATOM 2487 C C . GLY A 1 332 ? -14.330 16.429 23.890 1.00 82.06 332 GLY A C 1
ATOM 2488 O O . GLY A 1 332 ? -13.312 16.843 24.446 1.00 82.06 332 GLY A O 1
ATOM 2489 N N . LEU A 1 333 ? -14.326 15.338 23.119 1.00 88.12 333 LEU A N 1
ATOM 2490 C CA . LEU A 1 333 ? -13.104 14.586 22.832 1.00 88.12 333 LEU A CA 1
ATOM 2491 C C . LEU A 1 333 ? -12.104 15.390 21.983 1.00 88.12 333 LEU A C 1
ATOM 2493 O O . LEU A 1 333 ? -12.508 16.139 21.089 1.00 88.12 333 LEU A O 1
ATOM 2497 N N . PRO A 1 334 ? -10.790 15.229 22.230 1.00 88.00 334 PRO A N 1
ATOM 2498 C CA . PRO A 1 334 ? -9.770 15.821 21.377 1.00 88.00 334 PRO A CA 1
ATOM 2499 C C . PRO A 1 334 ? -9.807 15.195 19.974 1.00 88.00 334 PRO A C 1
ATOM 2501 O O . PRO A 1 334 ? -10.172 14.022 19.832 1.00 88.00 334 PRO A O 1
ATOM 2504 N N . PRO A 1 335 ? -9.396 15.950 18.938 1.00 86.44 335 PRO A N 1
ATOM 2505 C CA . PRO A 1 335 ? -9.431 15.475 17.562 1.00 86.44 335 PRO A CA 1
ATOM 2506 C C . PRO A 1 335 ? -8.553 14.234 17.374 1.00 86.44 335 PRO A C 1
ATOM 2508 O O . PRO A 1 335 ? -7.456 14.137 17.925 1.00 86.44 335 PRO A O 1
ATOM 2511 N N . VAL A 1 336 ? -9.036 13.309 16.549 1.00 93.25 336 VAL A N 1
ATOM 2512 C CA . VAL A 1 336 ? -8.361 12.063 16.184 1.00 93.25 336 VAL A CA 1
ATOM 2513 C C . VAL A 1 336 ? -8.603 11.784 14.708 1.00 93.25 336 VAL A C 1
ATOM 2515 O O . VAL A 1 336 ? -9.697 12.037 14.202 1.00 93.25 336 VAL A O 1
ATOM 2518 N N . ASN A 1 337 ? -7.596 11.276 13.997 1.00 92.94 337 ASN A N 1
ATOM 2519 C CA . ASN A 1 337 ? -7.821 10.816 12.628 1.00 92.94 337 ASN A CA 1
ATOM 2520 C C . ASN A 1 337 ? -8.356 9.386 12.666 1.00 92.94 337 ASN A C 1
ATOM 2522 O O . ASN A 1 337 ? -7.803 8.537 13.367 1.00 92.94 337 ASN A O 1
ATOM 2526 N N . VAL A 1 338 ? -9.405 9.131 11.889 1.00 91.00 338 VAL A N 1
ATOM 2527 C CA . VAL A 1 338 ? -10.120 7.853 11.850 1.00 91.00 338 VAL A CA 1
ATOM 2528 C C . VAL A 1 338 ? -9.896 7.195 10.492 1.00 91.00 338 VAL A C 1
ATOM 2530 O O . VAL A 1 338 ? -10.165 7.800 9.455 1.00 91.00 338 VAL A O 1
ATOM 2533 N N . TYR A 1 339 ? -9.423 5.953 10.504 1.00 90.50 339 TYR A N 1
ATOM 2534 C CA . TYR A 1 339 ? -9.200 5.127 9.320 1.00 90.50 339 TYR A CA 1
ATOM 2535 C C . TYR A 1 339 ? -10.151 3.926 9.373 1.00 90.50 339 TYR A C 1
ATOM 2537 O O . TYR A 1 339 ? -9.827 2.922 10.022 1.00 90.50 339 TYR A O 1
ATOM 2545 N N . PRO A 1 340 ? -11.332 4.027 8.737 1.00 77.38 340 PRO A N 1
ATOM 2546 C CA . PRO A 1 340 ? -12.343 2.979 8.802 1.00 77.38 340 PRO A CA 1
ATOM 2547 C C . PRO A 1 340 ? -11.839 1.694 8.139 1.00 77.38 340 PRO A C 1
ATOM 2549 O O . PRO A 1 340 ? -11.147 1.741 7.118 1.00 77.38 340 PRO A O 1
ATOM 2552 N N . THR A 1 341 ? -12.206 0.538 8.695 1.00 77.25 341 THR A N 1
ATOM 2553 C CA . THR A 1 341 ? -11.979 -0.746 8.020 1.00 77.25 341 THR A CA 1
ATOM 2554 C C . THR A 1 341 ? -13.106 -1.021 7.021 1.00 77.25 341 THR A C 1
ATOM 2556 O O . THR A 1 341 ? -14.235 -0.566 7.190 1.00 77.25 341 THR A O 1
ATOM 2559 N N . ALA A 1 342 ? -12.817 -1.769 5.952 1.00 58.25 342 ALA A N 1
ATOM 2560 C CA . ALA A 1 342 ? -13.792 -2.095 4.901 1.00 58.25 342 ALA A CA 1
ATOM 2561 C C . ALA A 1 342 ? -14.866 -3.124 5.335 1.00 58.25 342 ALA A C 1
ATOM 2563 O O . ALA A 1 342 ? -15.588 -3.658 4.494 1.00 58.25 342 ALA A O 1
ATOM 2564 N N . THR A 1 343 ? -14.951 -3.441 6.627 1.00 60.91 343 THR A N 1
ATOM 2565 C CA . THR A 1 343 ? -15.787 -4.519 7.161 1.00 60.91 343 THR A CA 1
ATOM 2566 C C . THR A 1 343 ? -17.179 -3.995 7.504 1.00 60.91 343 THR A C 1
ATOM 2568 O O . THR A 1 343 ? -17.310 -3.029 8.254 1.00 60.91 343 THR A O 1
ATOM 2571 N N . GLU A 1 344 ? -18.235 -4.659 7.020 1.00 56.53 344 GLU A N 1
ATOM 2572 C CA . GLU A 1 344 ? -19.592 -4.391 7.505 1.00 56.53 344 GLU A CA 1
ATOM 2573 C C . GLU A 1 344 ? -19.686 -4.751 8.993 1.00 56.53 344 GLU A C 1
ATOM 2575 O O . GLU A 1 344 ? -19.511 -5.900 9.408 1.00 56.53 344 GLU A O 1
ATOM 2580 N N . LEU A 1 345 ? -19.939 -3.743 9.823 1.00 60.62 345 LEU A N 1
ATOM 2581 C CA . LEU A 1 345 ? -20.052 -3.920 11.259 1.00 60.62 345 LEU A CA 1
ATOM 2582 C C . LEU A 1 345 ? -21.420 -4.516 11.591 1.00 60.62 345 LEU A C 1
ATOM 2584 O O . LEU A 1 345 ? -22.439 -3.835 11.518 1.00 60.62 345 LEU A O 1
ATOM 2588 N N . THR A 1 346 ? -21.441 -5.765 12.057 1.00 56.25 346 THR A N 1
ATOM 2589 C CA . THR A 1 346 ? -22.643 -6.361 12.662 1.00 56.25 346 THR A CA 1
ATOM 2590 C C . THR A 1 346 ? -23.187 -5.452 13.774 1.00 56.25 346 THR A C 1
ATOM 2592 O O . THR A 1 346 ? -22.381 -4.907 14.535 1.00 56.25 346 THR A O 1
ATOM 2595 N N . PRO A 1 347 ? -24.509 -5.266 13.914 1.00 56.47 347 PRO A N 1
ATOM 2596 C CA . PRO A 1 347 ? -25.076 -4.547 15.050 1.00 56.47 347 PRO A CA 1
ATOM 2597 C C . PRO A 1 347 ? -24.621 -5.155 16.382 1.00 56.47 347 PRO A C 1
ATOM 2599 O O . PRO A 1 347 ? -24.500 -6.373 16.503 1.00 56.47 347 PRO A O 1
ATOM 2602 N N . VAL A 1 348 ? -24.386 -4.309 17.388 1.00 56.59 348 VAL A N 1
ATOM 2603 C CA . VAL A 1 348 ? -24.017 -4.748 18.745 1.00 56.59 348 VAL A CA 1
ATOM 2604 C C . VAL A 1 348 ? -25.113 -5.686 19.292 1.00 56.59 348 VAL A C 1
ATOM 2606 O O . VAL A 1 348 ? -26.293 -5.347 19.179 1.00 56.59 348 VAL A O 1
ATOM 2609 N N . PRO A 1 349 ? -24.806 -6.874 19.833 1.00 53.06 349 PRO A N 1
ATOM 2610 C CA . PRO A 1 349 ? -25.808 -7.725 20.480 1.00 53.06 349 PRO A CA 1
ATOM 2611 C C . PRO A 1 349 ? -26.210 -7.177 21.867 1.00 53.06 349 PRO A C 1
ATOM 2613 O O . PRO A 1 349 ? -25.414 -6.517 22.522 1.00 53.06 349 PRO A O 1
ATOM 2616 N N . GLY A 1 350 ? -27.448 -7.440 22.308 1.00 59.06 350 GLY A N 1
ATOM 2617 C CA . GLY A 1 350 ? -27.934 -7.098 23.661 1.00 59.06 350 GLY A CA 1
ATOM 2618 C C . GLY A 1 350 ? -28.649 -5.743 23.805 1.00 59.06 350 GLY A C 1
ATOM 2619 O O . GLY A 1 350 ? -28.279 -4.750 23.182 1.00 59.06 350 GLY A O 1
ATOM 2620 N N . GLU A 1 351 ? -29.711 -5.693 24.612 1.00 68.50 351 GLU A N 1
ATOM 2621 C CA . GLU A 1 351 ? -30.479 -4.473 24.927 1.00 68.50 351 GLU A CA 1
ATOM 2622 C C . GLU A 1 351 ? -30.828 -4.460 26.428 1.00 68.50 351 GLU A C 1
ATOM 2624 O O . GLU A 1 351 ? -31.231 -5.504 26.957 1.00 68.50 351 GLU A O 1
ATOM 2629 N N . PRO A 1 352 ? -30.724 -3.312 27.132 1.00 70.19 352 PRO A N 1
ATOM 2630 C CA . PRO A 1 352 ? -31.120 -3.237 28.531 1.00 70.19 352 PRO A CA 1
ATOM 2631 C C . PRO A 1 352 ? -32.585 -3.639 28.701 1.00 70.19 352 PRO A C 1
ATOM 2633 O O . PRO A 1 352 ? -33.457 -3.175 27.964 1.00 70.19 352 PRO A O 1
ATOM 2636 N N . ALA A 1 353 ? -32.903 -4.444 29.718 1.00 73.75 353 ALA A N 1
ATOM 2637 C CA . ALA A 1 353 ? -34.283 -4.883 29.954 1.00 73.75 353 ALA A CA 1
ATOM 2638 C C . ALA A 1 353 ? -35.255 -3.698 30.124 1.00 73.75 353 ALA A C 1
ATOM 2640 O O . ALA A 1 353 ? -36.436 -3.797 29.796 1.00 73.75 353 ALA A O 1
ATOM 2641 N N . GLU A 1 354 ? -34.770 -2.564 30.638 1.00 79.56 354 GLU A N 1
ATOM 2642 C CA . GLU A 1 354 ? -35.540 -1.322 30.697 1.00 79.56 354 GLU A CA 1
ATOM 2643 C C . GLU A 1 354 ? -35.819 -0.719 29.319 1.00 79.56 354 GLU A C 1
ATOM 2645 O O . GLU A 1 354 ? -36.963 -0.339 29.068 1.00 79.56 354 GLU A O 1
ATOM 2650 N N . ALA A 1 355 ? -34.832 -0.701 28.421 1.00 80.44 355 ALA A N 1
ATOM 2651 C CA . ALA A 1 355 ? -35.001 -0.236 27.049 1.00 80.44 355 ALA A CA 1
ATOM 2652 C C . ALA A 1 355 ? -36.028 -1.097 26.301 1.00 80.44 355 ALA A C 1
ATOM 2654 O O . ALA A 1 355 ? -36.953 -0.546 25.709 1.00 80.44 355 ALA A O 1
ATOM 2655 N N . VAL A 1 356 ? -35.967 -2.431 26.443 1.00 83.06 356 VAL A N 1
ATOM 2656 C CA . VAL A 1 356 ? -36.995 -3.339 25.897 1.00 83.06 356 VAL A CA 1
ATOM 2657 C C . VAL A 1 356 ? -38.378 -2.966 26.438 1.00 83.06 356 VAL A C 1
ATOM 2659 O O . VAL A 1 356 ? -39.306 -2.729 25.668 1.00 83.06 356 VAL A O 1
ATOM 2662 N N . ARG A 1 357 ? -38.544 -2.855 27.765 1.00 89.69 357 ARG A N 1
ATOM 2663 C CA . ARG A 1 357 ? -39.849 -2.517 28.367 1.00 89.69 357 ARG A CA 1
ATOM 2664 C C . ARG A 1 357 ? -40.382 -1.164 27.895 1.00 89.69 357 ARG A C 1
ATOM 2666 O O . ARG A 1 357 ? -41.579 -1.035 27.651 1.00 89.69 357 ARG A O 1
ATOM 2673 N N . LEU A 1 358 ? -39.528 -0.146 27.824 1.00 91.38 358 LEU A N 1
ATOM 2674 C CA . LEU A 1 358 ? -39.907 1.195 27.381 1.00 91.38 358 LEU A CA 1
ATOM 2675 C C . LEU A 1 358 ? -40.285 1.204 25.902 1.00 91.38 358 LEU A C 1
ATOM 2677 O O . LEU A 1 358 ? -41.340 1.722 25.559 1.00 91.38 358 LEU A O 1
ATOM 2681 N N . ARG A 1 359 ? -39.500 0.543 25.052 1.00 93.19 359 ARG A N 1
ATOM 2682 C CA . ARG A 1 359 ? -39.767 0.416 23.620 1.00 93.19 359 ARG A CA 1
ATOM 2683 C C . ARG A 1 359 ? -41.054 -0.353 23.329 1.00 93.19 359 ARG A C 1
ATOM 2685 O O . ARG A 1 359 ? -41.809 0.041 22.449 1.00 93.19 359 ARG A O 1
ATOM 2692 N N . HIS A 1 360 ? -41.353 -1.405 24.091 1.00 92.88 360 HIS A N 1
ATOM 2693 C CA . HIS A 1 360 ? -42.639 -2.098 23.983 1.00 92.88 360 HIS A CA 1
ATOM 2694 C C . HIS A 1 360 ? -43.812 -1.194 24.382 1.00 92.88 360 HIS A C 1
ATOM 2696 O O . HIS A 1 360 ? -44.798 -1.161 23.655 1.00 92.88 360 HIS A O 1
ATOM 2702 N N . ARG A 1 361 ? -43.688 -0.413 25.467 1.00 94.00 361 ARG A N 1
ATOM 2703 C CA . ARG A 1 361 ? -44.721 0.566 25.860 1.00 94.00 361 ARG A CA 1
ATOM 2704 C C . ARG A 1 361 ? -44.923 1.658 24.810 1.00 94.00 361 ARG A C 1
ATOM 2706 O O . ARG A 1 361 ? -46.061 1.979 24.492 1.00 94.00 361 ARG A O 1
ATOM 2713 N N . MET A 1 362 ? -43.832 2.185 24.260 1.00 95.12 362 MET A N 1
ATOM 2714 C CA . MET A 1 362 ? -43.844 3.143 23.154 1.00 95.12 362 MET A CA 1
ATOM 2715 C C . MET A 1 362 ? -44.575 2.565 21.939 1.00 95.12 362 MET A C 1
ATOM 2717 O O . MET A 1 362 ? -45.471 3.199 21.394 1.00 95.12 362 MET A O 1
ATOM 2721 N N . ALA A 1 363 ? -44.237 1.333 21.542 1.00 94.19 363 ALA A N 1
ATOM 2722 C CA . ALA A 1 363 ? -44.893 0.646 20.436 1.00 94.19 363 ALA A CA 1
ATOM 2723 C C . ALA A 1 363 ? -46.393 0.453 20.704 1.00 94.19 363 ALA A C 1
ATOM 2725 O O . ALA A 1 363 ? -47.204 0.731 19.827 1.00 94.19 363 ALA A O 1
ATOM 2726 N N . ASP A 1 364 ? -46.777 0.035 21.915 1.00 94.50 364 ASP A N 1
ATOM 2727 C CA . ASP A 1 364 ? -48.184 -0.114 22.301 1.00 94.50 364 ASP A CA 1
ATOM 2728 C C . ASP A 1 364 ? -48.946 1.217 22.199 1.00 94.50 364 ASP A C 1
ATOM 2730 O O . ASP A 1 364 ? -50.063 1.235 21.684 1.00 94.50 364 ASP A O 1
ATOM 2734 N N . ALA A 1 365 ? -48.339 2.328 22.632 1.00 93.44 365 ALA A N 1
ATOM 2735 C CA . ALA A 1 365 ? -48.931 3.664 22.552 1.00 93.44 365 ALA A CA 1
ATOM 2736 C C . ALA A 1 365 ? -49.119 4.130 21.099 1.00 93.44 365 ALA A C 1
ATOM 2738 O O . ALA A 1 365 ? -50.218 4.536 20.720 1.00 93.44 365 ALA A O 1
ATOM 2739 N N . VAL A 1 366 ? -48.088 3.989 20.258 1.00 93.31 366 VAL A N 1
ATOM 2740 C CA . VAL A 1 366 ? -48.147 4.352 18.831 1.00 93.31 366 VAL A CA 1
ATOM 2741 C C . VAL A 1 366 ? -49.204 3.524 18.088 1.00 93.31 366 VAL A C 1
ATOM 2743 O O . VAL A 1 366 ? -49.974 4.068 17.294 1.00 93.31 366 VAL A O 1
ATOM 2746 N N . ILE A 1 367 ? -49.290 2.221 18.377 1.00 92.94 367 ILE A N 1
ATOM 2747 C CA . ILE A 1 367 ? -50.278 1.314 17.775 1.00 92.94 367 ILE A CA 1
ATOM 2748 C C . ILE A 1 367 ? -51.693 1.662 18.242 1.00 92.94 367 ILE A C 1
ATOM 2750 O O . ILE A 1 367 ? -52.603 1.764 17.420 1.00 92.94 367 ILE A O 1
ATOM 2754 N N . ALA A 1 368 ? -51.889 1.886 19.544 1.00 92.12 368 ALA A N 1
ATOM 2755 C CA . ALA A 1 368 ? -53.184 2.285 20.093 1.00 92.12 368 ALA A CA 1
ATOM 2756 C C . ALA A 1 368 ? -53.649 3.653 19.562 1.00 92.12 368 ALA A C 1
ATOM 2758 O O . ALA A 1 368 ? -54.850 3.872 19.412 1.00 92.12 368 ALA A O 1
ATOM 2759 N N . GLY A 1 369 ? -52.707 4.545 19.238 1.00 90.44 369 GLY A N 1
ATOM 2760 C CA . GLY A 1 369 ? -52.962 5.836 18.599 1.00 90.44 369 GLY A CA 1
ATOM 2761 C C . GLY A 1 369 ? -53.398 5.752 17.131 1.00 90.44 369 GLY A C 1
ATOM 2762 O O . GLY A 1 369 ? -53.819 6.761 16.575 1.00 90.44 369 GLY A O 1
ATOM 2763 N N . GLY A 1 370 ? -53.338 4.572 16.503 1.00 90.38 370 GLY A N 1
ATOM 2764 C CA . GLY A 1 370 ? -53.787 4.363 15.122 1.00 90.38 370 GLY A CA 1
ATOM 2765 C C . GLY A 1 370 ? -52.804 4.839 14.047 1.00 90.38 370 GLY A C 1
ATOM 2766 O O . GLY A 1 370 ? -53.193 4.960 12.890 1.00 90.38 370 GLY A O 1
ATOM 2767 N N . TRP A 1 371 ? -51.541 5.084 14.407 1.00 88.25 371 TRP A N 1
ATOM 2768 C CA . TRP A 1 371 ? -50.511 5.603 13.494 1.00 88.25 371 TRP A CA 1
ATOM 2769 C C . TRP A 1 371 ? -49.928 4.555 12.535 1.00 88.25 371 TRP A C 1
ATOM 2771 O O . TRP A 1 371 ? -49.210 4.901 11.603 1.00 88.25 371 TRP A O 1
ATOM 2781 N N . THR A 1 372 ? -50.211 3.268 12.750 1.00 86.88 372 THR A N 1
ATOM 2782 C CA . THR A 1 372 ? -49.797 2.184 11.848 1.00 86.88 372 THR A CA 1
ATOM 2783 C C . THR A 1 372 ? -50.775 1.013 11.903 1.00 86.88 372 THR A C 1
ATOM 2785 O O . THR A 1 372 ? -51.234 0.611 12.976 1.00 86.88 372 THR A O 1
ATOM 2788 N N . SER A 1 373 ? -51.077 0.438 10.737 1.00 85.88 373 SER A N 1
ATOM 2789 C CA . SER A 1 373 ? -51.913 -0.759 10.592 1.00 85.88 373 SER A CA 1
ATOM 2790 C C . SER A 1 373 ? -51.126 -1.985 10.111 1.00 85.88 373 SER A C 1
ATOM 2792 O O . SER A 1 373 ? -51.596 -3.116 10.249 1.00 85.88 373 SER A O 1
ATOM 2794 N N . SER A 1 374 ? -49.915 -1.780 9.585 1.00 90.50 374 SER A N 1
ATOM 2795 C CA . SER A 1 374 ? -49.048 -2.822 9.045 1.00 90.50 374 SER A CA 1
ATOM 2796 C C . SER A 1 374 ? -48.362 -3.644 10.133 1.00 90.50 374 SER A C 1
ATOM 2798 O O . SER A 1 374 ? -47.593 -3.125 10.941 1.00 90.50 374 SER A O 1
ATOM 2800 N N . ALA A 1 375 ? -48.531 -4.968 10.080 1.00 88.69 375 ALA A N 1
ATOM 2801 C CA . ALA A 1 375 ? -47.833 -5.896 10.972 1.00 88.69 375 ALA A CA 1
ATOM 2802 C C . ALA A 1 375 ? -46.297 -5.761 10.897 1.00 88.69 375 ALA A C 1
ATOM 2804 O O . ALA A 1 375 ? -45.617 -5.956 11.900 1.00 88.69 375 ALA A O 1
ATOM 2805 N N . VAL A 1 376 ? -45.746 -5.386 9.735 1.00 86.81 376 VAL A N 1
ATOM 2806 C CA . VAL A 1 376 ? -44.295 -5.199 9.552 1.00 86.81 376 VAL A CA 1
ATOM 2807 C C . VAL A 1 376 ? -43.798 -3.967 10.309 1.00 86.81 376 VAL A C 1
ATOM 2809 O O . VAL A 1 376 ? -42.767 -4.032 10.975 1.00 86.81 376 VAL A O 1
ATOM 2812 N N . VAL A 1 377 ? -44.534 -2.854 10.246 1.00 88.88 377 VAL A N 1
ATOM 2813 C CA . VAL A 1 377 ? -44.179 -1.613 10.954 1.00 88.88 377 VAL A CA 1
ATOM 2814 C C . VAL A 1 377 ? -44.362 -1.792 12.463 1.00 88.88 377 VAL A C 1
ATOM 2816 O O . VAL A 1 377 ? -43.504 -1.380 13.243 1.00 88.88 377 VAL A O 1
ATOM 2819 N N . GLN A 1 378 ? -45.421 -2.489 12.884 1.00 92.25 378 GLN A N 1
ATOM 2820 C CA . GLN A 1 378 ? -45.634 -2.856 14.286 1.00 92.25 378 GLN A CA 1
ATOM 2821 C C . GLN A 1 378 ? -44.494 -3.719 14.837 1.00 92.25 378 GLN A C 1
ATOM 2823 O O . GLN A 1 378 ? -43.993 -3.452 15.930 1.00 92.25 378 GLN A O 1
ATOM 2828 N N . GLU A 1 379 ? -44.046 -4.722 14.079 1.00 88.44 379 GLU A N 1
ATOM 2829 C CA . GLU A 1 379 ? -42.911 -5.555 14.474 1.00 88.44 379 GLU A CA 1
ATOM 2830 C C . GLU A 1 379 ? -41.607 -4.751 14.510 1.00 88.44 379 GLU A C 1
ATOM 2832 O O . GLU A 1 379 ? -40.818 -4.898 15.443 1.00 88.44 379 GLU A O 1
ATOM 2837 N N . ALA A 1 380 ? -41.393 -3.835 13.560 1.00 86.81 380 ALA A N 1
ATOM 2838 C CA . ALA A 1 380 ? -40.230 -2.952 13.564 1.00 86.81 380 ALA A CA 1
ATOM 2839 C C . ALA A 1 380 ? -40.186 -2.067 14.823 1.00 86.81 380 ALA A C 1
ATOM 2841 O O . ALA A 1 380 ? -39.150 -2.006 15.484 1.00 86.81 380 ALA A O 1
ATOM 2842 N N . LEU A 1 381 ? -41.308 -1.463 15.238 1.00 89.31 381 LEU A N 1
ATOM 2843 C CA . LEU A 1 381 ? -41.392 -0.710 16.503 1.00 89.31 381 LEU A CA 1
ATOM 2844 C C . LEU A 1 381 ? -41.026 -1.582 17.722 1.00 89.31 381 LEU A C 1
ATOM 2846 O O . LEU A 1 381 ? -40.437 -1.103 18.696 1.00 89.31 381 LEU A O 1
ATOM 2850 N N . ARG A 1 382 ? -41.342 -2.881 17.663 1.00 90.56 382 ARG A N 1
ATOM 2851 C CA . ARG A 1 382 ? -41.071 -3.871 18.717 1.00 90.56 382 ARG A CA 1
ATOM 2852 C C . ARG A 1 382 ? -39.723 -4.574 18.616 1.00 90.56 382 ARG A C 1
ATOM 2854 O O . ARG A 1 382 ? -39.398 -5.335 19.527 1.00 90.56 382 ARG A O 1
ATOM 2861 N N . THR A 1 383 ? -38.907 -4.303 17.608 1.00 83.56 383 THR A N 1
ATOM 2862 C CA . THR A 1 383 ? -37.618 -4.997 17.440 1.00 83.56 383 THR A CA 1
ATOM 2863 C C . THR A 1 383 ? -36.451 -4.059 17.192 1.00 83.56 383 THR A C 1
ATOM 2865 O O . THR A 1 383 ? -35.341 -4.367 17.619 1.00 83.56 383 THR A O 1
ATOM 2868 N N . VAL A 1 384 ? -36.675 -2.900 16.569 1.00 84.25 384 VAL A N 1
ATOM 2869 C CA . VAL A 1 384 ? -35.621 -1.929 16.270 1.00 84.25 384 VAL A CA 1
ATOM 2870 C C . VAL A 1 384 ? -35.206 -1.208 17.559 1.00 84.25 384 VAL A C 1
ATOM 2872 O O . VAL A 1 384 ? -36.004 -0.456 18.121 1.00 84.25 384 VAL A O 1
ATOM 2875 N N . PRO A 1 385 ? -33.963 -1.381 18.042 1.00 77.38 385 PRO A N 1
ATOM 2876 C CA . PRO A 1 385 ? -33.511 -0.831 19.317 1.00 77.38 385 PRO A CA 1
ATOM 2877 C C . PRO A 1 385 ? -33.280 0.684 19.211 1.00 77.38 385 PRO A C 1
ATOM 2879 O O . PRO A 1 385 ? -32.160 1.153 19.017 1.00 77.38 385 PRO A O 1
ATOM 2882 N N . ARG A 1 386 ? -34.363 1.462 19.337 1.00 83.12 386 ARG A N 1
ATOM 2883 C CA . ARG A 1 386 ? -34.400 2.921 19.136 1.00 83.12 386 ARG A CA 1
ATOM 2884 C C . ARG A 1 386 ? -33.352 3.689 19.955 1.00 83.12 386 ARG A C 1
ATOM 2886 O O . ARG A 1 386 ? -32.767 4.641 19.450 1.00 83.12 386 ARG A O 1
ATOM 2893 N N . HIS A 1 387 ? -33.051 3.224 21.170 1.00 77.81 387 HIS A N 1
ATOM 2894 C CA . HIS A 1 387 ? -32.015 3.788 22.046 1.00 77.81 387 HIS A CA 1
ATOM 2895 C C . HIS A 1 387 ? -30.608 3.794 21.423 1.00 77.81 387 HIS A C 1
ATOM 2897 O O . HIS A 1 387 ? -29.784 4.621 21.789 1.00 77.81 387 HIS A O 1
ATOM 2903 N N . ARG A 1 388 ? -30.322 2.925 20.444 1.00 76.00 388 ARG A N 1
ATOM 2904 C CA . ARG A 1 388 ? -29.014 2.882 19.768 1.00 76.00 388 ARG A CA 1
ATOM 2905 C C . ARG A 1 388 ? -28.797 4.002 18.759 1.00 76.00 388 ARG A C 1
ATOM 2907 O O . ARG A 1 388 ? -27.663 4.220 18.353 1.00 76.00 388 ARG A O 1
ATOM 2914 N N . PHE A 1 389 ? -29.861 4.687 18.346 1.00 76.25 389 PHE A N 1
ATOM 2915 C CA . PHE A 1 389 ? -29.772 5.833 17.437 1.00 76.25 389 PHE A CA 1
ATOM 2916 C C . PHE A 1 389 ? -29.601 7.164 18.183 1.00 76.25 389 PHE A C 1
ATOM 2918 O O . PHE A 1 389 ? -29.355 8.179 17.540 1.00 76.25 389 PHE A O 1
ATOM 2925 N N . ALA A 1 390 ? -29.736 7.154 19.513 1.00 75.12 390 ALA A N 1
ATOM 2926 C CA . ALA A 1 390 ? -29.473 8.280 20.410 1.00 75.12 390 ALA A CA 1
ATOM 2927 C C . ALA A 1 390 ? -28.884 7.761 21.744 1.00 75.12 390 ALA A C 1
ATOM 2929 O O . ALA A 1 390 ? -29.525 7.899 22.792 1.00 75.12 390 ALA A O 1
ATOM 2930 N N . PRO A 1 391 ? -27.721 7.078 21.710 1.00 64.12 391 PRO A N 1
ATOM 2931 C CA . PRO A 1 391 ? -27.147 6.371 22.864 1.00 64.12 391 PRO A CA 1
ATOM 2932 C C . PRO A 1 391 ? -26.826 7.273 24.069 1.00 64.12 391 PRO A C 1
ATOM 2934 O O . PRO A 1 391 ? -26.738 6.789 25.196 1.00 64.12 391 PRO A O 1
ATOM 2937 N N . GLU A 1 392 ? -26.675 8.573 23.841 1.00 63.34 392 GLU A N 1
ATOM 2938 C CA . GLU A 1 392 ? -26.424 9.621 24.832 1.00 63.34 392 GLU A CA 1
ATOM 2939 C C . GLU A 1 392 ? -27.679 10.095 25.587 1.00 63.34 392 GLU A C 1
ATOM 2941 O O . GLU A 1 392 ? -27.572 10.837 26.564 1.00 63.34 392 GLU A O 1
ATOM 2946 N N . THR A 1 393 ? -28.875 9.706 25.140 1.00 74.00 393 THR A N 1
ATOM 2947 C CA . THR A 1 393 ? -30.143 10.200 25.689 1.00 74.00 393 THR A CA 1
ATOM 2948 C C . THR A 1 393 ? -30.771 9.185 26.651 1.00 74.00 393 THR A C 1
ATOM 2950 O O . THR A 1 393 ? -30.721 7.976 26.428 1.00 74.00 393 THR A O 1
ATOM 2953 N N . ASP A 1 394 ? -31.399 9.677 27.727 1.00 78.19 394 ASP A N 1
ATOM 2954 C CA . ASP A 1 394 ? -32.114 8.845 28.705 1.00 78.19 394 ASP A CA 1
ATOM 2955 C C . ASP A 1 394 ? -33.144 7.928 28.024 1.00 78.19 394 ASP A C 1
ATOM 2957 O O . ASP A 1 394 ? -33.908 8.359 27.154 1.00 78.19 394 ASP A O 1
ATOM 2961 N N . LEU A 1 395 ? -33.195 6.662 28.450 1.00 81.62 395 LEU A N 1
ATOM 2962 C CA . LEU A 1 395 ? -34.040 5.642 27.828 1.00 81.62 395 LEU A CA 1
ATOM 2963 C C . LEU A 1 395 ? -35.523 6.031 27.789 1.00 81.62 395 LEU A C 1
ATOM 2965 O O . LEU A 1 395 ? -36.210 5.669 26.831 1.00 81.62 395 LEU A O 1
ATOM 2969 N N . LYS A 1 396 ? -36.028 6.758 28.796 1.00 84.88 396 LYS A N 1
ATOM 2970 C CA . LYS A 1 396 ? -37.429 7.206 28.835 1.00 84.88 396 LYS A CA 1
ATOM 2971 C C . LYS A 1 396 ? -37.701 8.272 27.789 1.00 84.88 396 LYS A C 1
ATOM 2973 O O . LYS A 1 396 ? -38.780 8.262 27.221 1.00 84.88 396 LYS A O 1
ATOM 2978 N N . ILE A 1 397 ? -36.732 9.149 27.534 1.00 84.81 397 ILE A N 1
ATOM 2979 C CA . ILE A 1 397 ? -36.843 10.202 26.520 1.00 84.81 397 ILE A CA 1
ATOM 2980 C C . ILE A 1 397 ? -36.719 9.596 25.118 1.00 84.81 397 ILE A C 1
ATOM 2982 O O . ILE A 1 397 ? -37.503 9.932 24.238 1.00 84.81 397 ILE A O 1
ATOM 2986 N N . VAL A 1 398 ? -35.772 8.675 24.890 1.00 84.38 398 VAL A N 1
ATOM 2987 C CA . VAL A 1 398 ? -35.609 8.058 23.557 1.00 84.38 398 VAL A CA 1
ATOM 2988 C C . VAL A 1 398 ? -36.786 7.175 23.172 1.00 84.38 398 VAL A C 1
ATOM 2990 O O . VAL A 1 398 ? -37.159 7.125 22.000 1.00 84.38 398 VAL A O 1
ATOM 2993 N N . CYS A 1 399 ? -37.365 6.474 24.143 1.00 88.38 399 CYS A N 1
ATOM 2994 C CA . CYS A 1 399 ? -38.532 5.623 23.937 1.00 88.38 399 CYS A CA 1
ATOM 2995 C C . CYS A 1 399 ? -39.851 6.344 24.254 1.00 88.38 399 CYS A C 1
ATOM 2997 O O . CYS A 1 399 ? -40.839 5.680 24.559 1.00 88.38 399 CYS A O 1
ATOM 2999 N N . ASP A 1 400 ? -39.872 7.673 24.235 1.00 90.81 400 ASP A N 1
ATOM 3000 C CA . ASP A 1 400 ? -41.117 8.435 24.271 1.00 90.81 400 ASP A CA 1
ATOM 3001 C C . ASP A 1 400 ? -41.821 8.328 22.906 1.00 90.81 400 ASP A C 1
ATOM 3003 O O . ASP A 1 400 ? -41.168 8.283 21.855 1.00 90.81 400 ASP A O 1
ATOM 3007 N N . ASP A 1 401 ? -43.149 8.216 22.909 1.00 85.62 401 ASP A N 1
ATOM 3008 C CA . ASP A 1 401 ? -43.923 8.034 21.686 1.00 85.62 401 ASP A CA 1
ATOM 3009 C C . ASP A 1 401 ? -44.044 9.316 20.848 1.00 85.62 401 ASP A C 1
ATOM 3011 O O . ASP A 1 401 ? -44.099 9.215 19.617 1.00 85.62 401 ASP A O 1
ATOM 3015 N N . ASP A 1 402 ? -43.997 10.495 21.479 1.00 88.31 402 ASP A N 1
ATOM 3016 C CA . ASP A 1 402 ? -44.271 11.805 20.868 1.00 88.31 402 ASP A CA 1
ATOM 3017 C C . ASP A 1 402 ? -43.043 12.729 20.786 1.00 88.31 402 ASP A C 1
ATOM 3019 O O . ASP A 1 402 ? -42.994 13.656 19.973 1.00 88.31 402 ASP A O 1
ATOM 3023 N N . LEU A 1 403 ? -41.990 12.468 21.564 1.00 87.25 403 LEU A N 1
ATOM 3024 C CA . LEU A 1 403 ? -40.785 13.295 21.529 1.00 87.25 403 LEU A CA 1
ATOM 3025 C C . LEU A 1 403 ? -39.831 12.919 20.385 1.00 87.25 403 LEU A C 1
ATOM 3027 O O . LEU A 1 403 ? -39.405 11.774 20.209 1.00 87.25 403 LEU A O 1
ATOM 3031 N N . ALA A 1 404 ? -39.409 13.942 19.638 1.00 85.12 404 ALA A N 1
ATOM 3032 C CA . ALA A 1 404 ? -38.233 13.867 18.778 1.00 85.12 404 ALA A CA 1
ATOM 3033 C C . ALA A 1 404 ? -36.961 14.138 19.597 1.00 85.12 404 ALA A C 1
ATOM 3035 O O . ALA A 1 404 ? -36.889 15.108 20.356 1.00 85.12 404 ALA A O 1
ATOM 3036 N N . VAL A 1 405 ? -35.933 13.310 19.408 1.00 83.38 405 VAL A N 1
ATOM 3037 C CA . VAL A 1 405 ? -34.656 13.415 20.126 1.00 83.38 405 VAL A CA 1
ATOM 3038 C C . VAL A 1 405 ? -33.609 14.043 19.223 1.00 83.38 405 VAL A C 1
ATOM 3040 O O . VAL A 1 405 ? -33.274 13.492 18.181 1.00 83.38 405 VAL A O 1
ATOM 3043 N N . VAL A 1 406 ? -33.073 15.197 19.613 1.00 79.81 406 VAL A N 1
ATOM 3044 C CA . VAL A 1 406 ? -31.978 15.853 18.883 1.00 79.81 406 VAL A CA 1
ATOM 3045 C C . VAL A 1 406 ? -30.665 15.147 19.211 1.00 79.81 406 VAL A C 1
ATOM 3047 O O . VAL A 1 406 ? -30.217 15.221 20.349 1.00 79.81 406 VAL A O 1
ATOM 3050 N N . THR A 1 407 ? -30.038 14.526 18.212 1.00 71.56 407 THR A N 1
ATOM 3051 C CA . THR A 1 407 ? -28.786 13.756 18.361 1.00 71.56 407 THR A CA 1
ATOM 3052 C C . THR A 1 407 ? -27.540 14.572 18.036 1.00 71.56 407 THR A C 1
ATOM 3054 O O . THR A 1 407 ? -26.434 14.227 18.437 1.00 71.56 407 THR A O 1
ATOM 3057 N N . ARG A 1 408 ? -27.680 15.685 17.302 1.00 65.50 408 ARG A N 1
ATOM 3058 C CA . ARG A 1 408 ? -26.544 16.557 16.974 1.00 65.50 408 ARG A CA 1
ATOM 3059 C C . ARG A 1 408 ? -26.940 18.024 16.942 1.00 65.50 408 ARG A C 1
ATOM 3061 O O . ARG A 1 408 ? -28.006 18.382 16.434 1.00 65.50 408 ARG A O 1
ATOM 3068 N N . ARG A 1 409 ? -26.058 18.877 17.467 1.00 76.25 409 ARG A N 1
ATOM 3069 C CA . ARG A 1 409 ? -26.152 20.339 17.379 1.00 76.25 409 ARG A CA 1
ATOM 3070 C C . ARG A 1 409 ? -24.904 20.919 16.724 1.00 76.25 409 ARG A C 1
ATOM 3072 O O . ARG A 1 409 ? -23.831 20.330 16.825 1.00 76.25 409 ARG A O 1
ATOM 3079 N N . ASP A 1 410 ? -25.061 22.037 16.025 1.00 72.62 410 ASP A N 1
ATOM 3080 C CA . ASP A 1 410 ? -23.934 22.817 15.512 1.00 72.62 410 ASP A CA 1
ATOM 3081 C C . ASP A 1 410 ? -23.270 23.664 16.614 1.00 72.62 410 ASP A C 1
ATOM 3083 O O . ASP A 1 410 ? -23.723 23.711 17.760 1.00 72.62 410 ASP A O 1
ATOM 3087 N N . GLU A 1 411 ? -22.199 24.368 16.244 1.00 59.88 411 GLU A N 1
ATOM 3088 C CA . GLU A 1 411 ? -21.438 25.273 17.119 1.00 59.88 411 GLU A CA 1
ATOM 3089 C C . GLU A 1 411 ? -22.284 26.423 17.703 1.00 59.88 411 GLU A C 1
ATOM 3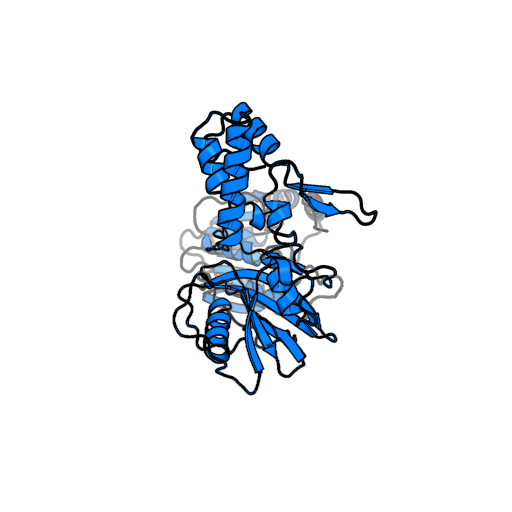091 O O . GLU A 1 411 ? -21.900 27.040 18.693 1.00 59.88 411 GLU A O 1
ATOM 3096 N N . HIS A 1 412 ? -23.460 26.690 17.127 1.00 73.44 412 HIS A N 1
ATOM 3097 C CA . HIS A 1 412 ? -24.401 27.728 17.551 1.00 73.44 412 HIS A CA 1
ATOM 3098 C C . HIS A 1 412 ? -25.594 27.151 18.336 1.00 73.44 412 HIS A C 1
ATOM 3100 O O . HIS A 1 412 ? -26.558 27.866 18.624 1.00 73.44 412 HIS A O 1
ATOM 3106 N N . GLY A 1 413 ? -25.561 25.858 18.676 1.00 66.75 413 GLY A N 1
ATOM 3107 C CA . GLY A 1 413 ? -26.599 25.168 19.440 1.00 66.75 413 GLY A CA 1
ATOM 3108 C C . GLY A 1 413 ? -27.853 24.789 18.642 1.00 66.75 413 GLY A C 1
ATOM 3109 O O . GLY A 1 413 ? -28.826 24.306 19.236 1.00 66.75 413 GLY A O 1
ATOM 3110 N N . ARG A 1 414 ? -27.874 24.964 17.314 1.00 76.38 414 ARG A N 1
ATOM 3111 C CA . ARG A 1 414 ? -29.017 24.580 16.466 1.00 76.38 414 ARG A CA 1
ATOM 3112 C C . ARG A 1 414 ? -28.993 23.079 16.198 1.00 76.38 414 ARG A C 1
ATOM 3114 O O . ARG A 1 414 ? -27.933 22.507 15.982 1.00 76.38 414 ARG A O 1
ATOM 3121 N N . ALA A 1 415 ? -30.163 22.441 16.200 1.00 77.50 415 ALA A N 1
ATOM 3122 C CA . ALA A 1 415 ? -30.289 21.020 15.879 1.00 77.50 415 ALA A CA 1
ATOM 3123 C C . ALA A 1 415 ? -29.936 20.764 14.403 1.00 77.50 415 ALA A C 1
ATOM 3125 O O . ALA A 1 415 ? -30.496 21.412 13.519 1.00 77.50 415 ALA A O 1
ATOM 3126 N N . THR A 1 416 ? -29.025 19.825 14.151 1.00 78.56 416 THR A N 1
ATOM 3127 C CA . THR A 1 416 ? -28.587 19.417 12.803 1.00 78.56 416 THR A CA 1
ATOM 3128 C C . THR A 1 416 ? -28.970 17.980 12.462 1.00 78.56 416 THR A C 1
ATOM 3130 O O . THR A 1 416 ? -29.022 17.632 11.287 1.00 78.56 416 THR A O 1
ATOM 3133 N N . SER A 1 417 ? -29.270 17.154 13.467 1.00 74.44 417 SER A N 1
ATOM 3134 C CA . SER A 1 417 ? -29.807 15.803 13.301 1.00 74.44 417 SER A CA 1
ATOM 3135 C C . SER A 1 417 ? -30.722 15.443 14.471 1.00 74.44 417 SER A C 1
ATOM 3137 O O . SER A 1 417 ? -30.559 15.963 15.582 1.00 74.44 417 SER A O 1
ATOM 3139 N N . SER A 1 418 ? -31.693 14.567 14.221 1.00 84.44 418 SER A N 1
ATOM 3140 C CA . SER A 1 418 ? -32.623 14.075 15.234 1.00 84.44 418 SER A CA 1
ATOM 3141 C C . SER A 1 418 ? -33.174 12.697 14.891 1.00 84.44 418 SER A C 1
ATOM 3143 O O . SER A 1 418 ? -33.415 12.393 13.725 1.00 84.44 418 SER A O 1
ATOM 3145 N N . VAL A 1 419 ? -33.490 11.916 15.919 1.00 83.88 419 VAL A N 1
ATOM 3146 C CA . VAL A 1 419 ? -34.402 10.778 15.824 1.00 83.88 419 VAL A CA 1
ATOM 3147 C C . VAL A 1 419 ? -35.833 11.311 15.933 1.00 83.88 419 VAL A C 1
ATOM 3149 O O . VAL A 1 419 ? -36.242 11.800 16.987 1.00 83.88 419 VAL A O 1
ATOM 3152 N N . SER A 1 420 ? -36.596 11.238 14.841 1.00 87.19 420 SER A N 1
ATOM 3153 C CA . SER A 1 420 ? -38.002 11.673 14.799 1.00 87.19 420 SER A CA 1
ATOM 3154 C C . SER A 1 420 ? -38.867 10.927 15.811 1.00 87.19 420 SER A C 1
ATOM 3156 O O . SER A 1 420 ? -38.578 9.770 16.116 1.00 87.19 420 SER A O 1
ATOM 3158 N N . ALA A 1 421 ? -39.943 11.558 16.290 1.00 90.38 421 ALA A N 1
ATOM 3159 C CA . ALA A 1 421 ? -40.935 10.940 17.176 1.00 90.38 421 ALA A CA 1
ATOM 3160 C C . ALA A 1 421 ? -41.413 9.577 16.647 1.00 90.38 421 ALA A C 1
ATOM 3162 O O . ALA A 1 421 ? -41.469 9.357 15.431 1.00 90.38 421 ALA A O 1
ATOM 3163 N N . ALA A 1 422 ? -41.722 8.649 17.552 1.00 88.75 422 ALA A N 1
ATOM 3164 C CA . ALA A 1 422 ? -42.008 7.269 17.176 1.00 88.75 422 ALA A CA 1
ATOM 3165 C C . ALA A 1 422 ? -43.282 7.152 16.324 1.00 88.75 422 ALA A C 1
ATOM 3167 O O . ALA A 1 422 ? -43.284 6.405 15.344 1.00 88.75 422 ALA A O 1
ATOM 3168 N N . TRP A 1 423 ? -44.327 7.932 16.631 1.00 91.19 423 TRP A N 1
ATOM 3169 C CA . TRP A 1 423 ? -45.541 7.972 15.806 1.00 91.19 423 TRP A CA 1
ATOM 3170 C C . TRP A 1 423 ? -45.267 8.477 14.386 1.00 91.19 423 TRP A C 1
ATOM 3172 O O . TRP A 1 423 ? -45.790 7.919 13.425 1.00 91.19 423 TRP A O 1
ATOM 3182 N N . LEU A 1 424 ? -44.398 9.482 14.240 1.00 89.69 424 LEU A N 1
ATOM 3183 C CA . LEU A 1 424 ? -44.073 10.069 12.942 1.00 89.69 424 LEU A CA 1
ATOM 3184 C C . LEU A 1 424 ? -43.268 9.088 12.085 1.00 89.69 424 LEU A C 1
ATOM 3186 O O . LEU A 1 424 ? -43.507 8.969 10.888 1.00 89.69 424 LEU A O 1
ATOM 3190 N N . GLN A 1 425 ? -42.343 8.342 12.696 1.00 89.00 425 GLN A N 1
ATOM 3191 C CA . GLN A 1 425 ? -41.630 7.269 11.999 1.00 89.00 425 GLN A CA 1
ATOM 3192 C C . GLN A 1 425 ? -42.573 6.149 11.547 1.00 89.00 425 GLN A C 1
ATOM 3194 O O . GLN A 1 425 ? -42.395 5.626 10.448 1.00 89.00 425 GLN A O 1
ATOM 3199 N N . ALA A 1 426 ? -43.564 5.794 12.370 1.00 88.62 426 ALA A N 1
ATOM 3200 C CA . ALA A 1 426 ? -44.560 4.786 12.024 1.00 88.62 426 ALA A CA 1
ATOM 3201 C C . ALA A 1 426 ? -45.440 5.236 10.845 1.00 88.62 426 ALA A C 1
ATOM 3203 O O . ALA A 1 426 ? -45.557 4.491 9.874 1.00 88.62 426 ALA A O 1
ATOM 3204 N N . ASP A 1 427 ? -45.967 6.464 10.882 1.00 90.06 427 ASP A N 1
ATOM 3205 C CA . ASP A 1 427 ? -46.779 7.039 9.798 1.00 90.06 427 ASP A CA 1
ATOM 3206 C C . ASP A 1 427 ? -45.988 7.122 8.481 1.00 90.06 427 ASP A C 1
ATOM 3208 O O . ASP A 1 427 ?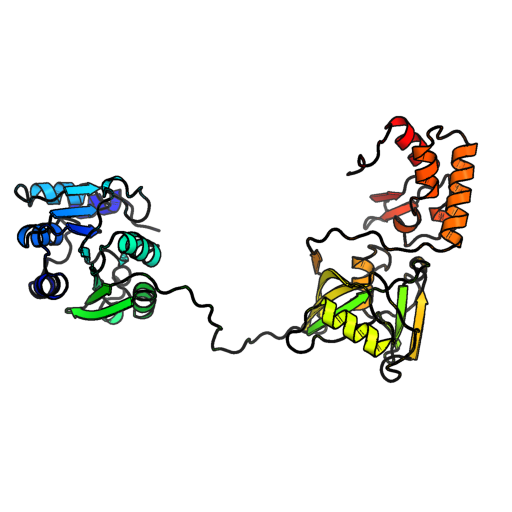 -46.446 6.665 7.433 1.00 90.06 427 ASP A O 1
ATOM 3212 N N . MET A 1 428 ? -44.742 7.608 8.536 1.00 88.81 428 MET A N 1
ATOM 3213 C CA . MET A 1 428 ? -43.873 7.668 7.357 1.00 88.81 428 MET A CA 1
ATOM 3214 C C . MET A 1 428 ? -43.570 6.276 6.785 1.00 88.81 428 MET A C 1
ATOM 3216 O O . MET A 1 428 ? -43.613 6.088 5.569 1.00 88.81 428 MET A O 1
ATOM 3220 N N . ALA A 1 429 ? -43.265 5.289 7.632 1.00 86.88 429 ALA A N 1
ATOM 3221 C CA . ALA A 1 429 ? -42.982 3.926 7.187 1.00 86.88 429 ALA A CA 1
ATOM 3222 C C . ALA A 1 429 ? -44.215 3.244 6.567 1.00 86.88 429 ALA A C 1
ATOM 3224 O O . ALA A 1 429 ? -44.077 2.514 5.582 1.00 86.88 429 ALA A O 1
ATOM 3225 N N . GLU A 1 430 ? -45.409 3.512 7.106 1.00 84.50 430 GLU A N 1
ATOM 3226 C CA . GLU A 1 430 ? -46.685 3.028 6.573 1.00 84.50 430 GLU A CA 1
ATOM 3227 C C . GLU A 1 430 ? -46.954 3.606 5.174 1.00 84.50 430 GLU A C 1
ATOM 3229 O O . GLU A 1 430 ? -47.273 2.865 4.241 1.00 84.50 430 GLU A O 1
ATOM 3234 N N . GLN A 1 431 ? -46.755 4.918 5.001 1.00 84.38 431 GLN A N 1
ATOM 3235 C CA . GLN A 1 431 ? -46.933 5.606 3.718 1.00 84.38 431 GLN A CA 1
ATOM 3236 C C . GLN A 1 431 ? -45.941 5.125 2.651 1.00 84.38 431 GLN A C 1
ATOM 3238 O O . GLN A 1 431 ? -46.286 5.048 1.472 1.00 84.38 431 GLN A O 1
ATOM 3243 N N . LEU A 1 432 ? -44.720 4.777 3.062 1.00 81.81 432 LEU A N 1
ATOM 3244 C CA . LEU A 1 432 ? -43.661 4.307 2.168 1.00 81.81 432 LEU A CA 1
ATOM 3245 C C . LEU A 1 432 ? -43.777 2.820 1.789 1.00 81.81 432 LEU A C 1
ATOM 3247 O O . LEU A 1 432 ? -43.044 2.381 0.906 1.00 81.81 432 LEU A O 1
ATOM 3251 N N . GLN A 1 433 ? -44.672 2.047 2.424 1.00 73.44 433 GLN A N 1
ATOM 3252 C CA . GLN A 1 433 ? -44.866 0.605 2.181 1.00 73.44 433 GLN A CA 1
ATOM 3253 C C . GLN A 1 433 ? -43.547 -0.193 2.161 1.00 73.44 433 GLN A C 1
ATOM 3255 O O . GLN A 1 433 ? -43.319 -1.039 1.294 1.00 73.44 433 GLN A O 1
ATOM 3260 N N . LEU A 1 434 ? -42.646 0.101 3.103 1.00 62.53 434 LEU A N 1
ATOM 3261 C CA . LEU A 1 434 ? -41.287 -0.441 3.098 1.00 62.53 434 LEU A CA 1
ATOM 3262 C C . LEU A 1 434 ? -41.283 -1.978 3.189 1.00 62.53 434 LEU A C 1
ATOM 3264 O O . LEU A 1 434 ? -41.741 -2.566 4.168 1.00 62.53 434 LEU A O 1
ATOM 3268 N N . THR A 1 435 ? -40.704 -2.633 2.181 1.00 53.09 435 THR A N 1
ATOM 3269 C CA . THR A 1 435 ? -40.349 -4.058 2.221 1.00 53.09 435 THR A CA 1
ATOM 3270 C C . THR A 1 435 ? -38.955 -4.249 2.837 1.00 53.09 435 THR A C 1
ATOM 3272 O O . THR A 1 435 ? -38.122 -3.340 2.740 1.00 53.09 435 THR A O 1
ATOM 3275 N N . PRO A 1 436 ? -38.645 -5.417 3.436 1.00 47.66 436 PRO A N 1
ATOM 3276 C CA . PRO A 1 436 ? -37.328 -5.678 4.020 1.00 47.66 436 PRO A CA 1
ATOM 3277 C C . PRO A 1 436 ? -36.186 -5.355 3.036 1.00 47.66 436 PRO A C 1
ATOM 3279 O O . PRO A 1 436 ? -36.169 -5.875 1.923 1.00 47.66 436 PRO A O 1
ATOM 3282 N N . GLY A 1 437 ? -35.253 -4.482 3.442 1.00 51.19 437 GLY A N 1
ATOM 3283 C CA . GLY A 1 437 ? -34.086 -4.063 2.645 1.00 51.19 437 GLY A CA 1
ATOM 3284 C C . GLY A 1 437 ? -34.165 -2.682 1.968 1.00 51.19 437 GLY A C 1
ATOM 3285 O O . GLY A 1 437 ? -33.195 -2.277 1.336 1.00 51.19 437 GLY A O 1
ATOM 3286 N N . GLY A 1 438 ? -35.269 -1.936 2.104 1.00 42.38 438 GLY A N 1
ATOM 3287 C CA . GLY A 1 438 ? -35.481 -0.656 1.400 1.00 42.38 438 GLY A CA 1
ATOM 3288 C C . GLY A 1 438 ? -34.887 0.616 2.031 1.00 42.38 438 GLY A C 1
ATOM 3289 O O . GLY A 1 438 ? -35.051 1.694 1.469 1.00 42.38 438 GLY A O 1
ATOM 3290 N N . GLY A 1 439 ? -34.221 0.535 3.186 1.00 36.12 439 GLY A N 1
ATOM 3291 C CA . GLY A 1 439 ? -33.717 1.706 3.917 1.00 36.12 439 GLY A CA 1
ATOM 3292 C C . GLY A 1 439 ? -32.202 1.881 3.822 1.00 36.12 439 GLY A C 1
ATOM 3293 O O . GLY A 1 439 ? -31.492 1.530 4.759 1.00 36.12 439 GLY A O 1
ATOM 3294 N N . ARG A 1 440 ? -31.700 2.435 2.714 1.00 31.77 440 ARG A N 1
ATOM 3295 C CA . ARG A 1 440 ? -30.408 3.144 2.678 1.00 31.77 440 ARG A CA 1
ATOM 3296 C C . ARG A 1 440 ? -30.693 4.585 2.259 1.00 31.77 440 ARG A C 1
ATOM 3298 O O . ARG A 1 440 ? -30.946 4.832 1.082 1.00 31.77 440 ARG A O 1
ATOM 3305 N N . ALA A 1 441 ? -30.672 5.495 3.227 1.00 30.81 441 ALA A N 1
ATOM 3306 C CA . ALA A 1 441 ? -30.502 6.930 3.031 1.00 30.81 441 ALA A CA 1
ATOM 3307 C C . ALA A 1 441 ? -29.542 7.433 4.107 1.00 30.81 441 ALA A C 1
ATOM 3309 O O . ALA A 1 441 ? -29.744 7.033 5.278 1.00 30.81 441 ALA A O 1
#

Sequence (441 aa):
MGITRTDWSEHYTQGQGFRRLGDEEKGLLVEHAPVPKGGRALDVGCGTGEVSVCLASLGYTVDGADFAEGALEQARTDHPDAEVRWLCLDIERDDPAPLGNDLYDLVVFRLSVAFLHDRTRVLHTLGRRLREGGTMLVITPLAASTSAEKRHIALDEDEISALTCGWTSVHRIAVGDSAALVLRGPCAE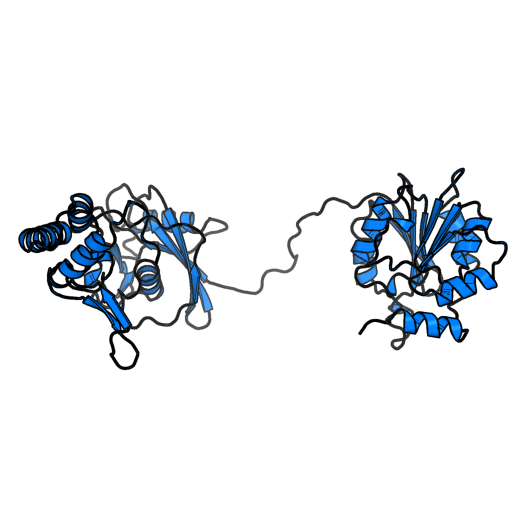TVAMERSVPATGYAVAGPLAVVTDEHGRVLLGWSKCGMWEIPGGKIEGAEPLDGAGVRELAEETGLHATGAIVVTILTDAAQGVPRLTAVIRIAGFTGTLTTAEPHKFTRWEWHDLHTLGCLGPMFTPSAQALDAVWPGVIPGLPPVNVYPTATELTPVPGEPAEAVRLRHRMADAVIAGGWTSSAVVQEALRTVPRHRFAPETDLKIVCDDDLAVVTRRDEHGRATSSVSAAWLQADMAEQLQLTPGGGRA

Radius of gyration: 37.11 Å; chains: 1; bounding box: 90×46×93 Å

InterPro domains:
  IPR000086 NUDIX hydrolase domain [PF00293] (208-308)
  IPR000086 NUDIX hydrolase domain [PS51462] (201-329)
  IPR013216 Methyltransferase type 11 [PF08241] (42-137)
  IPR015797 NUDIX hydrolase-like domain superfamily [SSF55811] (201-308)
  IPR020476 NUDIX hydrolase [PR00502] (228-242)
  IPR020476 NUDIX hydrolase [PR00502] (242-257)
  IPR029063 S-adenosyl-L-methionine-dependent methyltransferase superfamily [G3DSA:3.40.50.150] (6-175)
  IPR029063 S-adenosyl-L-methionine-dependent methyltransferase superfamily [G3DSA:3.40.50.150] (347-439)
  IPR029063 S-adenosyl-L-methionine-dependent methyltransferase superfamily [SSF53335] (6-176)

Foldseek 3Di:
DAQDLVNLLVCVVVVNDDDADDPLNLVCCCPQQPADDAAAEEEEQCFLNRVVQSCVVSPHAYEYEHCHVNSVVNNCVVCVPGNYHYHNDPLQDDDCCVVPQAAHLEYEAALNLLNDPPSQVSLQVNLVSHDANGKYKYKFAACVLDDPVCNSSHDYPVRVCSNQAFFPDWDWDDDPRIIIIIGHDGGDDDDDDDDPDDDPADAFEKEFEFEADQARFTKWFQWPVGAIAGFMDGDDDPDDRQRRSQVSCCQQWVKHAPDKDFFWWKWDDDPNHIYIYTQIYGQDIDGDTDRNPCNTGVGMDTHQLLCQQPVDHHDLSRVVSSCSVQPPSHPDHDDIDIGGDPDDDDPRHHHHPVLLVLLLVLLVVLVVVVLADDPVLSVCSNPVSQCSVQSNDDSNQSSHQQDKAQRDADPVRHGPDIRHHNSVVRNVCRVVVDDPPPDDD

Organism: NCBI:txid1042984